Protein AF-0000000080858089 (afdb_homodimer)

Sequence (464 aa):
MSSSDVICEMIHDGHGPRWERGGICVACVVEMMDRSDVSAVRKRAALVAVMRVAAVRELLYCEEERRINFISSLLRTLFNAVDSSLLDQTVQVLLQMTLDVPNQGLLLFILDQIHSRWTDVSGLKASLSSLTFLGKLLDAHPALSQTLTSSRPRVLECVCAALLLSDEEVKAAVCYVLLRIWSSAAAIQMLPDTLRQRMCVLLLHTLSNTHTTALTVNCLGETPCAHHYMGIMSSSDVICEMIHDGHGPRWERGGICVACVVEMMDRSDVSAVRKRAALVAVMRVAAVRELLYCEEERRINFISSLLRTLFNAVDSSLLDQTVQVLLQMTLDVPNQGLLLFILDQIHSRWTDVSGLKASLSSLTFLGKLLDAHPALSQTLTSSRPRVLECVCAALLLSDEEVKAAVCYVLLRIWSSAAAIQMLPDTLRQRMCVLLLHTLSNTHTTALTVNCLGETPCAHHYMGI

Secondary structure (DSSP, 8-state):
--GGGGS-HHHHTT--GGGEETTEEHHHHHHHHH-TTS-HHHHHHHHHHHHH-HHHHHHHHHSHHHHHHHHHHHHHHHHH---HHHHHHHHHHHHHHHHHS--HHHHHHHHHHHHHHHH-TTS-SS-HHHHHHHHHHHHH-TTHHHHHHHT-HHHHHHHHHGGGSS-HHHHHHHHHHHHHHHT-HHHHHHS-HHHHHHHHHHHHHHHHHHHHHHHHHHH--S----------/--GGGSS-HHHHTT--GGGEETTEEHHHHHHHHH-TTS-HHHHHHHHHHHHH-HHHHHHHHHSHHHHHHHHHHHHHHHHH---HHHHHHHHHHHHHHHHHS--HHHHHHHHHHHHHHHH-TTS-SS-HHHHHHHHHHHHH-TTHHHHHHHT-HHHHHHHHHGGGSS-HHHHHHHHHHHHHHHT-HHHHHHS-HHHHHHHHHHHHHHHHHHHHHHHHHHH--S----------

Structure (mmCIF, N/CA/C/O backbone):
data_AF-0000000080858089-model_v1
#
loop_
_entity.id
_entity.type
_entity.pdbx_description
1 polymer 'Uncharacterized protein'
#
loop_
_atom_site.group_PDB
_atom_site.id
_atom_site.type_symbol
_atom_site.label_atom_id
_atom_site.label_alt_id
_atom_site.label_comp_id
_atom_site.label_asym_id
_atom_site.label_entity_id
_atom_site.label_seq_id
_atom_site.pdbx_PDB_ins_code
_atom_site.Cartn_x
_atom_site.Cartn_y
_atom_site.Cartn_z
_atom_site.occupancy
_atom_site.B_iso_or_equiv
_atom_site.auth_seq_id
_atom_site.auth_comp_id
_atom_site.auth_asym_id
_atom_site.auth_atom_id
_atom_site.pdbx_PDB_model_num
ATOM 1 N N . MET A 1 1 ? -7.316 -30.516 -37.375 1 35.47 1 MET A N 1
ATOM 2 C CA . MET A 1 1 ? -5.969 -31.047 -37.188 1 35.47 1 MET A CA 1
ATOM 3 C C . MET A 1 1 ? -6 -32.375 -36.438 1 35.47 1 MET A C 1
ATOM 5 O O . MET A 1 1 ? -6.562 -32.469 -35.344 1 35.47 1 MET A O 1
ATOM 9 N N . SER A 1 2 ? -5.816 -33.406 -37.125 1 40.38 2 SER A N 1
ATOM 10 C CA . SER A 1 2 ? -6 -34.75 -36.562 1 40.38 2 SER A CA 1
ATOM 11 C C . SER A 1 2 ? -5.176 -34.938 -35.281 1 40.38 2 SER A C 1
ATOM 13 O O . SER A 1 2 ? -4.133 -34.312 -35.125 1 40.38 2 SER A O 1
ATOM 15 N N . SER A 1 3 ? -5.809 -35.469 -34.281 1 47.28 3 SER A N 1
ATOM 16 C CA . SER A 1 3 ? -5.191 -35.875 -33 1 47.28 3 SER A CA 1
ATOM 17 C C . SER A 1 3 ? -3.773 -36.406 -33.219 1 47.28 3 SER A C 1
ATOM 19 O O . SER A 1 3 ? -2.939 -36.344 -32.312 1 47.28 3 SER A O 1
ATOM 21 N N . SER A 1 4 ? -3.58 -37.031 -34.344 1 47.91 4 SER A N 1
ATOM 22 C CA . SER A 1 4 ? -2.318 -37.656 -34.75 1 47.91 4 SER A CA 1
ATOM 23 C C . SER A 1 4 ? -1.247 -36.594 -35.031 1 47.91 4 SER A C 1
ATOM 25 O O . SER A 1 4 ? -0.054 -36.906 -35.031 1 47.91 4 SER A O 1
ATOM 27 N N . ASP A 1 5 ? -1.683 -35.531 -35.188 1 55.41 5 ASP A N 1
ATOM 28 C CA . ASP A 1 5 ? -0.745 -34.5 -35.594 1 55.41 5 ASP A CA 1
ATOM 29 C C . ASP A 1 5 ? 0.072 -34 -34.406 1 55.41 5 ASP A C 1
ATOM 31 O O . ASP A 1 5 ? 1.022 -33.219 -34.594 1 55.41 5 ASP A O 1
ATOM 35 N N . VAL A 1 6 ? -0.308 -34.375 -33.281 1 58 6 VAL A N 1
ATOM 36 C CA . VAL A 1 6 ? 0.319 -33.781 -32.094 1 58 6 VAL A CA 1
ATOM 37 C C . VAL A 1 6 ? 1.631 -34.5 -31.797 1 58 6 VAL A C 1
ATOM 39 O O . VAL A 1 6 ? 2.59 -33.906 -31.312 1 58 6 VAL A O 1
ATOM 42 N N . ILE A 1 7 ? 1.66 -35.938 -32.188 1 61.94 7 ILE A N 1
ATOM 43 C CA . ILE A 1 7 ? 2.775 -36.75 -31.734 1 61.94 7 ILE A CA 1
ATOM 44 C C . ILE A 1 7 ? 3.938 -36.625 -32.719 1 61.94 7 ILE A C 1
ATOM 46 O O . ILE A 1 7 ? 3.754 -36.781 -33.938 1 61.94 7 ILE A O 1
ATOM 50 N N . CYS A 1 8 ? 4.918 -36.094 -32.219 1 61.38 8 CYS A N 1
ATOM 51 C CA . CYS A 1 8 ? 6.148 -36.031 -33 1 61.38 8 CYS A CA 1
ATOM 52 C C . CYS A 1 8 ? 6.691 -37.438 -33.281 1 61.38 8 CYS A C 1
ATOM 5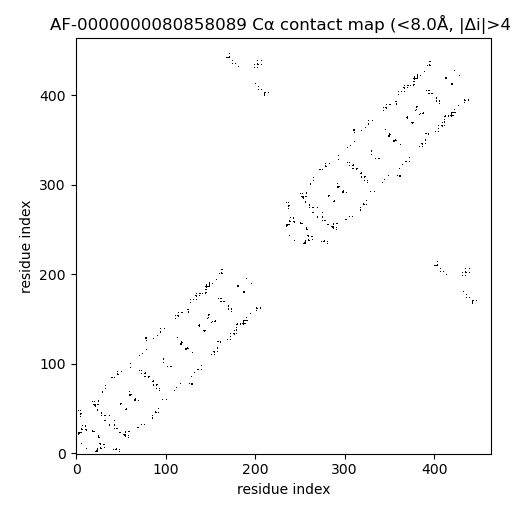4 O O . CYS A 1 8 ? 6.984 -38.188 -32.344 1 61.38 8 CYS A O 1
ATOM 56 N N . GLU A 1 9 ? 6.625 -37.812 -34.438 1 64.5 9 GLU A N 1
ATOM 57 C CA . GLU A 1 9 ? 7.07 -39.156 -34.875 1 64.5 9 GLU A CA 1
ATOM 58 C C . GLU A 1 9 ? 8.469 -39.438 -34.344 1 64.5 9 GLU A C 1
ATOM 60 O O . GLU A 1 9 ? 8.75 -40.562 -33.938 1 64.5 9 GLU A O 1
ATOM 65 N N . MET A 1 10 ? 9.258 -38.5 -34.25 1 67.06 10 MET A N 1
ATOM 66 C CA . MET A 1 10 ? 10.648 -38.688 -33.875 1 67.06 10 MET A CA 1
ATOM 67 C C . MET A 1 10 ? 10.75 -39.062 -32.406 1 67.06 10 MET A C 1
ATOM 69 O O . MET A 1 10 ? 11.688 -39.75 -31.984 1 67.06 10 MET A O 1
ATOM 73 N N . ILE A 1 11 ? 9.789 -38.844 -31.609 1 74.19 11 ILE A N 1
ATOM 74 C CA . ILE A 1 11 ? 9.844 -39.031 -30.172 1 74.19 11 ILE A CA 1
ATOM 75 C C . ILE A 1 11 ? 9.047 -40.281 -29.797 1 74.19 11 ILE A C 1
ATOM 77 O O . ILE A 1 11 ? 9.453 -41.062 -28.906 1 74.19 11 ILE A O 1
ATOM 81 N N . HIS A 1 12 ? 8.164 -40.719 -30.578 1 81.62 12 HIS A N 1
ATOM 82 C CA . HIS A 1 12 ? 7.156 -41.719 -30.219 1 81.62 12 HIS A CA 1
ATOM 83 C C . HIS A 1 12 ? 7.719 -43.125 -30.328 1 81.62 12 HIS A C 1
ATOM 85 O O . HIS A 1 12 ? 7.297 -44.031 -29.594 1 81.62 12 HIS A O 1
ATOM 91 N N . ASP A 1 13 ? 8.742 -43.375 -31.125 1 77.44 13 ASP A N 1
ATOM 92 C CA . ASP A 1 13 ? 9.242 -44.719 -31.422 1 77.44 13 ASP A CA 1
ATOM 93 C C . ASP A 1 13 ? 9.75 -45.406 -30.156 1 77.44 13 ASP A C 1
ATOM 95 O O . ASP A 1 13 ? 9.695 -46.625 -30.047 1 77.44 13 ASP A O 1
ATOM 99 N N . GLY A 1 14 ? 10 -44.719 -29.234 1 75.88 14 GLY A N 1
ATOM 100 C CA . GLY A 1 14 ? 10.531 -45.312 -28 1 75.88 14 GLY A CA 1
ATOM 101 C C . GLY A 1 14 ? 9.477 -45.531 -26.938 1 75.88 14 GLY A C 1
ATOM 102 O O . GLY A 1 14 ? 9.766 -46.094 -25.891 1 75.88 14 GLY A O 1
ATOM 103 N N . HIS A 1 15 ? 8.156 -45.344 -27.438 1 85.31 15 HIS A N 1
ATOM 104 C CA . HIS A 1 15 ? 7.141 -45.438 -26.391 1 85.31 15 HIS A CA 1
ATOM 105 C C . HIS A 1 15 ? 6.199 -46.625 -26.641 1 85.31 15 HIS A C 1
ATOM 107 O O . HIS A 1 15 ? 6.012 -47.031 -27.797 1 85.31 15 HIS A O 1
ATOM 113 N N . GLY A 1 16 ? 5.809 -47.531 -25.766 1 82.69 16 GLY A N 1
ATOM 114 C CA . GLY A 1 16 ? 4.895 -48.656 -25.859 1 82.69 16 GLY A CA 1
ATOM 115 C C . GLY A 1 16 ? 3.434 -48.25 -25.828 1 82.69 16 GLY A C 1
ATOM 116 O O . GLY A 1 16 ? 3.115 -47.094 -25.547 1 82.69 16 GLY A O 1
ATOM 117 N N . PRO A 1 17 ? 2.562 -49.156 -26.25 1 85.94 17 PRO A N 1
ATOM 118 C CA . PRO A 1 17 ? 1.122 -48.906 -26.312 1 85.94 17 PRO A CA 1
ATOM 119 C C . PRO A 1 17 ? 0.537 -48.469 -24.969 1 85.94 17 PRO A C 1
ATOM 121 O O . PRO A 1 17 ? -0.519 -47.844 -24.906 1 85.94 17 PRO A O 1
ATOM 124 N N . ARG A 1 18 ? 1.2 -48.75 -23.953 1 88.56 18 ARG A N 1
ATOM 125 C CA . ARG A 1 18 ? 0.701 -48.469 -22.609 1 88.56 18 ARG A CA 1
ATOM 126 C C . ARG A 1 18 ? 0.634 -46.938 -22.391 1 88.56 18 ARG A C 1
ATOM 128 O O . ARG A 1 18 ? -0.084 -46.469 -21.5 1 88.56 18 ARG A O 1
ATOM 135 N N . TRP A 1 19 ? 1.297 -46.25 -23.25 1 90.31 19 TRP A N 1
ATOM 136 C CA . TRP A 1 19 ? 1.381 -44.812 -23.078 1 90.31 19 TRP A CA 1
ATOM 137 C C . TRP A 1 19 ? 0.369 -44.094 -23.969 1 90.31 19 TRP A C 1
ATOM 139 O O . TRP A 1 19 ? 0.273 -42.875 -23.938 1 90.31 19 TRP A O 1
ATOM 149 N N . GLU A 1 20 ? -0.33 -44.812 -24.656 1 89.31 20 GLU A N 1
ATOM 150 C CA . GLU A 1 20 ? -1.19 -44.188 -25.656 1 89.31 20 GLU A CA 1
ATOM 151 C C . GLU A 1 20 ? -2.664 -44.344 -25.297 1 89.31 20 GLU A C 1
ATOM 153 O O . GLU A 1 20 ? -3.09 -45.406 -24.844 1 89.31 20 GLU A O 1
ATOM 158 N N . ARG A 1 21 ? -3.387 -43.25 -25.344 1 86.94 21 ARG A N 1
ATOM 159 C CA . ARG A 1 21 ? -4.84 -43.188 -25.25 1 86.94 21 ARG A CA 1
ATOM 160 C C . ARG A 1 21 ? -5.41 -42.156 -26.219 1 86.94 21 ARG A C 1
ATOM 162 O O . ARG A 1 21 ? -4.863 -41.031 -26.359 1 86.94 21 ARG A O 1
ATOM 169 N N . GLY A 1 22 ? -6.453 -42.469 -27 1 84.12 22 GLY A N 1
ATOM 170 C CA . GLY A 1 22 ? -7.102 -41.531 -27.891 1 84.12 22 GLY A CA 1
ATOM 171 C C . GLY A 1 22 ? -6.176 -41 -28.969 1 84.12 22 GLY A C 1
ATOM 172 O O . GLY A 1 22 ? -6.273 -39.812 -29.344 1 84.12 22 GLY A O 1
ATOM 173 N N . GLY A 1 23 ? -5.176 -41.719 -29.266 1 84.38 23 GLY A N 1
ATOM 174 C CA . GLY A 1 23 ? -4.258 -41.312 -30.312 1 84.38 23 GLY A CA 1
ATOM 175 C C . GLY A 1 23 ? -3.148 -40.375 -29.812 1 84.38 23 GLY A C 1
ATOM 176 O O . GLY A 1 23 ? -2.379 -39.844 -30.609 1 84.38 23 GLY A O 1
ATOM 177 N N . ILE A 1 24 ? -3.145 -40.281 -28.5 1 89.5 24 ILE A N 1
ATOM 178 C CA . ILE A 1 24 ? -2.139 -39.375 -27.938 1 89.5 24 ILE A CA 1
ATOM 179 C C . ILE A 1 24 ? -1.217 -40.156 -27.016 1 89.5 24 ILE A C 1
ATOM 181 O O . ILE A 1 24 ? -1.685 -40.906 -26.141 1 89.5 24 ILE A O 1
ATOM 185 N N . CYS A 1 25 ? 0.013 -40.094 -27.25 1 92 25 CYS A N 1
ATOM 186 C CA . CYS A 1 25 ? 1.006 -40.719 -26.391 1 92 25 CYS A CA 1
ATOM 187 C C . CYS A 1 25 ? 1.463 -39.75 -25.297 1 92 25 CYS A C 1
ATOM 189 O O . CYS A 1 25 ? 2.123 -38.75 -25.578 1 92 25 CYS A O 1
ATOM 191 N N . VAL A 1 26 ? 1.271 -40.125 -24.062 1 91.25 26 VAL A N 1
ATOM 192 C CA . VAL A 1 26 ? 1.524 -39.219 -22.969 1 91.25 26 VAL A CA 1
ATOM 193 C C . VAL A 1 26 ? 3.027 -39.094 -22.734 1 91.25 26 VAL A C 1
ATOM 195 O O . VAL A 1 26 ? 3.51 -38.031 -22.297 1 91.25 26 VAL A O 1
ATOM 198 N N . ALA A 1 27 ? 3.771 -40.094 -22.953 1 90.56 27 ALA A N 1
ATOM 199 C CA . ALA A 1 27 ? 5.227 -40.031 -22.828 1 90.56 27 ALA A CA 1
ATOM 200 C C . ALA A 1 27 ? 5.816 -39.031 -23.844 1 90.56 27 ALA A C 1
ATOM 202 O O . ALA A 1 27 ? 6.754 -38.312 -23.531 1 90.56 27 ALA A O 1
ATOM 203 N N . CYS A 1 28 ? 5.246 -39.062 -25.031 1 91.06 28 CYS A N 1
ATOM 204 C CA . CYS A 1 28 ? 5.691 -38.125 -26.062 1 91.06 28 CYS A CA 1
ATOM 205 C C . CYS A 1 28 ? 5.41 -36.688 -25.656 1 91.06 28 CYS A C 1
ATOM 207 O O . CYS A 1 28 ? 6.238 -35.812 -25.891 1 91.06 28 CYS A O 1
ATOM 209 N N . VAL A 1 29 ? 4.246 -36.5 -25.094 1 92.56 29 VAL A N 1
ATOM 210 C CA . VAL A 1 29 ? 3.861 -35.156 -24.688 1 92.56 29 VAL A CA 1
ATOM 211 C C . VAL A 1 29 ? 4.891 -34.594 -23.703 1 92.56 29 VAL A C 1
ATOM 213 O O . VAL A 1 29 ? 5.422 -33.5 -23.891 1 92.56 29 VAL A O 1
ATOM 216 N N . VAL A 1 30 ? 5.266 -35.344 -22.719 1 92.31 30 VAL A N 1
ATOM 217 C CA . VAL A 1 30 ? 6.188 -34.938 -21.672 1 92.31 30 VAL A CA 1
ATOM 218 C C . VAL A 1 30 ? 7.574 -34.688 -22.266 1 92.31 30 VAL A C 1
ATOM 220 O O . VAL A 1 30 ? 8.211 -33.656 -21.984 1 92.31 30 VAL A O 1
ATOM 223 N N . GLU A 1 31 ? 7.926 -35.594 -23.062 1 91.06 31 GLU A N 1
ATOM 224 C CA . GLU A 1 31 ? 9.242 -35.469 -23.688 1 91.06 31 GLU A CA 1
ATOM 225 C C . GLU A 1 31 ? 9.312 -34.219 -24.594 1 91.06 31 GLU A C 1
ATOM 227 O O . GLU A 1 31 ? 10.32 -33.531 -24.609 1 91.06 31 GLU A O 1
ATOM 232 N N . MET A 1 32 ? 8.258 -34 -25.344 1 91.94 32 MET A N 1
ATOM 233 C CA . MET A 1 32 ? 8.211 -32.844 -26.25 1 91.94 32 MET A CA 1
ATOM 234 C C . MET A 1 32 ? 8.367 -31.547 -25.469 1 91.94 32 MET A C 1
ATOM 236 O O . MET A 1 32 ? 9.062 -30.641 -25.922 1 91.94 32 MET A O 1
ATOM 240 N N . MET A 1 33 ? 7.781 -31.547 -24.344 1 93.94 33 MET A N 1
ATOM 241 C CA . MET A 1 33 ? 7.812 -30.328 -23.531 1 93.94 33 MET A CA 1
ATOM 242 C C . MET A 1 33 ? 9.234 -30 -23.094 1 93.94 33 MET A C 1
ATOM 244 O O . MET A 1 33 ? 9.594 -28.828 -22.938 1 93.94 33 MET A O 1
ATOM 248 N N . ASP A 1 34 ? 10.047 -30.969 -22.969 1 93.81 34 ASP A N 1
ATOM 249 C CA . ASP A 1 34 ? 11.375 -30.781 -22.391 1 93.81 34 ASP A CA 1
ATOM 250 C C . ASP A 1 34 ? 12.43 -30.594 -23.484 1 93.81 34 ASP A C 1
ATOM 252 O O . ASP A 1 34 ? 13.594 -30.312 -23.188 1 93.81 34 ASP A O 1
ATOM 256 N N . ARG A 1 35 ? 11.961 -30.703 -24.609 1 91.56 35 ARG A N 1
ATOM 257 C CA . ARG A 1 35 ? 12.93 -30.594 -25.703 1 91.56 35 ARG A CA 1
ATOM 258 C C . ARG A 1 35 ? 13 -29.172 -26.234 1 91.56 35 ARG A C 1
ATOM 260 O O . ARG A 1 35 ? 11.961 -28.531 -26.438 1 91.56 35 ARG A O 1
ATOM 267 N N . SER A 1 36 ? 14.164 -28.781 -26.562 1 90.94 36 SER A N 1
ATOM 268 C CA . SER A 1 36 ? 14.359 -27.406 -27.016 1 90.94 36 SER A CA 1
ATOM 269 C C . SER A 1 36 ? 14.156 -27.297 -28.531 1 90.94 36 SER A C 1
ATOM 271 O O . SER A 1 36 ? 13.953 -26.203 -29.062 1 90.94 36 SER A O 1
ATOM 273 N N . ASP A 1 37 ? 14.234 -28.406 -29.203 1 89.88 37 ASP A N 1
ATOM 274 C CA . ASP A 1 37 ? 14.133 -28.375 -30.656 1 89.88 37 ASP A CA 1
ATOM 275 C C . ASP A 1 37 ? 12.672 -28.469 -31.109 1 89.88 37 ASP A C 1
ATOM 277 O O . ASP A 1 37 ? 12.391 -28.484 -32.312 1 89.88 37 ASP A O 1
ATOM 281 N N . VAL A 1 38 ? 11.773 -28.594 -30.203 1 92.38 38 VAL A N 1
ATOM 282 C CA . VAL A 1 38 ? 10.352 -28.625 -30.516 1 92.38 38 VAL A CA 1
ATOM 283 C C . VAL A 1 38 ? 9.781 -27.203 -30.422 1 92.38 38 VAL A C 1
ATOM 285 O O . VAL A 1 38 ? 10.055 -26.484 -29.453 1 92.38 38 VAL A O 1
ATOM 288 N N . SER A 1 39 ? 9 -26.828 -31.391 1 93 39 SER A N 1
ATOM 289 C CA . SER A 1 39 ? 8.469 -25.469 -31.453 1 93 39 SER A CA 1
ATOM 290 C C . SER A 1 39 ? 7.402 -25.234 -30.375 1 93 39 SER A C 1
ATOM 292 O O . SER A 1 39 ? 6.762 -26.188 -29.922 1 93 39 SER A O 1
ATOM 294 N N . ALA A 1 40 ? 7.203 -24 -30.062 1 95.62 40 ALA A N 1
ATOM 295 C CA . ALA A 1 40 ? 6.172 -23.609 -29.094 1 95.62 40 ALA A CA 1
ATOM 296 C C . ALA A 1 40 ? 4.785 -23.984 -29.609 1 95.62 40 ALA A C 1
ATOM 298 O O . ALA A 1 40 ? 3.918 -24.391 -28.828 1 95.62 40 ALA A O 1
ATOM 299 N N . VAL A 1 41 ? 4.566 -23.812 -30.906 1 94.31 41 VAL A N 1
ATOM 300 C CA . VAL A 1 41 ? 3.275 -24.109 -31.516 1 94.31 41 VAL A CA 1
ATOM 301 C C . VAL A 1 41 ? 2.93 -25.578 -31.312 1 94.31 41 VAL A C 1
ATOM 303 O O . VAL A 1 41 ? 1.797 -25.922 -30.953 1 94.31 41 VAL A O 1
ATOM 306 N N . ARG A 1 42 ? 3.924 -26.438 -31.484 1 92.94 42 ARG A N 1
ATOM 307 C CA . ARG A 1 42 ? 3.711 -27.875 -31.328 1 92.94 42 ARG A CA 1
ATOM 308 C C . ARG A 1 42 ? 3.477 -28.25 -29.875 1 92.94 42 ARG A C 1
ATOM 310 O O . ARG A 1 42 ? 2.605 -29.062 -29.562 1 92.94 42 ARG A O 1
ATOM 317 N N . LYS A 1 43 ? 4.238 -27.688 -29 1 94.81 43 LYS A N 1
ATOM 318 C CA . LYS A 1 43 ? 4.043 -27.906 -27.578 1 94.81 43 LYS A CA 1
ATOM 319 C C . LYS A 1 43 ? 2.637 -27.5 -27.141 1 94.81 43 LYS A C 1
ATOM 321 O O . LYS A 1 43 ? 1.963 -28.25 -26.438 1 94.81 43 LYS A O 1
ATOM 326 N N . ARG A 1 44 ? 2.234 -26.328 -27.625 1 96 44 ARG A N 1
ATOM 327 C CA . ARG A 1 44 ? 0.9 -25.844 -27.281 1 96 44 ARG A CA 1
ATOM 328 C C . ARG A 1 44 ? -0.175 -26.797 -27.797 1 96 44 ARG A C 1
ATOM 330 O O . ARG A 1 44 ? -1.132 -27.109 -27.078 1 96 44 ARG A O 1
ATOM 337 N N . ALA A 1 45 ? -0.009 -27.203 -28.984 1 94.31 45 ALA A N 1
ATOM 338 C CA . ALA A 1 45 ? -0.976 -28.125 -29.578 1 94.31 45 ALA A CA 1
ATOM 339 C C . ALA A 1 45 ? -1.092 -29.406 -28.75 1 94.31 45 ALA A C 1
ATOM 341 O O . ALA A 1 45 ? -2.189 -29.938 -28.562 1 94.31 45 ALA A O 1
ATOM 342 N N . ALA A 1 46 ? 0.017 -29.938 -28.328 1 93.25 46 ALA A N 1
ATOM 343 C CA . ALA A 1 46 ? 0.022 -31.125 -27.484 1 93.25 46 ALA A CA 1
ATOM 344 C C . ALA A 1 46 ? -0.761 -30.891 -26.203 1 93.25 46 ALA A C 1
ATOM 346 O O . ALA A 1 46 ? -1.562 -31.734 -25.797 1 93.25 46 ALA A O 1
ATOM 347 N N . LEU A 1 47 ? -0.567 -29.766 -25.594 1 96.12 47 LEU A N 1
ATOM 348 C CA . LEU A 1 47 ? -1.243 -29.438 -24.344 1 96.12 47 LEU A CA 1
ATOM 349 C C . LEU A 1 47 ? -2.74 -29.266 -24.562 1 96.12 47 LEU A C 1
ATOM 351 O O . LEU A 1 47 ? -3.551 -29.672 -23.734 1 96.12 47 LEU A O 1
ATOM 355 N N . VAL A 1 48 ? -3.092 -28.641 -25.656 1 95.5 48 VAL A N 1
ATOM 356 C CA . VAL A 1 48 ? -4.5 -28.5 -26 1 95.5 48 VAL A CA 1
ATOM 357 C C . VAL A 1 48 ? -5.148 -29.875 -26.125 1 95.5 48 VAL A C 1
ATOM 359 O O . VAL A 1 48 ? -6.266 -30.094 -25.656 1 95.5 48 VAL A O 1
ATOM 362 N N . ALA A 1 49 ? -4.449 -30.75 -26.75 1 92.25 49 ALA A N 1
ATOM 363 C CA . ALA A 1 49 ? -4.957 -32.125 -26.922 1 92.25 49 ALA A CA 1
ATOM 364 C C . ALA A 1 49 ? -5.156 -32.812 -25.562 1 92.25 49 ALA A C 1
ATOM 366 O O . ALA A 1 49 ? -6.156 -33.5 -25.359 1 92.25 49 ALA A O 1
ATOM 367 N N . VAL A 1 50 ? -4.211 -32.688 -24.688 1 93.62 50 VAL A N 1
ATOM 368 C CA . VAL A 1 50 ? -4.309 -33.281 -23.344 1 93.62 50 VAL A CA 1
ATOM 369 C C . VAL A 1 50 ? -5.566 -32.75 -22.656 1 93.62 50 VAL A C 1
ATOM 371 O O . VAL A 1 50 ? -6.289 -33.531 -22.016 1 93.62 50 VAL A O 1
ATOM 374 N N . MET A 1 51 ? -5.871 -31.469 -22.797 1 94.44 51 MET A N 1
ATOM 375 C CA . MET A 1 51 ? -7.012 -30.828 -22.156 1 94.44 51 MET A CA 1
ATOM 376 C C . MET A 1 51 ? -8.328 -31.328 -22.75 1 94.44 51 MET A C 1
ATOM 378 O O . MET A 1 51 ? -9.344 -31.406 -22.062 1 94.44 51 MET A O 1
ATOM 382 N N . ARG A 1 52 ? -8.273 -31.688 -23.953 1 92.06 52 ARG A N 1
ATOM 383 C CA . ARG A 1 52 ? -9.492 -32.031 -24.672 1 92.06 52 ARG A CA 1
ATOM 384 C C . ARG A 1 52 ? -9.898 -33.469 -24.406 1 92.06 52 ARG A C 1
ATOM 386 O O . ARG A 1 52 ? -11.094 -33.781 -24.391 1 92.06 52 ARG A O 1
ATOM 393 N N . VAL A 1 53 ? -8.945 -34.375 -24.172 1 91.44 53 VAL A N 1
ATOM 394 C CA . VAL A 1 53 ? -9.234 -35.781 -24.062 1 91.44 53 VAL A CA 1
ATOM 395 C C . VAL A 1 53 ? -9.086 -36.219 -22.609 1 91.44 53 VAL A C 1
ATOM 397 O O . VAL A 1 53 ? -7.965 -36.375 -22.109 1 91.44 53 VAL A O 1
ATOM 400 N N . ALA A 1 54 ? -10.094 -36.625 -21.984 1 92.38 54 ALA A N 1
ATOM 401 C CA . ALA A 1 54 ? -10.117 -36.969 -20.578 1 92.38 54 ALA A CA 1
ATOM 402 C C . ALA A 1 54 ? -9.289 -38.219 -20.312 1 92.38 54 ALA A C 1
ATOM 404 O O . ALA A 1 54 ? -8.586 -38.312 -19.297 1 92.38 54 ALA A O 1
ATOM 405 N N . ALA A 1 55 ? -9.422 -39.094 -21.188 1 92.12 55 ALA A N 1
ATOM 406 C CA . ALA A 1 55 ? -8.719 -40.375 -21.016 1 92.12 55 ALA A CA 1
ATOM 407 C C . ALA A 1 55 ? -7.207 -40.156 -20.984 1 92.12 55 ALA A C 1
ATOM 409 O O . ALA A 1 55 ? -6.484 -40.875 -20.297 1 92.12 55 ALA A O 1
ATOM 410 N N . VAL A 1 56 ? -6.742 -39.25 -21.703 1 91.94 56 VAL A N 1
ATOM 411 C CA . VAL A 1 56 ? -5.32 -38.906 -21.734 1 91.94 56 VAL A CA 1
ATOM 412 C C . VAL A 1 56 ? -4.895 -38.344 -20.391 1 91.94 56 VAL A C 1
ATOM 414 O O . VAL A 1 56 ? -3.855 -38.719 -19.844 1 91.94 56 VAL A O 1
ATOM 417 N N . ARG A 1 57 ? -5.672 -37.5 -19.812 1 94 57 ARG A N 1
ATOM 418 C CA . ARG A 1 57 ? -5.379 -36.906 -18.516 1 94 57 ARG A CA 1
ATOM 419 C C . ARG A 1 57 ? -5.332 -38 -17.438 1 94 57 ARG A C 1
ATOM 421 O O . ARG A 1 57 ? -4.43 -38 -16.594 1 94 57 ARG A O 1
ATOM 428 N N . GLU A 1 58 ? -6.293 -38.875 -17.562 1 93.06 58 GLU A N 1
ATOM 429 C CA . GLU A 1 58 ? -6.336 -40 -16.609 1 93.06 58 GLU A CA 1
ATOM 430 C C . GLU A 1 58 ? -5.051 -40.812 -16.656 1 93.06 58 GLU A C 1
ATOM 432 O O . GLU A 1 58 ? -4.52 -41.188 -15.617 1 93.06 58 GLU A O 1
ATOM 437 N N . LEU A 1 59 ? -4.648 -41 -17.859 1 93.31 59 LEU A N 1
ATOM 438 C CA . LEU A 1 59 ? -3.424 -41.781 -18.031 1 93.31 59 LEU A CA 1
ATOM 439 C C . LEU A 1 59 ? -2.219 -41.031 -17.484 1 93.31 59 LEU A C 1
ATOM 441 O O . LEU A 1 59 ? -1.343 -41.594 -16.859 1 93.31 59 LEU A O 1
ATOM 445 N N . LEU A 1 60 ? -2.195 -39.781 -17.688 1 92 60 LEU A N 1
ATOM 446 C CA . LEU A 1 60 ? -1.088 -38.938 -17.266 1 92 60 LEU A CA 1
ATOM 447 C C . LEU A 1 60 ? -1.052 -38.781 -15.75 1 92 60 LEU A C 1
ATOM 449 O O . LEU A 1 60 ? 0.025 -38.719 -15.148 1 92 60 LEU A O 1
ATOM 453 N N . TYR A 1 61 ? -2.229 -38.812 -15.172 1 91.62 61 TYR A N 1
ATOM 454 C CA . TYR A 1 61 ? -2.336 -38.438 -13.766 1 91.62 61 TYR A CA 1
ATOM 455 C C . TYR A 1 61 ? -2.291 -39.688 -12.875 1 91.62 61 TYR A C 1
ATOM 457 O O . TYR A 1 61 ? -2.041 -39.562 -11.672 1 91.62 61 TYR A O 1
ATOM 465 N N . CYS A 1 62 ? -2.559 -40.844 -13.336 1 89.38 62 CYS A N 1
ATOM 466 C CA . CYS A 1 62 ? -2.824 -42.031 -12.547 1 89.38 62 CYS A CA 1
ATOM 467 C C . CYS A 1 62 ? -1.592 -42.438 -11.742 1 89.38 62 CYS A C 1
ATOM 469 O O . CYS A 1 62 ? -1.703 -42.844 -10.586 1 89.38 62 CYS A O 1
ATOM 471 N N . GLU A 1 63 ? -0.475 -42.375 -12.258 1 90.06 63 GLU A N 1
ATOM 472 C CA . GLU A 1 63 ? 0.759 -42.719 -11.555 1 90.06 63 GLU A CA 1
ATOM 473 C C . GLU A 1 63 ? 1.438 -41.469 -10.992 1 90.06 63 GLU A C 1
ATOM 475 O O . GLU A 1 63 ? 1.612 -40.469 -11.703 1 90.06 63 GLU A O 1
ATOM 480 N N . GLU A 1 64 ? 1.897 -41.531 -9.844 1 91.06 64 GLU A N 1
ATOM 481 C CA . GLU A 1 64 ? 2.469 -40.375 -9.156 1 91.06 64 GLU A CA 1
ATOM 482 C C . GLU A 1 64 ? 3.715 -39.875 -9.875 1 91.06 64 GLU A C 1
ATOM 484 O O . GLU A 1 64 ? 3.889 -38.656 -10.055 1 91.06 64 GLU A O 1
ATOM 489 N N . GLU A 1 65 ? 4.578 -40.812 -10.227 1 90.5 65 GLU A N 1
ATOM 490 C CA . GLU A 1 65 ? 5.816 -40.438 -10.891 1 90.5 65 GLU A CA 1
ATOM 491 C C . GLU A 1 65 ? 5.531 -39.688 -12.195 1 90.5 65 GLU A C 1
ATOM 493 O O . GLU A 1 65 ? 6.184 -38.688 -12.492 1 90.5 65 GLU A O 1
ATOM 498 N N . ARG A 1 66 ? 4.582 -40.188 -12.914 1 89.44 66 ARG A N 1
ATOM 499 C CA . ARG A 1 66 ? 4.199 -39.531 -14.164 1 89.44 66 ARG A CA 1
ATOM 500 C C . ARG A 1 66 ? 3.611 -38.156 -13.914 1 89.44 66 ARG A C 1
ATOM 502 O O . ARG A 1 66 ? 3.945 -37.188 -14.609 1 89.44 66 ARG A O 1
ATOM 509 N N . ARG A 1 67 ? 2.801 -38.094 -12.906 1 93.31 67 ARG A N 1
ATOM 510 C CA . ARG A 1 67 ? 2.158 -36.812 -12.547 1 93.31 67 ARG A CA 1
ATOM 511 C C . ARG A 1 67 ? 3.193 -35.781 -12.172 1 93.31 67 ARG A C 1
ATOM 513 O O . ARG A 1 67 ? 3.162 -34.656 -12.68 1 93.31 67 ARG A O 1
ATOM 520 N N . ILE A 1 68 ? 4.125 -36.125 -11.383 1 94.38 68 ILE A N 1
ATOM 521 C CA . ILE A 1 68 ? 5.148 -35.219 -10.875 1 94.38 68 ILE A CA 1
ATOM 522 C C . ILE A 1 68 ? 6.062 -34.781 -12.016 1 94.38 68 ILE A C 1
ATOM 524 O O . ILE A 1 68 ? 6.422 -33.594 -12.117 1 94.38 68 ILE A O 1
ATOM 528 N N . ASN A 1 69 ? 6.383 -35.719 -12.82 1 94.5 69 ASN A N 1
ATOM 529 C CA . ASN A 1 69 ? 7.234 -35.406 -13.969 1 94.5 69 ASN A CA 1
ATOM 530 C C . ASN A 1 69 ? 6.551 -34.438 -14.914 1 94.5 69 ASN A C 1
ATOM 532 O O . ASN A 1 69 ? 7.195 -33.5 -15.438 1 94.5 69 ASN A O 1
ATOM 536 N N . PHE A 1 70 ? 5.371 -34.719 -15.141 1 95.94 70 PHE A N 1
ATOM 537 C CA . PHE A 1 70 ? 4.633 -33.844 -16.047 1 95.94 70 PHE A CA 1
ATOM 538 C C . PHE A 1 70 ? 4.516 -32.438 -15.469 1 95.94 70 PHE A C 1
ATOM 540 O O . PHE A 1 70 ? 4.754 -31.453 -16.156 1 95.94 70 PHE A O 1
ATOM 547 N N . ILE A 1 71 ? 4.234 -32.281 -14.195 1 96.69 71 ILE A N 1
ATOM 548 C CA . ILE A 1 71 ? 4.145 -31 -13.523 1 96.69 71 ILE A CA 1
ATOM 549 C C . ILE A 1 71 ? 5.488 -30.281 -13.609 1 96.69 71 ILE A C 1
ATOM 551 O O . ILE A 1 71 ? 5.539 -29.094 -13.906 1 96.69 71 ILE A O 1
ATOM 555 N N . SER A 1 72 ? 6.496 -31.016 -13.383 1 96.44 72 SER A N 1
ATOM 556 C CA . SER A 1 72 ? 7.832 -30.422 -13.438 1 96.44 72 SER A CA 1
ATOM 557 C C . SER A 1 72 ? 8.133 -29.859 -14.82 1 96.44 72 SER A C 1
ATOM 559 O O . SER A 1 72 ? 8.703 -28.781 -14.945 1 96.44 72 SER A O 1
ATOM 561 N N . SER A 1 73 ? 7.742 -30.625 -15.758 1 96.25 73 SER A N 1
ATOM 562 C CA . SER A 1 73 ? 7.949 -30.188 -17.125 1 96.25 73 SER A CA 1
ATOM 563 C C . SER A 1 73 ? 7.152 -28.906 -17.422 1 96.25 73 SER A C 1
ATOM 565 O O . SER A 1 73 ? 7.66 -27.984 -18.062 1 96.25 73 SER A O 1
ATOM 567 N N . LEU A 1 74 ? 5.938 -28.891 -16.984 1 97.38 74 LEU A N 1
ATOM 568 C CA . LEU A 1 74 ? 5.086 -27.719 -17.188 1 97.38 74 LEU A CA 1
ATOM 569 C C . LEU A 1 74 ? 5.656 -26.5 -16.453 1 97.38 74 LEU A C 1
ATOM 571 O O . LEU A 1 74 ? 5.668 -25.406 -17.016 1 97.38 74 LEU A O 1
ATOM 575 N N . LEU A 1 75 ? 6.16 -26.688 -15.273 1 96.94 75 LEU A N 1
ATOM 576 C CA . LEU A 1 75 ? 6.746 -25.594 -14.516 1 96.94 75 LEU A CA 1
ATOM 577 C C . LEU A 1 75 ? 8.016 -25.078 -15.18 1 96.94 75 LEU A C 1
ATOM 579 O O . LEU A 1 75 ? 8.273 -23.875 -15.203 1 96.94 75 LEU A O 1
ATOM 583 N N . ARG A 1 76 ? 8.766 -25.984 -15.719 1 95.06 76 ARG A N 1
ATOM 584 C CA . ARG A 1 76 ? 9.938 -25.547 -16.484 1 95.06 76 ARG A CA 1
ATOM 585 C C . ARG A 1 76 ? 9.531 -24.656 -17.641 1 95.06 76 ARG A C 1
ATOM 587 O O . ARG A 1 76 ? 10.195 -23.656 -17.922 1 95.06 76 ARG A O 1
ATOM 594 N N . THR A 1 77 ? 8.523 -25.062 -18.312 1 95.25 77 THR A N 1
ATOM 595 C CA . THR A 1 77 ? 8.008 -24.25 -19.406 1 95.25 77 THR A CA 1
ATOM 596 C C . THR A 1 77 ? 7.512 -22.906 -18.891 1 95.25 77 THR A C 1
ATOM 598 O O . THR A 1 77 ? 7.793 -21.859 -19.484 1 95.25 77 THR A O 1
ATOM 601 N N . LEU A 1 78 ? 6.84 -22.891 -17.828 1 95.44 78 LEU A N 1
ATOM 602 C CA . LEU A 1 78 ? 6.32 -21.672 -17.219 1 95.44 78 LEU A CA 1
ATOM 603 C C . LEU A 1 78 ? 7.453 -20.688 -16.922 1 95.44 78 LEU A C 1
ATOM 605 O O . LEU A 1 78 ? 7.312 -19.484 -17.141 1 95.44 78 LEU A O 1
ATOM 609 N N . PHE A 1 79 ? 8.539 -21.203 -16.5 1 93.19 79 PHE A N 1
ATOM 610 C CA . PHE A 1 79 ? 9.641 -20.375 -16.031 1 93.19 79 PHE A CA 1
ATOM 611 C C . PHE A 1 79 ? 10.5 -19.906 -17.203 1 93.19 79 PHE A C 1
ATOM 613 O O . PHE A 1 79 ? 11.156 -18.859 -17.109 1 93.19 79 PHE A O 1
ATOM 620 N N . ASN A 1 80 ? 10.414 -20.594 -18.312 1 91.06 80 ASN A N 1
ATOM 621 C CA . ASN A 1 80 ? 11.445 -20.328 -19.312 1 91.06 80 ASN A CA 1
ATOM 622 C C . ASN A 1 80 ? 10.836 -19.906 -20.656 1 91.06 80 ASN A C 1
ATOM 624 O O . ASN A 1 80 ? 11.523 -19.344 -21.5 1 91.06 80 ASN A O 1
ATOM 628 N N . ALA A 1 81 ? 9.641 -20.234 -20.875 1 90.19 81 ALA A N 1
ATOM 629 C CA . ALA A 1 81 ? 9.055 -19.969 -22.188 1 90.19 81 ALA A CA 1
ATOM 630 C C . ALA A 1 81 ? 8.906 -18.469 -22.422 1 90.19 81 ALA A C 1
ATOM 632 O O . ALA A 1 81 ? 8.641 -17.703 -21.5 1 90.19 81 ALA A O 1
ATOM 633 N N . VAL A 1 82 ? 8.992 -18.078 -23.641 1 90.19 82 VAL A N 1
ATOM 634 C CA . VAL A 1 82 ? 8.844 -16.688 -24.047 1 90.19 82 VAL A CA 1
ATOM 635 C C . VAL A 1 82 ? 7.523 -16.5 -24.781 1 90.19 82 VAL A C 1
ATOM 637 O O . VAL A 1 82 ? 6.887 -15.453 -24.688 1 90.19 82 VAL A O 1
ATOM 640 N N . ASP A 1 83 ? 7.094 -17.609 -25.438 1 93.81 83 ASP A N 1
ATOM 641 C CA . ASP A 1 83 ? 5.855 -17.562 -26.203 1 93.81 83 ASP A CA 1
ATOM 642 C C . ASP A 1 83 ? 4.641 -17.438 -25.281 1 93.81 83 ASP A C 1
ATOM 644 O O . ASP A 1 83 ? 4.367 -18.328 -24.484 1 93.81 83 ASP A O 1
ATOM 648 N N . SER A 1 84 ? 3.854 -16.406 -25.469 1 93.38 84 SER A N 1
ATOM 649 C CA . SER A 1 84 ? 2.756 -16.094 -24.562 1 93.38 84 SER A CA 1
ATOM 650 C C . SER A 1 84 ? 1.618 -17.094 -24.703 1 93.38 84 SER A C 1
ATOM 652 O O . SER A 1 84 ? 0.963 -17.438 -23.719 1 93.38 84 SER A O 1
ATOM 654 N N . SER A 1 85 ? 1.409 -17.531 -25.922 1 94.69 85 SER A N 1
ATOM 655 C CA . SER A 1 85 ? 0.334 -18.5 -26.109 1 94.69 85 SER A CA 1
ATOM 656 C C . SER A 1 85 ? 0.647 -19.828 -25.422 1 94.69 85 SER A C 1
ATOM 658 O O . SER A 1 85 ? -0.231 -20.422 -24.797 1 94.69 85 SER A O 1
ATOM 660 N N . LEU A 1 86 ? 1.858 -20.25 -25.562 1 96.62 86 LEU A N 1
ATOM 661 C CA . LEU A 1 86 ? 2.273 -21.469 -24.875 1 96.62 86 LEU A CA 1
ATOM 662 C C . LEU A 1 86 ? 2.188 -21.297 -23.359 1 96.62 86 LEU A C 1
ATOM 664 O O . LEU A 1 86 ? 1.729 -22.203 -22.656 1 96.62 86 LEU A O 1
ATOM 668 N N . LEU A 1 87 ? 2.594 -20.156 -22.922 1 95.75 87 LEU A N 1
ATOM 669 C CA . LEU A 1 87 ? 2.543 -19.859 -21.484 1 95.75 87 LEU A CA 1
ATOM 670 C C . LEU A 1 87 ? 1.112 -19.953 -20.969 1 95.75 87 LEU A C 1
ATOM 672 O O . LEU A 1 87 ? 0.854 -20.594 -19.953 1 95.75 87 LEU A O 1
ATOM 676 N N . ASP A 1 88 ? 0.215 -19.391 -21.703 1 94.81 88 ASP A N 1
ATOM 677 C CA . ASP A 1 88 ? -1.191 -19.391 -21.312 1 94.81 88 ASP A CA 1
ATOM 678 C C . ASP A 1 88 ? -1.727 -20.828 -21.219 1 94.81 88 ASP A C 1
ATOM 680 O O . ASP A 1 88 ? -2.424 -21.172 -20.266 1 94.81 88 ASP A O 1
ATOM 684 N N . GLN A 1 89 ? -1.392 -21.5 -22.188 1 96.31 89 GLN A N 1
ATOM 685 C CA . GLN A 1 89 ? -1.865 -22.891 -22.219 1 96.31 89 GLN A CA 1
ATOM 686 C C . GLN A 1 89 ? -1.252 -23.703 -21.078 1 96.31 89 GLN A C 1
ATOM 688 O O . GLN A 1 89 ? -1.921 -24.547 -20.484 1 96.31 89 GLN A O 1
ATOM 693 N N . THR A 1 90 ? -0.002 -23.516 -20.859 1 97.31 90 THR A N 1
ATOM 694 C CA . THR A 1 90 ? 0.699 -24.203 -19.781 1 97.31 90 THR A CA 1
ATOM 695 C C . THR A 1 90 ? 0.029 -23.922 -18.438 1 97.31 90 THR A C 1
ATOM 697 O O . THR A 1 90 ? -0.21 -24.844 -17.656 1 97.31 90 THR A O 1
ATOM 700 N N . VAL A 1 91 ? -0.316 -22.703 -18.203 1 96.94 91 VAL A N 1
ATOM 701 C CA . VAL A 1 91 ? -0.981 -22.297 -16.969 1 96.94 91 VAL A CA 1
ATOM 702 C C . VAL A 1 91 ? -2.326 -23.016 -16.844 1 96.94 91 VAL A C 1
ATOM 704 O O . VAL A 1 91 ? -2.67 -23.531 -15.781 1 96.94 91 VAL A O 1
ATOM 707 N N . GLN A 1 92 ? -3.027 -23.078 -17.891 1 95.94 92 GLN A N 1
ATOM 708 C CA . GLN A 1 92 ? -4.336 -23.719 -17.891 1 95.94 92 GLN A CA 1
ATOM 709 C C . GLN A 1 92 ? -4.227 -25.203 -17.531 1 95.94 92 GLN A C 1
ATOM 711 O O . GLN A 1 92 ? -5.02 -25.719 -16.75 1 95.94 92 GLN A O 1
ATOM 716 N N . VAL A 1 93 ? -3.301 -25.844 -18.109 1 96.56 93 VAL A N 1
ATOM 717 C CA . VAL A 1 93 ? -3.141 -27.281 -17.875 1 96.56 93 VAL A CA 1
ATOM 718 C C . VAL A 1 93 ? -2.717 -27.516 -16.422 1 96.56 93 VAL A C 1
ATOM 720 O O . VAL A 1 93 ? -3.234 -28.422 -15.758 1 96.56 93 VAL A O 1
ATOM 723 N N . LEU A 1 94 ? -1.783 -26.703 -15.953 1 96.94 94 LEU A N 1
ATOM 724 C CA . LEU A 1 94 ? -1.339 -26.812 -14.57 1 96.94 94 LEU A CA 1
ATOM 725 C C . LEU A 1 94 ? -2.512 -26.656 -13.609 1 96.94 94 LEU A C 1
ATOM 727 O O . LEU A 1 94 ? -2.68 -27.469 -12.688 1 96.94 94 LEU A O 1
ATOM 731 N N . LEU A 1 95 ? -3.271 -25.688 -13.852 1 96.38 95 LEU A N 1
ATOM 732 C CA . LEU A 1 95 ? -4.426 -25.422 -12.992 1 96.38 95 LEU A CA 1
ATOM 733 C C . LEU A 1 95 ? -5.406 -26.594 -13.039 1 96.38 95 LEU A C 1
ATOM 735 O O . LEU A 1 95 ? -5.863 -27.062 -12 1 96.38 95 LEU A O 1
ATOM 739 N N . GLN A 1 96 ? -5.664 -27.062 -14.227 1 95.19 96 GLN A N 1
ATOM 740 C CA . GLN A 1 96 ? -6.621 -28.156 -14.383 1 95.19 96 GLN A CA 1
ATOM 741 C C . GLN A 1 96 ? -6.137 -29.422 -13.672 1 95.19 96 GLN A C 1
ATOM 743 O O . GLN A 1 96 ? -6.938 -30.156 -13.102 1 95.19 96 GLN A O 1
ATOM 748 N N . MET A 1 97 ? -4.883 -29.656 -13.766 1 94.56 97 MET A N 1
ATOM 749 C CA . MET A 1 97 ? -4.316 -30.828 -13.102 1 94.56 97 MET A CA 1
ATOM 750 C C . MET A 1 97 ? -4.586 -30.781 -11.602 1 94.56 97 MET A C 1
ATOM 752 O O . MET A 1 97 ? -4.918 -31.797 -10.992 1 94.56 97 MET A O 1
ATOM 756 N N . THR A 1 98 ? -4.457 -29.578 -10.953 1 95.44 98 THR A N 1
ATOM 757 C CA . THR A 1 98 ? -4.676 -29.453 -9.516 1 95.44 98 THR A CA 1
ATOM 758 C C . THR A 1 98 ? -6.148 -29.656 -9.172 1 95.44 98 THR A C 1
ATOM 760 O O . THR A 1 98 ? -6.477 -30.062 -8.062 1 95.44 98 THR A O 1
ATOM 763 N N . LEU A 1 99 ? -7.016 -29.359 -10.078 1 94.44 99 LEU A N 1
ATOM 764 C CA . LEU A 1 99 ? -8.445 -29.547 -9.867 1 94.44 99 LEU A CA 1
ATOM 765 C C . LEU A 1 99 ? -8.836 -31 -10.07 1 94.44 99 LEU A C 1
ATOM 767 O O . LEU A 1 99 ? -9.68 -31.531 -9.344 1 94.44 99 LEU A O 1
ATOM 771 N N . ASP A 1 100 ? -8.164 -31.594 -11.086 1 93.94 100 ASP A N 1
ATOM 772 C CA . ASP A 1 100 ? -8.445 -33 -11.398 1 93.94 100 ASP A CA 1
ATOM 773 C C . ASP A 1 100 ? -7.98 -33.906 -10.273 1 93.94 100 ASP A C 1
ATOM 775 O O . ASP A 1 100 ? -8.586 -34.969 -10.031 1 93.94 100 ASP A O 1
ATOM 779 N N . VAL A 1 101 ? -6.848 -33.594 -9.68 1 92.69 101 VAL A N 1
ATOM 780 C CA . VAL A 1 101 ? -6.25 -34.406 -8.625 1 92.69 101 VAL A CA 1
ATOM 781 C C . VAL A 1 101 ? -6.121 -33.594 -7.352 1 92.69 101 VAL A C 1
ATOM 783 O O . VAL A 1 101 ? -5.043 -33.062 -7.039 1 92.69 101 VAL A O 1
ATOM 786 N N . PRO A 1 102 ? -7.277 -33.531 -6.617 1 87.5 102 PRO A N 1
ATOM 787 C CA . PRO A 1 102 ? -7.191 -32.75 -5.379 1 87.5 102 PRO A CA 1
ATOM 788 C C . PRO A 1 102 ? -6.273 -33.375 -4.34 1 87.5 102 PRO A C 1
ATOM 790 O O . PRO A 1 102 ? -6.613 -34.406 -3.764 1 87.5 102 PRO A O 1
ATOM 793 N N . ASN A 1 103 ? -5.137 -32.906 -4.285 1 90.06 103 ASN A N 1
ATOM 794 C CA . ASN A 1 103 ? -4.051 -33.406 -3.445 1 90.06 103 ASN A CA 1
ATOM 795 C C . ASN A 1 103 ? -3.207 -32.281 -2.887 1 90.06 103 ASN A C 1
ATOM 797 O O . ASN A 1 103 ? -2.535 -31.562 -3.639 1 90.06 103 ASN A O 1
ATOM 801 N N . GLN A 1 104 ? -3.217 -32.125 -1.585 1 90.19 104 GLN A N 1
ATOM 802 C CA . GLN A 1 104 ? -2.484 -31.047 -0.942 1 90.19 104 GLN A CA 1
ATOM 803 C C . GLN A 1 104 ? -0.986 -31.172 -1.201 1 90.19 104 GLN A C 1
ATOM 805 O O . GLN A 1 104 ? -0.295 -30.156 -1.357 1 90.19 104 GLN A O 1
ATOM 810 N N . GLY A 1 105 ? -0.589 -32.406 -1.192 1 93.12 105 GLY A N 1
ATOM 811 C CA . GLY A 1 105 ? 0.821 -32.625 -1.463 1 93.12 105 GLY A CA 1
ATOM 812 C C . GLY A 1 105 ? 1.263 -32.125 -2.816 1 93.12 105 GLY A C 1
ATOM 813 O O . GLY A 1 105 ? 2.377 -31.609 -2.955 1 93.12 105 GLY A O 1
ATOM 814 N N . LEU A 1 106 ? 0.44 -32.25 -3.76 1 94.19 106 LEU A N 1
ATOM 815 C CA . LEU A 1 106 ? 0.737 -31.75 -5.102 1 94.19 106 LEU A CA 1
ATOM 816 C C . LEU A 1 106 ? 0.878 -30.234 -5.102 1 94.19 106 LEU A C 1
ATOM 818 O O . LEU A 1 106 ? 1.801 -29.688 -5.719 1 94.19 106 LEU A O 1
ATOM 822 N N . LEU A 1 107 ? -0.013 -29.547 -4.398 1 96 107 LEU A N 1
ATOM 823 C CA . LEU A 1 107 ? 0.031 -28.094 -4.309 1 96 107 LEU A CA 1
ATOM 824 C C . LEU A 1 107 ? 1.308 -27.625 -3.613 1 96 107 LEU A C 1
ATOM 826 O O . LEU A 1 107 ? 1.953 -26.688 -4.062 1 96 107 LEU A O 1
ATOM 830 N N . LEU A 1 108 ? 1.654 -28.328 -2.592 1 96.44 108 LEU A N 1
ATOM 831 C CA . LEU A 1 108 ? 2.877 -28 -1.872 1 96.44 108 LEU A CA 1
ATOM 832 C C . LEU A 1 108 ? 4.102 -28.188 -2.762 1 96.44 108 LEU A C 1
ATOM 834 O O . LEU A 1 108 ? 5.031 -27.375 -2.729 1 96.44 108 LEU A O 1
ATOM 838 N N . PHE A 1 109 ? 4.062 -29.297 -3.469 1 96.25 109 PHE A N 1
ATOM 839 C CA . PHE A 1 109 ? 5.16 -29.547 -4.398 1 96.25 109 PHE A CA 1
ATOM 840 C C . PHE A 1 109 ? 5.305 -28.391 -5.387 1 96.25 109 PHE A C 1
ATOM 842 O O . PHE A 1 109 ? 6.414 -27.922 -5.641 1 96.25 109 PHE A O 1
ATOM 849 N N . ILE A 1 110 ? 4.238 -27.922 -5.938 1 96.88 110 ILE A N 1
ATOM 850 C CA . ILE A 1 110 ? 4.23 -26.812 -6.898 1 96.88 110 ILE A CA 1
ATOM 851 C C . ILE A 1 110 ? 4.805 -25.562 -6.25 1 96.88 110 ILE A C 1
ATOM 853 O O . ILE A 1 110 ? 5.672 -24.891 -6.824 1 96.88 110 ILE A O 1
ATOM 857 N N . LEU A 1 111 ? 4.332 -25.203 -5.051 1 96.62 111 LEU A N 1
ATOM 858 C CA . LEU A 1 111 ? 4.801 -24.016 -4.336 1 96.62 111 LEU A CA 1
ATOM 859 C C . LEU A 1 111 ? 6.297 -24.109 -4.062 1 96.62 111 LEU A C 1
ATOM 861 O O . LEU A 1 111 ? 7.016 -23.109 -4.184 1 96.62 111 LEU A O 1
ATOM 865 N N . ASP A 1 112 ? 6.723 -25.312 -3.74 1 95.88 112 ASP A N 1
ATOM 866 C CA . ASP A 1 112 ? 8.148 -25.5 -3.486 1 95.88 112 ASP A CA 1
ATOM 867 C C . ASP A 1 112 ? 8.969 -25.266 -4.75 1 95.88 112 ASP A C 1
ATOM 869 O O . ASP A 1 112 ? 10.055 -24.688 -4.691 1 95.88 112 ASP A O 1
ATOM 873 N N . GLN A 1 113 ? 8.477 -25.719 -5.855 1 94.06 113 GLN A N 1
ATOM 874 C CA . GLN A 1 113 ? 9.156 -25.5 -7.125 1 94.06 113 GLN A CA 1
ATOM 875 C C . GLN A 1 113 ? 9.203 -24.016 -7.48 1 94.06 113 GLN A C 1
ATOM 877 O O . GLN A 1 113 ? 10.234 -23.516 -7.945 1 94.06 113 GLN A O 1
ATOM 882 N N . ILE A 1 114 ? 8.141 -23.312 -7.223 1 94.12 114 ILE A N 1
ATOM 883 C CA . ILE A 1 114 ? 8.078 -21.891 -7.48 1 94.12 114 ILE A CA 1
ATOM 884 C C . ILE A 1 114 ? 9.094 -21.156 -6.602 1 94.12 114 ILE A C 1
ATOM 886 O O . ILE A 1 114 ? 9.859 -20.312 -7.086 1 94.12 114 ILE A O 1
ATOM 890 N N . HIS A 1 115 ? 9.086 -21.5 -5.367 1 93.94 115 HIS A N 1
ATOM 891 C CA . HIS A 1 115 ? 10.016 -20.875 -4.426 1 93.94 115 HIS A CA 1
ATOM 892 C C . HIS A 1 115 ? 11.461 -21.109 -4.844 1 93.94 115 HIS A C 1
ATOM 894 O O . HIS A 1 115 ? 12.273 -20.188 -4.816 1 93.94 115 HIS A O 1
ATOM 900 N N . SER A 1 116 ? 11.719 -22.344 -5.164 1 92.56 116 SER A N 1
ATOM 901 C CA . SER A 1 116 ? 13.07 -22.672 -5.586 1 92.56 116 SER A CA 1
ATOM 902 C C . SER A 1 116 ? 13.508 -21.828 -6.777 1 92.56 116 SER A C 1
ATOM 904 O O . SER A 1 116 ? 14.633 -21.328 -6.812 1 92.56 116 SER A O 1
ATOM 906 N N . ARG A 1 117 ? 12.656 -21.625 -7.699 1 90.5 117 ARG A N 1
ATOM 907 C CA . ARG A 1 117 ? 12.969 -20.844 -8.883 1 90.5 117 ARG A CA 1
ATOM 908 C C . ARG A 1 117 ? 13.172 -19.375 -8.523 1 90.5 117 ARG A C 1
ATOM 910 O O . ARG A 1 117 ? 14.086 -18.719 -9.031 1 90.5 117 ARG A O 1
ATOM 917 N N . TRP A 1 118 ? 12.383 -18.828 -7.676 1 90.88 118 TRP A N 1
ATOM 918 C CA . TRP A 1 118 ? 12.398 -17.406 -7.332 1 90.88 118 TRP A CA 1
ATOM 919 C C . TRP A 1 118 ? 13.633 -17.062 -6.504 1 90.88 118 TRP A C 1
ATOM 921 O O . TRP A 1 118 ? 14.047 -15.898 -6.465 1 90.88 118 TRP A O 1
ATOM 931 N N . THR A 1 119 ? 14.133 -17.906 -5.824 1 88.5 119 THR A N 1
ATOM 932 C CA . THR A 1 119 ? 15.266 -17.641 -4.945 1 88.5 119 THR A CA 1
ATOM 933 C C . THR A 1 119 ? 16.578 -18 -5.633 1 88.5 119 THR A C 1
ATOM 935 O O . THR A 1 119 ? 17.656 -17.766 -5.082 1 88.5 119 THR A O 1
ATOM 938 N N . ASP A 1 120 ? 16.438 -18.656 -6.711 1 80.06 120 ASP A N 1
ATOM 939 C CA . ASP A 1 120 ? 17.641 -19 -7.465 1 80.06 120 ASP A CA 1
ATOM 940 C C . ASP A 1 120 ? 18.328 -17.75 -8 1 80.06 120 ASP A C 1
ATOM 942 O O . ASP A 1 120 ? 17.672 -16.859 -8.547 1 80.06 120 ASP A O 1
ATOM 946 N N . VAL A 1 121 ? 19.609 -17.516 -7.625 1 63.62 121 VAL A N 1
ATOM 947 C CA . VAL A 1 121 ? 20.5 -16.391 -7.898 1 63.62 121 VAL A CA 1
ATOM 948 C C . VAL A 1 121 ? 20.484 -16.078 -9.391 1 63.62 121 VAL A C 1
ATOM 950 O O . VAL A 1 121 ? 20.469 -14.906 -9.781 1 63.62 121 VAL A O 1
ATOM 953 N N . SER A 1 122 ? 20.75 -17.109 -10.164 1 56.47 122 SER A N 1
ATOM 954 C CA . SER A 1 122 ? 20.797 -16.906 -11.609 1 56.47 122 SER A CA 1
ATOM 955 C C . SER A 1 122 ? 19.406 -16.625 -12.18 1 56.47 122 SER A C 1
ATOM 957 O O . SER A 1 122 ? 19.266 -16.281 -13.352 1 56.47 122 SER A O 1
ATOM 959 N N . GLY A 1 123 ? 18.406 -16.891 -11.469 1 53.62 123 GLY A N 1
ATOM 960 C CA . GLY A 1 123 ? 17.031 -16.906 -11.906 1 53.62 123 GLY A CA 1
ATOM 961 C C . GLY A 1 123 ? 16.328 -15.57 -11.766 1 53.62 123 GLY A C 1
ATOM 962 O O . GLY A 1 123 ? 16.844 -14.664 -11.109 1 53.62 123 GLY A O 1
ATOM 963 N N . LEU A 1 124 ? 15.484 -15.531 -12.766 1 55.84 124 LEU A N 1
ATOM 964 C CA . LEU A 1 124 ? 14.609 -14.359 -12.805 1 55.84 124 LEU A CA 1
ATOM 965 C C . LEU A 1 124 ? 13.742 -14.281 -11.562 1 55.84 124 LEU A C 1
ATOM 967 O O . LEU A 1 124 ? 13.234 -15.305 -11.086 1 55.84 124 LEU A O 1
ATOM 971 N N . LYS A 1 125 ? 13.789 -13.312 -10.719 1 65.62 125 LYS A N 1
ATOM 972 C CA . LYS A 1 125 ? 12.852 -12.867 -9.695 1 65.62 125 LYS A CA 1
ATOM 973 C C . LYS A 1 125 ? 11.422 -13.234 -10.062 1 65.62 125 LYS A C 1
ATOM 975 O O . LYS A 1 125 ? 11.172 -13.781 -11.141 1 65.62 125 LYS A O 1
ATOM 980 N N . ALA A 1 126 ? 10.492 -13.203 -9.305 1 69.62 126 ALA A N 1
ATOM 981 C CA . ALA A 1 126 ? 9.07 -13.391 -9.555 1 69.62 126 ALA A CA 1
ATOM 982 C C . ALA A 1 126 ? 8.656 -12.766 -10.883 1 69.62 126 ALA A C 1
ATOM 984 O O . ALA A 1 126 ? 8.742 -11.547 -11.055 1 69.62 126 ALA A O 1
ATOM 985 N N . SER A 1 127 ? 8.57 -13.734 -11.945 1 83.81 127 SER A N 1
ATOM 986 C CA . SER A 1 127 ? 8.133 -13.258 -13.25 1 83.81 127 SER A CA 1
ATOM 987 C C . SER A 1 127 ? 6.625 -13.031 -13.273 1 83.81 127 SER A C 1
ATOM 989 O O . SER A 1 127 ? 5.898 -13.547 -12.422 1 83.81 127 SER A O 1
ATOM 991 N N . LEU A 1 128 ? 6.254 -12.266 -14.219 1 90.31 128 LEU A N 1
ATOM 992 C CA . LEU A 1 128 ? 4.828 -11.984 -14.359 1 90.31 128 LEU A CA 1
ATOM 993 C C . LEU A 1 128 ? 4.035 -13.281 -14.531 1 90.31 128 LEU A C 1
ATOM 995 O O . LEU A 1 128 ? 3 -13.461 -13.883 1 90.31 128 LEU A O 1
ATOM 999 N N . SER A 1 129 ? 4.559 -14.203 -15.375 1 91.31 129 SER A N 1
ATOM 1000 C CA . SER A 1 129 ? 3.838 -15.438 -15.672 1 91.31 129 SER A CA 1
ATOM 1001 C C . SER A 1 129 ? 3.688 -16.297 -14.422 1 91.31 129 SER A C 1
ATOM 1003 O O . SER A 1 129 ? 2.615 -16.844 -14.164 1 91.31 129 SER A O 1
ATOM 1005 N N . SER A 1 130 ? 4.707 -16.422 -13.641 1 93.31 130 SER A N 1
ATOM 1006 C CA . SER A 1 130 ? 4.645 -17.25 -12.453 1 93.31 130 SER A CA 1
ATOM 1007 C C . SER A 1 130 ? 3.764 -16.625 -11.375 1 93.31 130 SER A C 1
ATOM 1009 O O . SER A 1 130 ? 3.053 -17.328 -10.656 1 93.31 130 SER A O 1
ATOM 1011 N N . LEU A 1 131 ? 3.773 -15.297 -11.234 1 95 131 LEU A N 1
ATOM 1012 C CA . LEU A 1 131 ? 2.904 -14.602 -10.289 1 95 131 LEU A CA 1
ATOM 1013 C C . LEU A 1 131 ? 1.44 -14.742 -10.695 1 95 131 LEU A C 1
ATOM 1015 O O . LEU A 1 131 ? 0.574 -14.961 -9.852 1 95 131 LEU A O 1
ATOM 1019 N N . THR A 1 132 ? 1.23 -14.617 -11.961 1 93.94 132 THR A N 1
ATOM 1020 C CA . THR A 1 132 ? -0.121 -14.781 -12.484 1 93.94 132 THR A CA 1
ATOM 1021 C C . THR A 1 132 ? -0.633 -16.188 -12.219 1 93.94 132 THR A C 1
ATOM 1023 O O . THR A 1 132 ? -1.782 -16.375 -11.812 1 93.94 132 THR A O 1
ATOM 1026 N N . PHE A 1 133 ? 0.219 -17.094 -12.477 1 96.88 133 PHE A N 1
ATOM 1027 C CA . PHE A 1 133 ? -0.144 -18.484 -12.195 1 96.88 133 PHE A CA 1
ATOM 1028 C C . PHE A 1 133 ? -0.497 -18.656 -10.719 1 96.88 133 PHE A C 1
ATOM 1030 O O . PHE A 1 133 ? -1.515 -19.266 -10.391 1 96.88 133 PHE A O 1
ATOM 1037 N N . LEU A 1 134 ? 0.308 -18.125 -9.781 1 96.94 134 LEU A N 1
ATOM 1038 C CA . LEU A 1 134 ? 0.042 -18.219 -8.344 1 96.94 134 LEU A CA 1
ATOM 1039 C C . LEU A 1 134 ? -1.303 -17.578 -8 1 96.94 134 LEU A C 1
ATOM 1041 O O . LEU A 1 134 ? -2.068 -18.141 -7.207 1 96.94 134 LEU A O 1
ATOM 1045 N N . GLY A 1 135 ? -1.583 -16.469 -8.586 1 96.62 135 GLY A N 1
ATOM 1046 C CA . GLY A 1 135 ? -2.875 -15.836 -8.383 1 96.62 135 GLY A CA 1
ATOM 1047 C C . GLY A 1 135 ? -4.043 -16.719 -8.797 1 96.62 135 GLY A C 1
ATOM 1048 O O . GLY A 1 135 ? -5.016 -16.844 -8.047 1 96.62 135 GLY A O 1
ATOM 1049 N N . LYS A 1 136 ? -3.926 -17.266 -9.938 1 95.5 136 LYS A N 1
ATOM 1050 C CA . LYS A 1 136 ? -4.984 -18.141 -10.43 1 95.5 136 LYS A CA 1
ATOM 1051 C C . LYS A 1 136 ? -5.125 -19.391 -9.555 1 95.5 136 LYS A C 1
ATOM 1053 O O . LYS A 1 136 ? -6.23 -19.906 -9.375 1 95.5 136 LYS A O 1
ATOM 1058 N N . LEU A 1 137 ? -4 -19.875 -9.117 1 96.88 137 LEU A N 1
ATOM 1059 C CA . LEU A 1 137 ?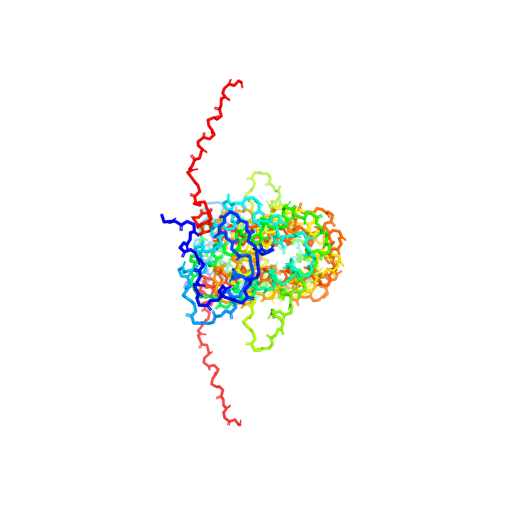 -4.027 -21.016 -8.211 1 96.88 137 LEU A CA 1
ATOM 1060 C C . LEU A 1 137 ? -4.809 -20.672 -6.941 1 96.88 137 LEU A C 1
ATOM 1062 O O . LEU A 1 137 ? -5.609 -21.484 -6.469 1 96.88 137 LEU A O 1
ATOM 1066 N N . LEU A 1 138 ? -4.625 -19.5 -6.434 1 96.75 138 LEU A N 1
ATOM 1067 C CA . LEU A 1 138 ? -5.336 -19.047 -5.242 1 96.75 138 LEU A CA 1
ATOM 1068 C C . LEU A 1 138 ? -6.832 -18.906 -5.516 1 96.75 138 LEU A C 1
ATOM 1070 O O . LEU A 1 138 ? -7.652 -19.188 -4.641 1 96.75 138 LEU A O 1
ATOM 1074 N N . ASP A 1 139 ? -7.164 -18.5 -6.672 1 95.56 139 ASP A N 1
ATOM 1075 C CA . ASP A 1 139 ? -8.57 -18.422 -7.047 1 95.56 139 ASP A CA 1
ATOM 1076 C C . ASP A 1 139 ? -9.219 -19.812 -7.051 1 95.56 139 ASP A C 1
ATOM 1078 O O . ASP A 1 139 ? -10.344 -19.984 -6.578 1 95.56 139 ASP A O 1
ATOM 1082 N N . ALA A 1 140 ? -8.477 -20.688 -7.645 1 95.38 140 ALA A N 1
ATOM 1083 C CA . ALA A 1 140 ? -9 -22.047 -7.785 1 95.38 140 ALA A CA 1
ATOM 1084 C C . ALA A 1 140 ? -9.008 -22.766 -6.445 1 95.38 140 ALA A C 1
ATOM 1086 O O . ALA A 1 140 ? -9.852 -23.641 -6.211 1 95.38 140 ALA A O 1
ATOM 1087 N N . HIS A 1 141 ? -8.094 -22.453 -5.586 1 96.56 141 HIS A N 1
ATOM 1088 C CA . HIS A 1 141 ? -7.941 -23.094 -4.285 1 96.56 141 HIS A CA 1
ATOM 1089 C C . HIS A 1 141 ? -7.84 -22.062 -3.17 1 96.56 141 HIS A C 1
ATOM 1091 O O . HIS A 1 141 ? -6.758 -21.828 -2.627 1 96.56 141 HIS A O 1
ATOM 1097 N N . PRO A 1 142 ? -8.93 -21.562 -2.637 1 94.19 142 PRO A N 1
ATOM 1098 C CA . PRO A 1 142 ? -8.898 -20.469 -1.651 1 94.19 142 PRO A CA 1
ATOM 1099 C C . PRO A 1 142 ? -8.203 -20.875 -0.354 1 94.19 142 PRO A C 1
ATOM 1101 O O . PRO A 1 142 ? -7.605 -20.031 0.32 1 94.19 142 PRO A O 1
ATOM 1104 N N . ALA A 1 143 ? -8.227 -22.141 -0.099 1 95.19 143 ALA A N 1
ATOM 1105 C CA . ALA A 1 143 ? -7.582 -22.625 1.117 1 95.19 143 ALA A CA 1
ATOM 1106 C C . ALA A 1 143 ? -6.066 -22.484 1.032 1 95.19 143 ALA A C 1
ATOM 1108 O O . ALA A 1 143 ? -5.367 -22.578 2.045 1 95.19 143 ALA A O 1
ATOM 1109 N N . LEU A 1 144 ? -5.539 -22.266 -0.128 1 96.69 144 LEU A N 1
ATOM 1110 C CA . LEU A 1 144 ? -4.102 -22.141 -0.355 1 96.69 144 LEU A CA 1
ATOM 1111 C C . LEU A 1 144 ? -3.562 -20.875 0.315 1 96.69 144 LEU A C 1
ATOM 1113 O O . LEU A 1 144 ? -2.375 -20.797 0.641 1 96.69 144 LEU A O 1
ATOM 1117 N N . SER A 1 145 ? -4.418 -19.859 0.511 1 97 145 SER A N 1
ATOM 1118 C CA . SER A 1 145 ? -3.994 -18.656 1.204 1 97 145 SER A CA 1
ATOM 1119 C C . SER A 1 145 ? -3.451 -18.969 2.594 1 97 145 SER A C 1
ATOM 1121 O O . SER A 1 145 ? -2.389 -18.484 2.979 1 97 145 SER A O 1
ATOM 1123 N N . GLN A 1 146 ? -4.184 -19.812 3.246 1 95.81 146 GLN A N 1
ATOM 1124 C CA . GLN A 1 146 ? -3.746 -20.203 4.582 1 95.81 146 GLN A CA 1
ATOM 1125 C C . GLN A 1 146 ? -2.455 -21.016 4.52 1 95.81 146 GLN A C 1
ATOM 1127 O O . GLN A 1 146 ? -1.569 -20.859 5.359 1 95.81 146 GLN A O 1
ATOM 1132 N N . THR A 1 147 ? -2.357 -21.859 3.551 1 95.81 147 THR A N 1
ATOM 1133 C CA . THR A 1 147 ? -1.157 -22.656 3.365 1 95.81 147 THR A CA 1
ATOM 1134 C C . THR A 1 147 ? 0.062 -21.766 3.133 1 95.81 147 THR A C 1
ATOM 1136 O O . THR A 1 147 ? 1.127 -22.016 3.709 1 95.81 147 THR A O 1
ATOM 1139 N N . LEU A 1 148 ? -0.071 -20.719 2.363 1 97.06 148 LEU A N 1
ATOM 1140 C CA . LEU A 1 148 ? 1.025 -19.812 2.045 1 97.06 148 LEU A CA 1
ATOM 1141 C C . LEU A 1 148 ? 1.498 -19.078 3.291 1 97.06 148 LEU A C 1
ATOM 1143 O O . LEU A 1 148 ? 2.697 -18.859 3.471 1 97.06 148 LEU A O 1
ATOM 1147 N N . THR A 1 149 ? 0.569 -18.703 4.176 1 96.88 149 THR A N 1
ATOM 1148 C CA . THR A 1 149 ? 0.928 -17.891 5.344 1 96.88 149 THR A CA 1
ATOM 1149 C C . THR A 1 149 ? 1.456 -18.781 6.465 1 96.88 149 THR A C 1
ATOM 1151 O O . THR A 1 149 ? 2.322 -18.359 7.238 1 96.88 149 THR A O 1
ATOM 1154 N N . SER A 1 150 ? 1.038 -20.047 6.57 1 94.94 150 SER A N 1
ATOM 1155 C CA . SER A 1 150 ? 1.406 -20.922 7.684 1 94.94 150 SER A CA 1
ATOM 1156 C C . SER A 1 150 ? 2.578 -21.812 7.32 1 94.94 150 SER A C 1
ATOM 1158 O O . SER A 1 150 ? 3.537 -21.938 8.086 1 94.94 150 SER A O 1
ATOM 1160 N N . SER A 1 151 ? 2.535 -22.422 6.156 1 93.88 151 SER A N 1
ATOM 1161 C CA . SER A 1 151 ? 3.479 -23.5 5.848 1 93.88 151 SER A CA 1
ATOM 1162 C C . SER A 1 151 ? 4.539 -23.031 4.855 1 93.88 151 SER A C 1
ATOM 1164 O O . SER A 1 151 ? 5.66 -23.547 4.852 1 93.88 151 SER A O 1
ATOM 1166 N N . ARG A 1 152 ? 4.199 -22.078 4.047 1 94.56 152 ARG A N 1
ATOM 1167 C CA . ARG A 1 152 ? 5.145 -21.656 3.021 1 94.56 152 ARG A CA 1
ATOM 1168 C C . ARG A 1 152 ? 5.25 -20.141 2.973 1 94.56 152 ARG A C 1
ATOM 1170 O O . ARG A 1 152 ? 5.152 -19.531 1.901 1 94.56 152 ARG A O 1
ATOM 1177 N N . PRO A 1 153 ? 5.562 -19.5 4.117 1 94.94 153 PRO A N 1
ATOM 1178 C CA . PRO A 1 153 ? 5.602 -18.031 4.133 1 94.94 153 PRO A CA 1
ATOM 1179 C C . PRO A 1 153 ? 6.719 -17.453 3.262 1 94.94 153 PRO A C 1
ATOM 1181 O O . PRO A 1 153 ? 6.664 -16.297 2.867 1 94.94 153 PRO A O 1
ATOM 1184 N N . ARG A 1 154 ? 7.738 -18.297 2.955 1 93.69 154 ARG A N 1
ATOM 1185 C CA . ARG A 1 154 ? 8.867 -17.828 2.156 1 93.69 154 ARG A CA 1
ATOM 1186 C C . ARG A 1 154 ? 8.438 -17.516 0.73 1 93.69 154 ARG A C 1
ATOM 1188 O O . ARG A 1 154 ? 9.016 -16.641 0.079 1 93.69 154 ARG A O 1
ATOM 1195 N N . VAL A 1 155 ? 7.445 -18.234 0.194 1 95.75 155 VAL A N 1
ATOM 1196 C CA . VAL A 1 155 ? 6.895 -17.906 -1.119 1 95.75 155 VAL A CA 1
ATOM 1197 C C . VAL A 1 155 ? 6.316 -16.5 -1.107 1 95.75 155 VAL A C 1
ATOM 1199 O O . VAL A 1 155 ? 6.574 -15.703 -2.016 1 95.75 155 VAL A O 1
ATOM 1202 N N . LEU A 1 156 ? 5.582 -16.188 -0.006 1 94.94 156 LEU A N 1
ATOM 1203 C CA . LEU A 1 156 ? 4.965 -14.883 0.124 1 94.94 156 LEU A CA 1
ATOM 1204 C C . LEU A 1 156 ? 6.027 -13.789 0.269 1 94.94 156 LEU A C 1
ATOM 1206 O O . LEU A 1 156 ? 5.855 -12.68 -0.233 1 94.94 156 LEU A O 1
ATOM 1210 N N . GLU A 1 157 ? 7.066 -14.125 0.965 1 94.31 157 GLU A N 1
ATOM 1211 C CA . GLU A 1 157 ? 8.172 -13.18 1.068 1 94.31 157 GLU A CA 1
ATOM 1212 C C . GLU A 1 157 ? 8.703 -12.797 -0.311 1 94.31 157 GLU A C 1
ATOM 1214 O O . GLU A 1 157 ? 8.969 -11.625 -0.572 1 94.31 157 GLU A O 1
ATOM 1219 N N . CYS A 1 158 ? 8.844 -13.789 -1.163 1 93.88 158 CYS A N 1
ATOM 1220 C CA . CYS A 1 158 ? 9.297 -13.531 -2.525 1 93.88 158 CYS A CA 1
ATOM 1221 C C . CYS A 1 158 ? 8.289 -12.695 -3.293 1 93.88 158 CYS A C 1
ATOM 1223 O O . CYS A 1 158 ? 8.664 -11.805 -4.055 1 93.88 158 CYS A O 1
ATOM 1225 N N . VAL A 1 159 ? 7.027 -13.008 -3.098 1 95.5 159 VAL A N 1
ATOM 1226 C CA . VAL A 1 159 ? 5.973 -12.234 -3.754 1 95.5 159 VAL A CA 1
ATOM 1227 C C . VAL A 1 159 ? 6.098 -10.758 -3.373 1 95.5 159 VAL A C 1
ATOM 1229 O O . VAL A 1 159 ? 6.109 -9.891 -4.246 1 95.5 159 VAL A O 1
ATOM 1232 N N . CYS A 1 160 ? 6.223 -10.461 -2.08 1 93.94 160 CYS A N 1
ATOM 1233 C CA . CYS A 1 160 ? 6.328 -9.094 -1.59 1 93.94 160 CYS A CA 1
ATOM 1234 C C . CYS A 1 160 ? 7.57 -8.406 -2.154 1 93.94 160 CYS A C 1
ATOM 1236 O O . CYS A 1 160 ? 7.523 -7.23 -2.51 1 93.94 160 CYS A O 1
ATOM 1238 N N . ALA A 1 161 ? 8.656 -9.141 -2.223 1 92.69 161 ALA A N 1
ATOM 1239 C CA . ALA A 1 161 ? 9.914 -8.578 -2.715 1 92.69 161 ALA A CA 1
ATOM 1240 C C . ALA A 1 161 ? 9.781 -8.125 -4.168 1 92.69 161 ALA A C 1
ATOM 1242 O O . ALA A 1 161 ? 10.492 -7.227 -4.613 1 92.69 161 ALA A O 1
ATOM 1243 N N . ALA A 1 162 ? 8.891 -8.703 -4.887 1 93.12 162 ALA A N 1
ATOM 1244 C CA . ALA A 1 162 ? 8.688 -8.367 -6.293 1 93.12 162 ALA A CA 1
ATOM 1245 C C . ALA A 1 162 ? 8.117 -6.957 -6.438 1 93.12 162 ALA A C 1
ATOM 1247 O O . ALA A 1 162 ? 8.133 -6.383 -7.531 1 93.12 162 ALA A O 1
ATOM 1248 N N . LEU A 1 163 ? 7.586 -6.359 -5.352 1 92.5 163 LEU A N 1
ATOM 1249 C CA . LEU A 1 163 ? 7.117 -4.977 -5.367 1 92.5 163 LEU A CA 1
ATOM 1250 C C . LEU A 1 163 ? 8.281 -4.016 -5.605 1 92.5 163 LEU A C 1
ATOM 1252 O O . LEU A 1 163 ? 8.062 -2.861 -5.988 1 92.5 163 LEU A O 1
ATOM 1256 N N . LEU A 1 164 ? 9.438 -4.453 -5.363 1 91.12 164 LEU A N 1
ATOM 1257 C CA . LEU A 1 164 ? 10.609 -3.6 -5.52 1 91.12 164 LEU A CA 1
ATOM 1258 C C . LEU A 1 164 ? 10.992 -3.469 -6.988 1 91.12 164 LEU A C 1
ATOM 1260 O O . LEU A 1 164 ? 11.781 -2.594 -7.352 1 91.12 164 LEU A O 1
ATOM 1264 N N . LEU A 1 165 ? 10.469 -4.328 -7.754 1 86.94 165 LEU A N 1
ATOM 1265 C CA . LEU A 1 165 ? 10.742 -4.25 -9.18 1 86.94 165 LEU A CA 1
ATOM 1266 C C . LEU A 1 165 ? 10.016 -3.064 -9.812 1 86.94 165 LEU A C 1
ATOM 1268 O O . LEU A 1 165 ? 9.031 -2.574 -9.258 1 86.94 165 LEU A O 1
ATOM 1272 N N . SER A 1 166 ? 10.43 -2.557 -10.961 1 86.06 166 SER A N 1
ATOM 1273 C CA . SER A 1 166 ? 9.867 -1.356 -11.57 1 86.06 166 SER A CA 1
ATOM 1274 C C . SER A 1 166 ? 8.75 -1.705 -12.539 1 86.06 166 SER A C 1
ATOM 1276 O O . SER A 1 166 ? 8.031 -0.82 -13.016 1 86.06 166 SER A O 1
ATOM 1278 N N . ASP A 1 167 ? 8.578 -2.93 -12.852 1 88.38 167 ASP A N 1
ATOM 1279 C CA . ASP A 1 167 ? 7.578 -3.377 -13.812 1 88.38 167 ASP A CA 1
ATOM 1280 C C . ASP A 1 167 ? 6.168 -3.264 -13.234 1 88.38 167 ASP A C 1
ATOM 1282 O O . ASP A 1 167 ? 5.828 -3.967 -12.281 1 88.38 167 ASP A O 1
ATOM 1286 N N . GLU A 1 168 ? 5.297 -2.467 -13.75 1 87.81 168 GLU A N 1
ATOM 1287 C CA . GLU A 1 168 ? 3.961 -2.184 -13.227 1 87.81 168 GLU A CA 1
ATOM 1288 C C . GLU A 1 168 ? 3.057 -3.408 -13.336 1 87.81 168 GLU A C 1
ATOM 1290 O O . GLU A 1 168 ? 2.18 -3.613 -12.492 1 87.81 168 GLU A O 1
ATOM 1295 N N . GLU A 1 169 ? 3.281 -4.176 -14.422 1 88.56 169 GLU A N 1
ATOM 1296 C CA . GLU A 1 169 ? 2.473 -5.383 -14.57 1 88.56 169 GLU A CA 1
ATOM 1297 C C . GLU A 1 169 ? 2.783 -6.395 -13.477 1 88.56 169 GLU A C 1
ATOM 1299 O O . GLU A 1 169 ? 1.887 -7.086 -12.984 1 88.56 169 GLU A O 1
ATOM 1304 N N . VAL A 1 170 ? 4.035 -6.418 -13.133 1 90.94 170 VAL A N 1
ATOM 1305 C CA . VAL A 1 170 ? 4.457 -7.305 -12.055 1 90.94 170 VAL A CA 1
ATOM 1306 C C . VAL A 1 170 ? 3.842 -6.84 -10.734 1 90.94 170 VAL A C 1
ATOM 1308 O O . VAL A 1 170 ? 3.314 -7.652 -9.969 1 90.94 170 VAL A O 1
ATOM 1311 N N . LYS A 1 171 ? 3.826 -5.559 -10.469 1 91.38 171 LYS A N 1
ATOM 1312 C CA . LYS A 1 171 ? 3.242 -5.012 -9.242 1 91.38 171 LYS A CA 1
ATOM 1313 C C . LYS A 1 171 ? 1.747 -5.312 -9.172 1 91.38 171 LYS A C 1
ATOM 1315 O O . LYS A 1 171 ? 1.229 -5.645 -8.102 1 91.38 171 LYS A O 1
ATOM 1320 N N . ALA A 1 172 ? 1.119 -5.227 -10.297 1 92.44 172 ALA A N 1
ATOM 1321 C CA . ALA A 1 172 ? -0.305 -5.547 -10.352 1 92.44 172 ALA A CA 1
ATOM 1322 C C . ALA A 1 172 ? -0.551 -7.012 -9.992 1 92.44 172 ALA A C 1
ATOM 1324 O O . ALA A 1 172 ? -1.481 -7.324 -9.242 1 92.44 172 ALA A O 1
ATOM 1325 N N . ALA A 1 173 ? 0.271 -7.867 -10.555 1 93.56 173 ALA A N 1
ATOM 1326 C CA . ALA A 1 173 ? 0.14 -9.289 -10.266 1 93.56 173 ALA A CA 1
ATOM 1327 C C . ALA A 1 173 ? 0.396 -9.578 -8.789 1 93.56 173 ALA A C 1
ATOM 1329 O O . ALA A 1 173 ? -0.293 -10.406 -8.18 1 93.56 173 ALA A O 1
ATOM 1330 N N . VAL A 1 174 ? 1.357 -8.883 -8.195 1 94.88 174 VAL A N 1
ATOM 1331 C CA . VAL A 1 174 ? 1.648 -9.016 -6.773 1 94.88 174 VAL A CA 1
ATOM 1332 C C . VAL A 1 174 ? 0.429 -8.609 -5.953 1 94.88 174 VAL A C 1
ATOM 1334 O O . VAL A 1 174 ? 0.017 -9.32 -5.035 1 94.88 174 VAL A O 1
ATOM 1337 N N . CYS A 1 175 ? -0.121 -7.48 -6.305 1 93.38 175 CYS A N 1
ATOM 1338 C CA . CYS A 1 175 ? -1.294 -6.992 -5.586 1 93.38 175 CYS A CA 1
ATOM 1339 C C . CYS A 1 175 ? -2.445 -7.984 -5.684 1 93.38 175 CYS A C 1
ATOM 1341 O O . CYS A 1 175 ? -3.17 -8.203 -4.711 1 93.38 175 CYS A O 1
ATOM 1343 N N . TYR A 1 176 ? -2.582 -8.602 -6.832 1 93.75 176 TYR A N 1
ATOM 1344 C CA . TYR A 1 176 ? -3.627 -9.602 -7.027 1 93.75 176 TYR A CA 1
ATOM 1345 C C . TYR A 1 176 ? -3.467 -10.758 -6.051 1 93.75 176 TYR A C 1
ATOM 1347 O O . TYR A 1 176 ? -4.434 -11.164 -5.402 1 93.75 176 TYR A O 1
ATOM 1355 N N . VAL A 1 177 ? -2.273 -11.203 -5.938 1 96.25 177 VAL A N 1
ATOM 1356 C CA . VAL A 1 177 ? -1.972 -12.305 -5.035 1 96.25 177 VAL A CA 1
ATOM 1357 C C . VAL A 1 177 ? -2.207 -11.867 -3.59 1 96.25 177 VAL A C 1
ATOM 1359 O O . VAL A 1 177 ? -2.895 -12.562 -2.832 1 96.25 177 VAL A O 1
ATOM 1362 N N . LEU A 1 178 ? -1.687 -10.703 -3.234 1 96.25 178 LEU A N 1
ATOM 1363 C CA . LEU A 1 178 ? -1.767 -10.234 -1.856 1 96.25 178 LEU A CA 1
ATOM 1364 C C . LEU A 1 178 ? -3.213 -9.969 -1.456 1 96.25 178 LEU A C 1
ATOM 1366 O O . LEU A 1 178 ? -3.594 -10.18 -0.303 1 96.25 178 LEU A O 1
ATOM 1370 N N . LEU A 1 179 ? -4.012 -9.562 -2.389 1 94.12 179 LEU A N 1
ATOM 1371 C CA . LEU A 1 179 ? -5.422 -9.312 -2.1 1 94.12 179 LEU A CA 1
ATOM 1372 C C . LEU A 1 179 ? -6.129 -10.609 -1.716 1 94.12 179 LEU A C 1
ATOM 1374 O O . LEU A 1 179 ? -7 -10.609 -0.843 1 94.12 179 LEU A O 1
ATOM 1378 N N . ARG A 1 180 ? -5.773 -11.672 -2.365 1 94.62 180 ARG A N 1
ATOM 1379 C CA . ARG A 1 180 ? -6.371 -12.961 -2.029 1 94.62 180 ARG A CA 1
ATOM 1380 C C . ARG A 1 180 ? -5.957 -13.406 -0.633 1 94.62 180 ARG A C 1
ATOM 1382 O O . ARG A 1 180 ? -6.766 -13.953 0.116 1 94.62 180 ARG A O 1
ATOM 1389 N N . ILE A 1 181 ? -4.711 -13.156 -0.292 1 95.88 181 ILE A N 1
ATOM 1390 C CA . ILE A 1 181 ? -4.223 -13.508 1.039 1 95.88 181 ILE A CA 1
ATOM 1391 C C . ILE A 1 181 ? -4.977 -12.695 2.09 1 95.88 181 ILE A C 1
ATOM 1393 O O . ILE A 1 181 ? -5.457 -13.242 3.082 1 95.88 181 ILE A O 1
ATOM 1397 N N . TRP A 1 182 ? -5.121 -11.414 1.82 1 92.44 182 TRP A N 1
ATOM 1398 C CA . TRP A 1 182 ? -5.703 -10.492 2.791 1 92.44 182 TRP A CA 1
ATOM 1399 C C . TRP A 1 182 ? -7.211 -10.688 2.891 1 92.44 182 TRP A C 1
ATOM 1401 O O . TRP A 1 182 ? -7.844 -10.211 3.836 1 92.44 182 TRP A O 1
ATOM 1411 N N . SER A 1 183 ? -7.777 -11.328 1.914 1 91.12 183 SER A N 1
ATOM 1412 C CA . SER A 1 183 ? -9.211 -11.578 1.925 1 91.12 183 SER A CA 1
ATOM 1413 C C . SER A 1 183 ? -9.562 -12.781 2.797 1 91.12 183 SER A C 1
ATOM 1415 O O . SER A 1 183 ? -10.727 -13.023 3.104 1 91.12 183 SER A O 1
ATOM 1417 N N . SER A 1 184 ? -8.602 -13.531 3.172 1 93.44 184 SER A N 1
ATOM 1418 C CA . SER A 1 184 ? -8.781 -14.703 4.023 1 93.44 184 SER A CA 1
ATOM 1419 C C . SER A 1 184 ? -8.438 -14.383 5.477 1 93.44 184 SER A C 1
ATOM 1421 O O . SER A 1 184 ? -7.266 -14.25 5.832 1 93.44 184 SER A O 1
ATOM 1423 N N . ALA A 1 185 ? -9.477 -14.336 6.34 1 90.69 185 ALA A N 1
ATOM 1424 C CA . ALA A 1 185 ? -9.266 -14.039 7.754 1 90.69 185 ALA A CA 1
ATOM 1425 C C . ALA A 1 185 ? -8.336 -15.062 8.391 1 90.69 185 ALA A C 1
ATOM 1427 O O . ALA A 1 185 ? -7.453 -14.711 9.18 1 90.69 185 ALA A O 1
ATOM 1428 N N . ALA A 1 186 ? -8.547 -16.328 7.984 1 94.38 186 ALA A N 1
ATOM 1429 C CA . ALA A 1 186 ? -7.719 -17.391 8.516 1 94.38 186 ALA A CA 1
ATOM 1430 C C . ALA A 1 186 ? -6.262 -17.219 8.094 1 94.38 186 ALA A C 1
ATOM 1432 O O . ALA A 1 186 ? -5.348 -17.453 8.891 1 94.38 186 ALA A O 1
ATOM 1433 N N . ALA A 1 187 ? -6.047 -16.828 6.875 1 95.44 187 ALA A N 1
ATOM 1434 C CA . ALA A 1 187 ? -4.684 -16.625 6.387 1 95.44 187 ALA A CA 1
ATOM 1435 C C . ALA A 1 187 ? -3.994 -15.492 7.137 1 95.44 187 ALA A C 1
ATOM 1437 O O . ALA A 1 187 ? -2.83 -15.609 7.523 1 95.44 187 ALA A O 1
ATOM 1438 N N . ILE A 1 188 ? -4.711 -14.398 7.379 1 92 188 ILE A N 1
ATOM 1439 C CA . ILE A 1 188 ? -4.16 -13.227 8.047 1 92 188 ILE A CA 1
ATOM 1440 C C . ILE A 1 188 ? -3.764 -13.586 9.477 1 92 188 ILE A C 1
ATOM 1442 O O . ILE A 1 188 ? -2.738 -13.117 9.977 1 92 188 ILE A O 1
ATOM 1446 N N . GLN A 1 189 ? -4.574 -14.328 10.133 1 91.69 189 GLN A N 1
ATOM 1447 C CA . GLN A 1 189 ? -4.312 -14.727 11.508 1 91.69 189 GLN A CA 1
ATOM 1448 C C . GLN A 1 189 ? -3.014 -15.516 11.625 1 91.69 189 GLN A C 1
ATOM 1450 O O . GLN A 1 189 ? -2.338 -15.469 12.656 1 91.69 189 GLN A O 1
ATOM 1455 N N . MET A 1 190 ? -2.637 -16.219 10.523 1 94.31 190 MET A N 1
ATOM 1456 C CA . MET A 1 190 ? -1.456 -17.078 10.562 1 94.31 190 MET A CA 1
ATOM 1457 C C . MET A 1 190 ? -0.241 -16.359 9.984 1 94.31 190 MET A C 1
ATOM 1459 O O . MET A 1 190 ? 0.876 -16.875 10.039 1 94.31 190 MET A O 1
ATOM 1463 N N . LEU A 1 191 ? -0.512 -15.227 9.438 1 93.75 191 LEU A N 1
ATOM 1464 C CA . LEU A 1 191 ? 0.563 -14.453 8.828 1 93.75 191 LEU A CA 1
ATOM 1465 C C . LEU A 1 191 ? 1.549 -13.969 9.883 1 93.75 191 LEU A C 1
ATOM 1467 O O . LEU A 1 191 ? 1.168 -13.242 10.812 1 93.75 191 LEU A O 1
ATOM 1471 N N . PRO A 1 192 ? 2.771 -14.367 9.789 1 93 192 PRO A N 1
ATOM 1472 C CA . PRO A 1 192 ? 3.771 -13.891 10.75 1 93 192 PRO A CA 1
ATOM 1473 C C . PRO A 1 192 ? 3.857 -12.367 10.812 1 93 192 PRO A C 1
ATOM 1475 O O . PRO A 1 192 ? 3.758 -11.703 9.781 1 93 192 PRO A O 1
ATOM 1478 N N . ASP A 1 193 ? 4.129 -11.836 12.008 1 88.81 193 ASP A N 1
ATOM 1479 C CA . ASP A 1 193 ? 4.164 -10.391 12.227 1 88.81 193 ASP A CA 1
ATOM 1480 C C . ASP A 1 193 ? 5.246 -9.734 11.367 1 88.81 193 ASP A C 1
ATOM 1482 O O . ASP A 1 193 ? 5.027 -8.664 10.805 1 88.81 193 ASP A O 1
ATOM 1486 N N . THR A 1 194 ? 6.395 -10.375 11.328 1 90.31 194 THR A N 1
ATOM 1487 C CA . THR A 1 194 ? 7.512 -9.812 10.57 1 90.31 194 THR A CA 1
ATOM 1488 C C . THR A 1 194 ? 7.145 -9.664 9.094 1 90.31 194 THR A C 1
ATOM 1490 O O . THR A 1 194 ? 7.48 -8.656 8.469 1 90.31 194 THR A O 1
ATOM 1493 N N . LEU A 1 195 ? 6.484 -10.656 8.523 1 93.69 195 LEU A N 1
ATOM 1494 C CA . LEU A 1 195 ? 6.09 -10.602 7.121 1 93.69 195 LEU A CA 1
ATOM 1495 C C . LEU A 1 195 ? 5 -9.562 6.902 1 93.69 195 LEU A C 1
ATOM 1497 O O . LEU A 1 195 ? 5.004 -8.852 5.891 1 93.69 195 LEU A O 1
ATOM 1501 N N . ARG A 1 196 ? 4.074 -9.523 7.836 1 90.81 196 ARG A N 1
ATOM 1502 C CA . ARG A 1 196 ? 3.033 -8.508 7.77 1 90.81 196 ARG A CA 1
ATOM 1503 C C . ARG A 1 196 ? 3.637 -7.105 7.723 1 90.81 196 ARG A C 1
ATOM 1505 O O . ARG A 1 196 ? 3.229 -6.277 6.91 1 90.81 196 ARG A O 1
ATOM 1512 N N . GLN A 1 197 ? 4.574 -6.828 8.586 1 89 197 GLN A N 1
ATOM 1513 C CA . GLN A 1 197 ? 5.254 -5.535 8.633 1 89 197 GLN A CA 1
ATOM 1514 C C . GLN A 1 197 ? 5.969 -5.242 7.32 1 89 197 GLN A C 1
ATOM 1516 O O . GLN A 1 197 ? 5.863 -4.137 6.781 1 89 197 GLN A O 1
ATOM 1521 N N . ARG A 1 198 ? 6.664 -6.184 6.871 1 89.69 198 ARG A N 1
ATOM 1522 C CA . ARG A 1 198 ? 7.387 -6.023 5.613 1 89.69 198 ARG A CA 1
ATOM 1523 C C . ARG A 1 198 ? 6.43 -5.727 4.465 1 89.69 198 ARG A C 1
ATOM 1525 O O . ARG A 1 198 ? 6.707 -4.871 3.619 1 89.69 198 ARG A O 1
ATOM 1532 N N . MET A 1 199 ? 5.383 -6.457 4.379 1 93 199 MET A N 1
ATOM 1533 C CA . MET A 1 199 ? 4.367 -6.242 3.352 1 93 199 MET A CA 1
ATOM 1534 C C . MET A 1 199 ? 3.859 -4.805 3.379 1 93 199 MET A C 1
ATOM 153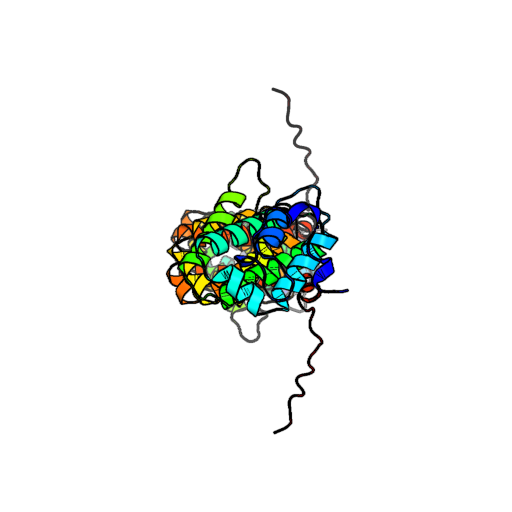6 O O . MET A 1 199 ? 3.779 -4.148 2.338 1 93 199 MET A O 1
ATOM 1540 N N . CYS A 1 200 ? 3.566 -4.289 4.559 1 91.94 200 CYS A N 1
ATOM 1541 C CA . CYS A 1 200 ? 3.039 -2.938 4.715 1 91.94 200 CYS A CA 1
ATOM 1542 C C . CYS A 1 200 ? 4.055 -1.898 4.258 1 91.94 200 CYS A C 1
ATOM 1544 O O . CYS A 1 200 ? 3.713 -0.969 3.525 1 91.94 200 CYS A O 1
ATOM 1546 N N . VAL A 1 201 ? 5.273 -2.066 4.66 1 92.25 201 VAL A N 1
ATOM 1547 C CA . VAL A 1 201 ? 6.348 -1.146 4.305 1 92.25 201 VAL A CA 1
ATOM 1548 C C . VAL A 1 201 ? 6.516 -1.11 2.785 1 92.25 201 VAL A C 1
ATOM 1550 O O . VAL A 1 201 ? 6.59 -0.033 2.189 1 92.25 201 VAL A O 1
ATOM 1553 N N . LEU A 1 202 ? 6.562 -2.24 2.16 1 93 202 LEU A N 1
ATOM 1554 C CA . LEU A 1 202 ? 6.773 -2.32 0.719 1 93 202 LEU A CA 1
ATOM 1555 C C . LEU A 1 202 ? 5.586 -1.728 -0.035 1 93 202 LEU A C 1
ATOM 1557 O O . LEU A 1 202 ? 5.77 -1.035 -1.039 1 93 202 LEU A O 1
ATOM 1561 N N . LEU A 1 203 ? 4.398 -2.029 0.457 1 94.38 203 LEU A N 1
ATOM 1562 C CA . LEU A 1 203 ? 3.211 -1.445 -0.159 1 94.38 203 LEU A CA 1
ATOM 1563 C C . LEU A 1 203 ? 3.242 0.077 -0.066 1 94.38 203 LEU A C 1
ATOM 1565 O O . LEU A 1 203 ? 2.963 0.769 -1.048 1 94.38 203 LEU A O 1
ATOM 1569 N N . LEU A 1 204 ? 3.541 0.571 1.104 1 93.56 204 LEU A N 1
ATOM 1570 C CA . LEU A 1 204 ? 3.6 2.01 1.339 1 93.56 204 LEU A CA 1
ATOM 1571 C C . LEU A 1 204 ? 4.641 2.666 0.438 1 93.56 204 LEU A C 1
ATOM 1573 O O . LEU A 1 204 ? 4.359 3.682 -0.203 1 93.56 204 LEU A O 1
ATOM 1577 N N . HIS A 1 205 ? 5.777 2.09 0.357 1 91.94 205 HIS A N 1
ATOM 1578 C CA . HIS A 1 205 ? 6.832 2.631 -0.493 1 91.94 205 HIS A CA 1
ATOM 1579 C C . HIS A 1 205 ? 6.422 2.604 -1.962 1 91.94 205 HIS A C 1
ATOM 1581 O O . HIS A 1 205 ? 6.676 3.561 -2.697 1 91.94 205 HIS A O 1
ATOM 1587 N N . THR A 1 206 ? 5.938 1.527 -2.367 1 91.38 206 THR A N 1
ATOM 1588 C CA . THR A 1 206 ? 5.508 1.4 -3.754 1 91.38 206 THR A CA 1
ATOM 1589 C C . THR A 1 206 ? 4.453 2.453 -4.09 1 91.38 206 THR A C 1
ATOM 1591 O O . THR A 1 206 ? 4.539 3.113 -5.129 1 91.38 206 THR A O 1
ATOM 1594 N N . LEU A 1 207 ? 3.455 2.602 -3.25 1 91.06 207 LEU A N 1
ATOM 1595 C CA . LEU A 1 207 ? 2.402 3.588 -3.473 1 91.06 207 LEU A CA 1
ATOM 1596 C C . LEU A 1 207 ? 2.973 5 -3.482 1 91.06 207 LEU A C 1
ATOM 1598 O O . LEU A 1 207 ? 2.58 5.828 -4.309 1 91.06 207 LEU A O 1
ATOM 1602 N N . SER A 1 208 ? 3.867 5.293 -2.531 1 89.69 208 SER A N 1
ATOM 1603 C CA . SER A 1 208 ? 4.496 6.605 -2.463 1 89.69 208 SER A CA 1
ATOM 1604 C C . SER A 1 208 ? 5.277 6.91 -3.738 1 89.69 208 SER A C 1
ATOM 1606 O O . SER A 1 208 ? 5.281 8.047 -4.211 1 89.69 208 SER A O 1
ATOM 1608 N N . ASN A 1 209 ? 5.918 5.898 -4.23 1 86 209 ASN A N 1
ATOM 1609 C CA . ASN A 1 209 ? 6.691 6.062 -5.457 1 86 209 ASN A CA 1
ATOM 1610 C C . ASN A 1 209 ? 5.785 6.316 -6.66 1 86 209 ASN A C 1
ATOM 1612 O O . ASN A 1 209 ? 6.176 7.008 -7.605 1 86 209 ASN A O 1
ATOM 1616 N N . THR A 1 210 ? 4.699 5.711 -6.641 1 81.62 210 THR A N 1
ATOM 1617 C CA . THR A 1 210 ? 3.736 5.953 -7.707 1 81.62 210 THR A CA 1
ATOM 1618 C C . THR A 1 210 ? 3.289 7.41 -7.715 1 81.62 210 THR A C 1
ATOM 1620 O O . THR A 1 210 ? 2.963 7.961 -8.773 1 81.62 210 THR A O 1
ATOM 1623 N N . HIS A 1 211 ? 3.24 8.109 -6.461 1 73 211 HIS A N 1
ATOM 1624 C CA . HIS A 1 211 ? 2.734 9.477 -6.328 1 73 211 HIS A CA 1
ATOM 1625 C C . HIS A 1 211 ? 3.875 10.484 -6.344 1 73 211 HIS A C 1
ATOM 1627 O O . HIS A 1 211 ? 3.645 11.688 -6.539 1 73 211 HIS A O 1
ATOM 1633 N N . THR A 1 212 ? 5.066 10.258 -5.711 1 62 212 THR A N 1
ATOM 1634 C CA . THR A 1 212 ? 6.188 11.188 -5.688 1 62 212 THR A CA 1
ATOM 1635 C C . THR A 1 212 ? 6.559 11.625 -7.102 1 62 212 THR A C 1
ATOM 1637 O O . THR A 1 212 ? 7 12.758 -7.316 1 62 212 THR A O 1
ATOM 1640 N N . THR A 1 213 ? 6.559 10.805 -7.977 1 50.41 213 THR A N 1
ATOM 1641 C CA . THR A 1 213 ? 6.816 11.477 -9.242 1 50.41 213 THR A CA 1
ATOM 1642 C C . THR A 1 213 ? 5.957 12.734 -9.375 1 50.41 213 THR A C 1
ATOM 1644 O O . THR A 1 213 ? 6.383 13.727 -9.969 1 50.41 213 THR A O 1
ATOM 1647 N N . ALA A 1 214 ? 4.949 12.75 -8.758 1 44.62 214 ALA A N 1
ATOM 1648 C CA . ALA A 1 214 ? 4.09 13.93 -8.828 1 44.62 214 ALA A CA 1
ATOM 1649 C C . ALA A 1 214 ? 4.445 14.938 -7.734 1 44.62 214 ALA A C 1
ATOM 1651 O O . ALA A 1 214 ? 4.332 16.141 -7.934 1 44.62 214 ALA A O 1
ATOM 1652 N N . LEU A 1 215 ? 4.781 14.594 -6.465 1 41.81 215 LEU A N 1
ATOM 1653 C CA . LEU A 1 215 ? 5.039 15.438 -5.301 1 41.81 215 LEU A CA 1
ATOM 1654 C C . LEU A 1 215 ? 6.383 16.156 -5.43 1 41.81 215 LEU A C 1
ATOM 1656 O O . LEU A 1 215 ? 6.582 17.219 -4.844 1 41.81 215 LEU A O 1
ATOM 1660 N N . THR A 1 216 ? 7.551 15.453 -5.707 1 39.84 216 THR A N 1
ATOM 1661 C CA . THR A 1 216 ? 8.789 16.203 -5.887 1 39.84 216 THR A CA 1
ATOM 1662 C C . THR A 1 216 ? 8.516 17.531 -6.59 1 39.84 216 THR A C 1
ATOM 1664 O O . THR A 1 216 ? 9.227 18.516 -6.375 1 39.84 216 THR A O 1
ATOM 1667 N N . VAL A 1 217 ? 7.648 17.578 -7.379 1 37.91 217 VAL A N 1
ATOM 1668 C CA . VAL A 1 217 ? 7.5 18.844 -8.086 1 37.91 217 VAL A CA 1
ATOM 1669 C C . VAL A 1 217 ? 6.973 19.906 -7.137 1 37.91 217 VAL A C 1
ATOM 1671 O O . VAL A 1 217 ? 7.43 21.062 -7.164 1 37.91 217 VAL A O 1
ATOM 1674 N N . ASN A 1 218 ? 5.957 19.5 -6.473 1 37.81 218 ASN A N 1
ATOM 1675 C CA . ASN A 1 218 ? 5.309 20.625 -5.82 1 37.81 218 ASN A CA 1
ATOM 1676 C C . ASN A 1 218 ? 6.074 21.078 -4.578 1 37.81 218 ASN A C 1
ATOM 1678 O O . ASN A 1 218 ? 6.051 22.25 -4.219 1 37.81 218 ASN A O 1
ATOM 1682 N N . CYS A 1 219 ? 6.609 20.094 -3.781 1 36.75 219 CYS A N 1
ATOM 1683 C CA . CYS A 1 219 ? 7.215 20.609 -2.559 1 36.75 219 CYS A CA 1
ATOM 1684 C C . CYS A 1 219 ? 8.578 21.219 -2.844 1 36.75 219 CYS A C 1
ATOM 1686 O O . CYS A 1 219 ? 9.234 21.75 -1.938 1 36.75 219 CYS A O 1
ATOM 1688 N N . LEU A 1 220 ? 9.5 20.578 -3.844 1 34.81 220 LEU A N 1
ATOM 1689 C CA . LEU A 1 220 ? 10.773 21.266 -4.027 1 34.81 220 LEU A CA 1
ATOM 1690 C C . LEU A 1 220 ? 10.555 22.688 -4.504 1 34.81 220 LEU A C 1
ATOM 1692 O O . LEU A 1 220 ? 10.25 22.922 -5.676 1 34.81 220 LEU A O 1
ATOM 1696 N N . GLY A 1 221 ? 9.898 23.328 -3.967 1 32.16 221 GLY A N 1
ATOM 1697 C CA . GLY A 1 221 ? 10.148 24.734 -4.227 1 32.16 221 GLY A CA 1
ATOM 1698 C C . GLY A 1 221 ? 11.625 25.062 -4.418 1 32.16 221 GLY A C 1
ATOM 1699 O O . GLY A 1 221 ? 11.969 26.156 -4.867 1 32.16 221 GLY A O 1
ATOM 1700 N N . GLU A 1 222 ? 12.688 24.75 -3.389 1 34.03 222 GLU A N 1
ATOM 1701 C CA . GLU A 1 222 ? 14.047 25.188 -3.688 1 34.03 222 GLU A CA 1
ATOM 1702 C C . GLU A 1 222 ? 14.656 24.359 -4.816 1 34.03 222 GLU A C 1
ATOM 1704 O O . GLU A 1 222 ? 14.188 23.25 -5.105 1 34.03 222 GLU A O 1
ATOM 1709 N N . THR A 1 223 ? 15.828 24.953 -5.562 1 29.77 223 THR A N 1
ATOM 1710 C CA . THR A 1 223 ? 16.781 24.625 -6.617 1 29.77 223 THR A CA 1
ATOM 1711 C C . THR A 1 223 ? 17.422 23.25 -6.371 1 29.77 223 THR A C 1
ATOM 1713 O O . THR A 1 223 ? 17.641 22.859 -5.227 1 29.77 223 THR A O 1
ATOM 1716 N N . PRO A 1 224 ? 17.719 22.375 -7.434 1 28.84 224 PRO A N 1
ATOM 1717 C CA . PRO A 1 224 ? 18.516 21.141 -7.539 1 28.84 224 PRO A CA 1
ATOM 1718 C C . PRO A 1 224 ? 19.891 21.266 -6.891 1 28.84 224 PRO A C 1
ATOM 1720 O O . PRO A 1 224 ? 20.719 22.047 -7.348 1 28.84 224 PRO A O 1
ATOM 1723 N N . CYS A 1 225 ? 20.141 21.484 -5.598 1 24.44 225 CYS A N 1
ATOM 1724 C CA . CYS A 1 225 ? 21.562 21.422 -5.277 1 24.44 225 CYS A CA 1
ATOM 1725 C C . CYS A 1 225 ? 22.172 20.094 -5.703 1 24.44 225 CYS A C 1
ATOM 1727 O O . CYS A 1 225 ? 21.719 19.031 -5.258 1 24.44 225 CYS A O 1
ATOM 1729 N N . ALA A 1 226 ? 23.094 20.078 -6.855 1 26.84 226 ALA A N 1
ATOM 1730 C CA . ALA A 1 226 ? 24.031 19.109 -7.445 1 26.84 226 ALA A CA 1
ATOM 1731 C C . ALA A 1 226 ? 25 18.578 -6.402 1 26.84 226 ALA A C 1
ATOM 1733 O O . ALA A 1 226 ? 25.891 19.281 -5.949 1 26.84 226 ALA A O 1
ATOM 1734 N N . HIS A 1 227 ? 24.719 17.781 -5.383 1 21.89 227 HIS A N 1
ATOM 1735 C CA . HIS A 1 227 ? 25.75 17.109 -4.617 1 21.89 227 HIS A CA 1
ATOM 1736 C C . HIS A 1 227 ? 26.719 16.375 -5.531 1 21.89 227 HIS A C 1
ATOM 1738 O O . HIS A 1 227 ? 26.328 15.453 -6.242 1 21.89 227 HIS A O 1
ATOM 1744 N N . HIS A 1 228 ? 27.75 17.109 -6.066 1 20.7 228 HIS A N 1
ATOM 1745 C CA . HIS A 1 228 ? 29.031 16.656 -6.57 1 20.7 228 HIS A CA 1
ATOM 1746 C C . HIS A 1 228 ? 29.703 15.711 -5.578 1 20.7 228 HIS A C 1
ATOM 1748 O O . HIS A 1 228 ? 29.969 16.094 -4.434 1 20.7 228 HIS A O 1
ATOM 1754 N N . TYR A 1 229 ? 29.453 14.391 -5.582 1 19.48 229 TYR A N 1
ATOM 1755 C CA . TYR A 1 229 ? 30.312 13.32 -5.098 1 19.48 229 TYR A CA 1
ATOM 1756 C C . TYR A 1 229 ? 31.766 13.578 -5.477 1 19.48 229 TYR A C 1
ATOM 1758 O O . TYR A 1 229 ? 32.094 13.656 -6.66 1 19.48 229 TYR A O 1
ATOM 1766 N N . MET A 1 230 ? 32.5 14.375 -4.711 1 20.11 230 MET A N 1
ATOM 1767 C CA . MET A 1 230 ? 33.969 14.422 -4.695 1 20.11 230 MET A CA 1
ATOM 1768 C C . MET A 1 230 ? 34.562 13.031 -4.48 1 20.11 230 MET A C 1
ATOM 1770 O O . MET A 1 230 ? 33.938 12.188 -3.812 1 20.11 230 MET A O 1
ATOM 1774 N N . GLY A 1 231 ? 35.5 12.516 -5.426 1 20.58 231 GLY A N 1
ATOM 1775 C CA . GLY A 1 231 ? 36.656 11.648 -5.527 1 20.58 231 GLY A CA 1
ATOM 1776 C C . GLY A 1 231 ? 37.594 11.742 -4.328 1 20.58 231 GLY A C 1
ATOM 1777 O O . GLY A 1 231 ? 38.656 11.141 -4.316 1 20.58 231 GLY A O 1
ATOM 1778 N N . ILE A 1 232 ? 37.219 11.742 -3.006 1 19.84 232 ILE A N 1
ATOM 1779 C CA . ILE A 1 232 ? 38.344 11.125 -2.328 1 19.84 232 ILE A CA 1
ATOM 1780 C C . ILE A 1 232 ? 38.25 9.609 -2.416 1 19.84 232 ILE A C 1
ATOM 1782 O O . ILE A 1 232 ? 37.156 9.047 -2.377 1 19.84 232 ILE A O 1
ATOM 1786 N N . MET B 1 1 ? 6.055 48.281 1.377 1 35.12 1 MET B N 1
ATOM 1787 C CA . MET B 1 1 ? 4.734 48.375 1.994 1 35.12 1 MET B CA 1
ATOM 1788 C C . MET B 1 1 ? 4.848 48.562 3.502 1 35.12 1 MET B C 1
ATOM 1790 O O . MET B 1 1 ? 5.504 47.75 4.184 1 35.12 1 MET B O 1
ATOM 1794 N N . SER B 1 2 ? 4.609 49.688 3.957 1 39.56 2 SER B N 1
ATOM 1795 C CA . SER B 1 2 ? 4.852 50.031 5.352 1 39.56 2 SER B CA 1
ATOM 1796 C C . SER B 1 2 ? 4.145 49.094 6.301 1 39.56 2 SER B C 1
ATOM 1798 O O . SER B 1 2 ? 3.117 48.5 5.953 1 39.56 2 SER B O 1
ATOM 1800 N N . SER B 1 3 ? 4.875 48.594 7.281 1 46.56 3 SER B N 1
ATOM 1801 C CA . SER B 1 3 ? 4.371 47.812 8.391 1 46.56 3 SER B CA 1
ATOM 1802 C C . SER B 1 3 ? 2.949 48.219 8.766 1 46.56 3 SER B C 1
ATOM 1804 O O . SER B 1 3 ? 2.189 47.406 9.312 1 46.56 3 SER B O 1
ATOM 1806 N N . SER B 1 4 ? 2.676 49.5 8.633 1 47.16 4 SER B N 1
ATOM 1807 C CA . SER B 1 4 ? 1.395 50.094 8.977 1 47.16 4 SER B CA 1
ATOM 1808 C C . SER B 1 4 ? 0.291 49.625 8.031 1 47.16 4 SER B C 1
ATOM 1810 O O . SER B 1 4 ? -0.895 49.781 8.336 1 47.16 4 SER B O 1
ATOM 1812 N N . ASP B 1 5 ? 0.713 49.125 7.059 1 54.84 5 ASP B N 1
ATOM 1813 C CA . ASP B 1 5 ? -0.271 48.781 6.039 1 54.84 5 ASP B CA 1
ATOM 1814 C C . ASP B 1 5 ? -0.991 47.5 6.395 1 54.84 5 ASP B C 1
ATOM 1816 O O . ASP B 1 5 ? -1.965 47.125 5.742 1 54.84 5 ASP B O 1
ATOM 1820 N N . VAL B 1 6 ? -0.497 46.812 7.336 1 57.34 6 VAL B N 1
ATOM 1821 C CA . VAL B 1 6 ? -1.033 45.5 7.598 1 57.34 6 VAL B CA 1
ATOM 1822 C C . VAL B 1 6 ? -2.299 45.594 8.445 1 57.34 6 VAL B C 1
ATOM 1824 O O . VAL B 1 6 ? -3.234 44.812 8.281 1 57.34 6 VAL B O 1
ATOM 1827 N N . ILE B 1 7 ? -2.312 46.75 9.367 1 62.09 7 ILE B N 1
ATOM 1828 C CA . ILE B 1 7 ? -3.361 46.812 10.383 1 62.09 7 ILE B CA 1
ATOM 1829 C C . ILE B 1 7 ? -4.594 47.5 9.812 1 62.09 7 ILE B C 1
ATOM 1831 O O . ILE B 1 7 ? -4.484 48.594 9.234 1 62.09 7 ILE B O 1
ATOM 1835 N N . CYS B 1 8 ? -5.555 46.781 9.742 1 60.97 8 CYS B N 1
ATOM 1836 C CA . CYS B 1 8 ? -6.836 47.344 9.32 1 60.97 8 CYS B CA 1
ATOM 1837 C C . CYS B 1 8 ? -7.328 48.375 10.32 1 60.97 8 CYS B C 1
ATOM 1839 O O . CYS B 1 8 ? -7.496 48.062 11.508 1 60.97 8 CYS B O 1
ATOM 1841 N N . GLU B 1 9 ? -7.328 49.531 9.93 1 64.12 9 GLU B N 1
ATOM 1842 C CA . GLU B 1 9 ? -7.754 50.656 10.758 1 64.12 9 GLU B CA 1
ATOM 1843 C C . GLU B 1 9 ? -9.102 50.375 11.422 1 64.12 9 GLU B C 1
ATOM 1845 O O . GLU B 1 9 ? -9.305 50.719 12.594 1 64.12 9 GLU B O 1
ATOM 1850 N N . MET B 1 10 ? -9.906 49.719 10.766 1 67.12 10 MET B N 1
ATOM 1851 C CA . MET B 1 10 ? -11.258 49.5 11.266 1 67.12 10 MET B CA 1
ATOM 1852 C C . MET B 1 10 ? -11.234 48.531 12.453 1 67.12 10 MET B C 1
ATOM 1854 O O . MET B 1 10 ? -12.102 48.594 13.328 1 67.12 10 MET B O 1
ATOM 1858 N N . ILE B 1 11 ? -10.242 47.781 12.672 1 74 11 ILE B N 1
ATOM 1859 C CA . ILE B 1 11 ? -10.195 46.75 13.711 1 74 11 ILE B CA 1
ATOM 1860 C C . ILE B 1 11 ? -9.328 47.219 14.867 1 74 11 ILE B C 1
ATOM 1862 O O . ILE B 1 11 ? -9.641 46.969 16.031 1 74 11 ILE B O 1
ATOM 1866 N N . HIS B 1 12 ? -8.492 48.156 14.688 1 81.56 12 HIS B N 1
ATOM 1867 C CA . HIS B 1 12 ? -7.43 48.5 15.633 1 81.56 12 HIS B CA 1
ATOM 1868 C C . HIS B 1 12 ? -7.945 49.406 16.734 1 81.56 12 HIS B C 1
ATOM 1870 O O . HIS B 1 12 ? -7.438 49.375 17.859 1 81.56 12 HIS B O 1
ATOM 1876 N N . ASP B 1 13 ? -9 50.156 16.531 1 77.56 13 ASP B N 1
ATOM 1877 C CA . ASP B 1 13 ? -9.477 51.156 17.453 1 77.56 13 ASP B CA 1
ATOM 1878 C C . ASP B 1 13 ? -9.867 50.531 18.797 1 77.56 13 ASP B C 1
ATOM 1880 O O . ASP B 1 13 ? -9.773 51.188 19.844 1 77.56 13 ASP B O 1
ATOM 1884 N N . GLY B 1 14 ? -10.07 49.375 18.812 1 76.12 14 GLY B N 1
ATOM 1885 C CA . GLY B 1 14 ? -10.492 48.719 20.047 1 76.12 14 GLY B CA 1
ATOM 1886 C C . GLY B 1 14 ? -9.352 48.062 20.781 1 76.12 14 GLY B C 1
ATOM 1887 O O . GLY B 1 14 ? -9.547 47.531 21.891 1 76.12 14 GLY B O 1
ATOM 1888 N N . HIS B 1 15 ? -8.078 48.406 20.266 1 85.5 15 HIS B N 1
ATOM 1889 C CA . HIS B 1 15 ? -6.984 47.656 20.891 1 85.5 15 HIS B CA 1
ATOM 1890 C C . HIS B 1 15 ? -6.02 48.594 21.609 1 85.5 15 HIS B C 1
ATOM 1892 O O . HIS B 1 15 ? -5.887 49.781 21.219 1 85.5 15 HIS B O 1
ATOM 1898 N N . GLY B 1 16 ? -5.543 48.469 22.844 1 82.81 16 GLY B N 1
ATOM 1899 C CA . GLY B 1 16 ? -4.602 49.25 23.609 1 82.81 16 GLY B CA 1
ATOM 1900 C C . GLY B 1 16 ? -3.158 49.031 23.203 1 82.81 16 GLY B C 1
ATOM 1901 O O . GLY B 1 16 ? -2.861 48.125 22.422 1 82.81 16 GLY B O 1
ATOM 1902 N N . PRO B 1 17 ? -2.293 49.938 23.594 1 86.06 17 PRO B N 1
ATOM 1903 C CA . PRO B 1 17 ? -0.871 49.875 23.25 1 86.06 17 PRO B CA 1
ATOM 1904 C C . PRO B 1 17 ? -0.203 48.594 23.688 1 86.06 17 PRO B C 1
ATOM 1906 O O . PRO B 1 17 ? 0.831 48.188 23.141 1 86.06 17 PRO B O 1
ATOM 1909 N N . ARG B 1 18 ? -0.773 47.906 24.562 1 88.75 18 ARG B N 1
ATOM 1910 C CA . ARG B 1 18 ? -0.19 46.688 25.078 1 88.75 18 ARG B CA 1
ATOM 1911 C C . ARG B 1 18 ? -0.161 45.594 24.016 1 88.75 18 ARG B C 1
ATOM 1913 O O . ARG B 1 18 ? 0.601 44.625 24.109 1 88.75 18 ARG B O 1
ATOM 1920 N N . TRP B 1 19 ? -0.914 45.844 22.984 1 90.31 19 TRP B N 1
ATOM 1921 C CA . TRP B 1 19 ? -1.034 44.844 21.953 1 90.31 19 TRP B CA 1
ATOM 1922 C C . TRP B 1 19 ? -0.116 45.156 20.766 1 90.31 19 TRP B C 1
ATOM 1924 O O . TRP B 1 19 ? -0.064 44.406 19.797 1 90.31 19 TRP B O 1
ATOM 1934 N N . GLU B 1 20 ? 0.554 46.188 20.891 1 89.31 20 GLU B N 1
ATOM 1935 C CA . GLU B 1 20 ? 1.315 46.625 19.734 1 89.31 20 GLU B CA 1
ATOM 1936 C C . GLU B 1 20 ? 2.816 46.469 19.969 1 89.31 20 GLU B C 1
ATOM 1938 O O . GLU B 1 20 ? 3.314 46.781 21.047 1 89.31 20 GLU B O 1
ATOM 1943 N N . ARG B 1 21 ? 3.484 45.906 19 1 86.81 21 ARG B N 1
ATOM 1944 C CA . ARG B 1 21 ? 4.938 45.812 18.906 1 86.81 21 ARG B CA 1
ATOM 1945 C C . ARG B 1 21 ? 5.398 46 17.469 1 86.81 21 ARG B C 1
ATOM 1947 O O . ARG B 1 21 ? 4.801 45.438 16.547 1 86.81 21 ARG B O 1
ATOM 1954 N N . GLY B 1 22 ? 6.398 46.875 17.172 1 83.88 22 GLY B N 1
ATOM 1955 C CA . GLY B 1 22 ? 6.945 47.031 15.844 1 83.88 22 GLY B CA 1
ATOM 1956 C C . GLY B 1 22 ? 5.926 47.531 14.836 1 83.88 22 GLY B C 1
ATOM 1957 O O . GLY B 1 22 ? 5.961 47.156 13.664 1 83.88 22 GLY B O 1
ATOM 1958 N N . GLY B 1 23 ? 4.926 48.156 15.305 1 84.25 23 GLY B N 1
ATOM 1959 C CA . GLY B 1 23 ? 3.918 48.719 14.422 1 84.25 23 GLY B CA 1
ATOM 1960 C C . GLY B 1 23 ? 2.818 47.75 14.062 1 84.25 23 GLY B C 1
ATOM 1961 O O . GLY B 1 23 ? 1.98 48.031 13.203 1 84.25 23 GLY B O 1
ATOM 1962 N N . ILE B 1 24 ? 2.908 46.625 14.75 1 89.5 24 ILE B N 1
ATOM 1963 C CA . ILE B 1 24 ? 1.917 45.594 14.461 1 89.5 24 ILE B CA 1
ATOM 1964 C C . ILE B 1 24 ? 1.095 45.312 15.711 1 89.5 24 ILE B C 1
ATOM 1966 O O . ILE B 1 24 ? 1.65 45.062 16.781 1 89.5 24 ILE B O 1
ATOM 1970 N N . CYS B 1 25 ? -0.149 45.406 15.594 1 91.88 25 CYS B N 1
ATOM 1971 C CA . CYS B 1 25 ? -1.052 45.062 16.688 1 91.88 25 CYS B CA 1
ATOM 1972 C C . CYS B 1 25 ? -1.463 43.594 16.594 1 91.88 25 CYS B C 1
ATOM 1974 O O . CYS B 1 25 ? -2.172 43.188 15.672 1 91.88 25 CYS B O 1
ATOM 1976 N N . VAL B 1 26 ? -1.173 42.812 17.609 1 91.12 26 VAL B N 1
ATOM 1977 C CA . VAL B 1 26 ? -1.382 41.375 17.562 1 91.12 26 VAL B CA 1
ATOM 1978 C C . VAL B 1 26 ? -2.869 41.062 17.703 1 91.12 26 VAL B C 1
ATOM 1980 O O . VAL B 1 26 ? -3.355 40.062 17.156 1 91.12 26 VAL B O 1
ATOM 1983 N N . ALA B 1 27 ? -3.582 41.812 18.422 1 90.56 27 ALA B N 1
ATOM 1984 C CA . ALA B 1 27 ? -5.023 41.625 18.531 1 90.56 27 ALA B CA 1
ATOM 1985 C C . ALA B 1 27 ? -5.719 41.844 17.203 1 90.56 27 ALA B C 1
ATOM 1987 O O . ALA B 1 27 ? -6.664 41.125 16.859 1 90.56 27 ALA B O 1
ATOM 1988 N N . CYS B 1 28 ? -5.25 42.812 16.469 1 91.06 28 CYS B N 1
ATOM 1989 C CA . CYS B 1 28 ? -5.801 43.062 15.141 1 91.06 28 CYS B CA 1
ATOM 1990 C C . CYS B 1 28 ? -5.543 41.875 14.211 1 91.06 28 CYS B C 1
ATOM 1992 O O . CYS B 1 28 ? -6.414 41.5 13.43 1 91.06 28 CYS B O 1
ATOM 1994 N N . VAL B 1 29 ? -4.348 41.375 14.297 1 92.5 29 VAL B N 1
ATOM 1995 C CA . VAL B 1 29 ? -3.984 40.219 13.445 1 92.5 29 VAL B CA 1
ATOM 1996 C C . VAL B 1 29 ? -4.961 39.094 13.672 1 92.5 29 VAL B C 1
ATOM 1998 O O . VAL B 1 29 ? -5.551 38.562 12.719 1 92.5 29 VAL B O 1
ATOM 2001 N N . VAL B 1 30 ? -5.234 38.719 14.891 1 92.25 30 VAL B N 1
ATOM 2002 C CA . VAL B 1 30 ? -6.094 37.594 15.242 1 92.25 30 VAL B CA 1
ATOM 2003 C C . VAL B 1 30 ? -7.523 37.875 14.797 1 92.25 30 VAL B C 1
ATOM 2005 O O . VAL B 1 30 ? -8.18 37.031 14.211 1 92.25 30 VAL B O 1
ATOM 2008 N N . GLU B 1 31 ? -7.887 39.062 15.055 1 90.88 31 GLU B N 1
ATOM 2009 C CA . GLU B 1 31 ? -9.25 39.438 14.68 1 90.88 31 GLU B CA 1
ATOM 2010 C C . GLU B 1 31 ? -9.422 39.406 13.164 1 90.88 31 GLU B C 1
ATOM 2012 O O . GLU B 1 31 ? -10.461 38.969 12.664 1 90.88 31 GLU B O 1
ATOM 2017 N N . MET B 1 32 ? -8.445 39.906 12.453 1 91.88 32 MET B N 1
ATOM 2018 C CA . MET B 1 32 ? -8.508 39.938 10.992 1 91.88 32 MET B CA 1
ATOM 2019 C C . MET B 1 32 ? -8.648 38.531 10.43 1 91.88 32 MET B C 1
ATOM 2021 O O . MET B 1 32 ? -9.406 38.312 9.484 1 91.88 32 MET B O 1
ATOM 2025 N N . MET B 1 33 ? -7.977 37.656 11.055 1 93.88 33 MET B N 1
ATOM 2026 C CA . MET B 1 33 ? -7.992 36.281 10.57 1 93.88 33 MET B CA 1
ATOM 2027 C C . MET B 1 33 ? -9.391 35.688 10.68 1 93.88 33 MET B C 1
ATOM 2029 O O . MET B 1 33 ? -9.773 34.844 9.867 1 93.88 33 MET B O 1
ATOM 2033 N N . ASP B 1 34 ? -10.156 36.125 11.586 1 93.75 34 ASP B N 1
ATOM 2034 C CA . ASP B 1 34 ? -11.445 35.5 11.883 1 93.75 34 ASP B CA 1
ATOM 2035 C C . ASP B 1 34 ? -12.586 36.219 11.164 1 93.75 34 ASP B C 1
ATOM 2037 O O . ASP B 1 34 ? -13.727 35.781 11.203 1 93.75 34 ASP B O 1
ATOM 2041 N N . ARG B 1 35 ? -12.195 37.219 10.531 1 91.44 35 ARG B N 1
ATOM 2042 C CA . ARG B 1 35 ? -13.25 37.969 9.875 1 91.44 35 ARG B CA 1
ATOM 2043 C C . ARG B 1 35 ? -13.406 37.531 8.422 1 91.44 35 ARG B C 1
ATOM 2045 O O . ARG B 1 35 ? -12.422 37.375 7.707 1 91.44 35 ARG B O 1
ATOM 2052 N N . SER B 1 36 ? -14.609 37.531 7.992 1 90.81 36 SER B N 1
ATOM 2053 C CA . SER B 1 36 ? -14.898 37.094 6.637 1 90.81 36 SER B CA 1
ATOM 2054 C C . SER B 1 36 ? -14.805 38.219 5.633 1 90.81 36 SER B C 1
ATOM 2056 O O . SER B 1 36 ? -14.688 38 4.43 1 90.81 36 SER B O 1
ATOM 2058 N N . ASP B 1 37 ? -14.898 39.406 6.113 1 89.75 37 ASP B N 1
ATOM 2059 C CA . ASP B 1 37 ? -14.898 40.562 5.223 1 89.75 37 ASP B CA 1
ATOM 2060 C C . ASP B 1 37 ? -13.477 41.031 4.926 1 89.75 37 ASP B C 1
ATOM 2062 O O . ASP B 1 37 ? -13.273 42.031 4.203 1 89.75 37 ASP B O 1
ATOM 2066 N N . VAL B 1 38 ? -12.516 40.406 5.512 1 92.31 38 VAL B N 1
ATOM 2067 C CA . VAL B 1 38 ? -11.117 40.75 5.242 1 92.31 38 VAL B CA 1
ATOM 2068 C C . VAL B 1 38 ? -10.586 39.844 4.125 1 92.31 38 VAL B C 1
ATOM 2070 O O . VAL B 1 38 ? -10.828 38.625 4.133 1 92.31 38 VAL B O 1
ATOM 2073 N N . SER B 1 39 ? -9.906 40.406 3.18 1 92.88 39 SER B N 1
ATOM 2074 C CA . SER B 1 39 ? -9.43 39.656 2.02 1 92.88 39 SER B CA 1
ATOM 2075 C C . SER B 1 39 ? -8.297 38.719 2.398 1 92.88 39 SER B C 1
ATOM 2077 O O . SER B 1 39 ? -7.594 38.938 3.385 1 92.88 39 SER B O 1
ATOM 2079 N N . ALA B 1 40 ? -8.109 37.719 1.565 1 95.56 40 ALA B N 1
ATOM 2080 C CA . ALA B 1 40 ? -7.023 36.75 1.761 1 95.56 40 ALA B CA 1
ATOM 2081 C C . ALA B 1 40 ? -5.66 37.438 1.659 1 95.56 40 ALA B C 1
ATOM 2083 O O . ALA B 1 40 ? -4.727 37.094 2.379 1 95.56 40 ALA B O 1
ATOM 2084 N N . VAL B 1 41 ? -5.555 38.375 0.735 1 94.19 41 VAL B N 1
ATOM 2085 C CA . VAL B 1 41 ? -4.301 39.094 0.511 1 94.19 41 VAL B CA 1
ATOM 2086 C C . VAL B 1 41 ? -3.885 39.844 1.785 1 94.19 41 VAL B C 1
ATOM 2088 O O . VAL B 1 41 ? -2.717 39.781 2.176 1 94.19 41 VAL B O 1
ATOM 2091 N N . ARG B 1 42 ? -4.855 40.438 2.434 1 92.88 42 ARG B N 1
ATOM 2092 C CA . ARG B 1 42 ? -4.578 41.188 3.656 1 92.88 42 ARG B CA 1
ATOM 2093 C C . ARG B 1 42 ? -4.223 40.25 4.805 1 92.88 42 ARG B C 1
ATOM 2095 O O . ARG B 1 42 ? -3.305 40.531 5.578 1 92.88 42 ARG B O 1
ATOM 2102 N N . LYS B 1 43 ? -4.938 39.188 4.938 1 94.81 43 LYS B N 1
ATOM 2103 C CA . LYS B 1 43 ? -4.625 38.188 5.953 1 94.81 43 LYS B CA 1
ATOM 2104 C C . LYS B 1 43 ? -3.207 37.656 5.785 1 94.81 43 LYS B C 1
ATOM 2106 O O . LYS B 1 43 ? -2.455 37.562 6.754 1 94.81 43 LYS B O 1
ATOM 2111 N N . ARG B 1 44 ? -2.883 37.344 4.543 1 95.94 44 ARG B N 1
ATOM 2112 C CA . ARG B 1 44 ? -1.545 36.844 4.258 1 95.94 44 ARG B CA 1
ATOM 2113 C C . ARG B 1 44 ? -0.478 37.875 4.633 1 95.94 44 ARG B C 1
ATOM 2115 O O . ARG B 1 44 ? 0.538 37.531 5.238 1 95.94 44 ARG B O 1
ATOM 2122 N N . ALA B 1 45 ? -0.718 39.062 4.254 1 94.25 45 ALA B N 1
ATOM 2123 C CA . ALA B 1 45 ? 0.235 40.125 4.566 1 94.25 45 ALA B CA 1
ATOM 2124 C C . ALA B 1 45 ? 0.458 40.219 6.074 1 94.25 45 ALA B C 1
ATOM 2126 O O . ALA B 1 45 ? 1.582 40.438 6.527 1 94.25 45 ALA B O 1
ATOM 2127 N N . ALA B 1 46 ? -0.599 40.156 6.816 1 93.19 46 ALA B N 1
ATOM 2128 C CA . ALA B 1 46 ? -0.498 40.188 8.273 1 93.19 46 ALA B CA 1
ATOM 2129 C C . ALA B 1 46 ? 0.367 39.062 8.797 1 93.19 46 ALA B C 1
ATOM 2131 O O . ALA B 1 46 ? 1.227 39.281 9.656 1 93.19 46 ALA B O 1
ATOM 2132 N N . LEU B 1 47 ? 0.183 37.906 8.273 1 96.06 47 LEU B N 1
ATOM 2133 C CA . LEU B 1 47 ? 0.937 36.719 8.711 1 96.06 47 LEU B CA 1
ATOM 2134 C C . LEU B 1 47 ? 2.406 36.844 8.328 1 96.06 47 LEU B C 1
ATOM 2136 O O . LEU B 1 47 ? 3.289 36.469 9.086 1 96.06 47 LEU B O 1
ATOM 2140 N N . VAL B 1 48 ? 2.654 37.375 7.168 1 95.38 48 VAL B N 1
ATOM 2141 C CA . VAL B 1 48 ? 4.031 37.625 6.746 1 95.38 48 VAL B CA 1
ATOM 2142 C C . VAL B 1 48 ? 4.715 38.562 7.719 1 95.38 48 VAL B C 1
ATOM 2144 O O . VAL B 1 48 ? 5.871 38.375 8.094 1 95.38 48 VAL B O 1
ATOM 2147 N N . ALA B 1 49 ? 4 39.562 8.109 1 92.19 49 ALA B N 1
ATOM 2148 C CA . ALA B 1 49 ? 4.543 40.531 9.055 1 92.19 49 ALA B CA 1
ATOM 2149 C C . ALA B 1 49 ? 4.863 39.875 10.398 1 92.19 49 ALA B C 1
ATOM 2151 O O . ALA B 1 49 ? 5.895 40.156 11.008 1 92.19 49 ALA B O 1
ATOM 2152 N N . VAL B 1 50 ? 3.979 39.062 10.898 1 93.62 50 VAL B N 1
ATOM 2153 C CA . VAL B 1 50 ? 4.195 38.344 12.141 1 93.62 50 VAL B CA 1
ATOM 2154 C C . VAL B 1 50 ? 5.484 37.531 12.055 1 93.62 50 VAL B C 1
ATOM 2156 O O . VAL B 1 50 ? 6.277 37.5 12.992 1 93.62 50 VAL B O 1
ATOM 2159 N N . MET B 1 51 ? 5.727 36.875 10.914 1 94.44 51 MET B N 1
ATOM 2160 C CA . MET B 1 51 ? 6.891 36.031 10.719 1 94.44 51 MET B CA 1
ATOM 2161 C C . MET B 1 51 ? 8.172 36.844 10.656 1 94.44 51 MET B C 1
ATOM 2163 O O . MET B 1 51 ? 9.234 36.375 11.062 1 94.44 51 MET B O 1
ATOM 2167 N N . ARG B 1 52 ? 8.055 38.031 10.234 1 92 52 ARG B N 1
ATOM 2168 C CA . ARG B 1 52 ? 9.227 38.844 9.992 1 92 52 ARG B CA 1
ATOM 2169 C C . ARG B 1 52 ? 9.703 39.5 11.281 1 92 52 ARG B C 1
ATOM 2171 O O . ARG B 1 52 ? 10.906 39.75 11.461 1 92 52 ARG B O 1
ATOM 2178 N N . VAL B 1 53 ? 8.805 39.812 12.203 1 91.5 53 VAL B N 1
ATOM 2179 C CA . VAL B 1 53 ? 9.148 40.594 13.391 1 91.5 53 VAL B CA 1
ATOM 2180 C C . VAL B 1 53 ? 9.125 39.688 14.625 1 91.5 53 VAL B C 1
ATOM 2182 O O . VAL B 1 53 ? 8.047 39.344 15.125 1 91.5 53 VAL B O 1
ATOM 2185 N N . ALA B 1 54 ? 10.188 39.469 15.227 1 92.38 54 ALA B N 1
ATOM 2186 C CA . ALA B 1 54 ? 10.328 38.531 16.344 1 92.38 54 ALA B CA 1
ATOM 2187 C C . ALA B 1 54 ? 9.562 39.062 17.562 1 92.38 54 ALA B C 1
ATOM 2189 O O . ALA B 1 54 ? 8.945 38.281 18.297 1 92.38 54 ALA B O 1
ATOM 2190 N N . ALA B 1 55 ? 9.664 40.281 17.734 1 92.19 55 ALA B N 1
ATOM 2191 C CA . ALA B 1 55 ? 9.016 40.875 18.906 1 92.19 55 ALA B CA 1
ATOM 2192 C C . ALA B 1 55 ? 7.508 40.688 18.859 1 92.19 55 ALA B C 1
ATOM 2194 O O . ALA B 1 55 ? 6.863 40.531 19.906 1 92.19 55 ALA B O 1
ATOM 2195 N N . VAL B 1 56 ? 6.961 40.688 17.734 1 91.94 56 VAL B N 1
ATOM 2196 C CA . VAL B 1 56 ? 5.531 40.469 17.562 1 91.94 56 VAL B CA 1
ATOM 2197 C C . VAL B 1 56 ? 5.184 39.031 17.922 1 91.94 56 VAL B C 1
ATOM 2199 O O . VAL B 1 56 ? 4.195 38.781 18.609 1 91.94 56 VAL B O 1
ATOM 2202 N N . ARG B 1 57 ? 5.969 38.094 17.531 1 94.06 57 ARG B N 1
ATOM 2203 C CA . ARG B 1 57 ? 5.758 36.688 17.859 1 94.06 57 ARG B CA 1
ATOM 2204 C C . ARG B 1 57 ? 5.824 36.469 19.375 1 94.06 57 ARG B C 1
ATOM 2206 O O . ARG B 1 57 ? 4.984 35.781 19.938 1 94.06 57 ARG B O 1
ATOM 2213 N N . GLU B 1 58 ? 6.801 37.156 19.938 1 93.25 58 GLU B N 1
ATOM 2214 C CA . GLU B 1 58 ? 6.953 37.031 21.391 1 93.25 58 GLU B CA 1
ATOM 2215 C C . GLU B 1 58 ? 5.699 37.531 22.109 1 93.25 58 GLU B C 1
ATOM 2217 O O . GLU B 1 58 ? 5.258 36.906 23.078 1 93.25 58 GLU B O 1
ATOM 2222 N N . LEU B 1 59 ? 5.223 38.594 21.578 1 93.38 59 LEU B N 1
ATOM 2223 C CA . LEU B 1 59 ? 4.02 39.156 22.172 1 93.38 59 LEU B CA 1
ATOM 2224 C C . LEU B 1 59 ? 2.828 38.219 21.984 1 93.38 59 LEU B C 1
ATOM 2226 O O . LEU B 1 59 ? 2.018 38.031 22.891 1 93.38 59 LEU B O 1
ATOM 2230 N N . LEU B 1 60 ? 2.744 37.625 20.891 1 92.06 60 LEU B N 1
ATOM 2231 C CA . LEU B 1 60 ? 1.639 36.75 20.531 1 92.06 60 LEU B CA 1
ATOM 2232 C C . LEU B 1 60 ? 1.705 35.438 21.312 1 92.06 60 LEU B C 1
ATOM 2234 O O . LEU B 1 60 ? 0.672 34.906 21.703 1 92.06 60 LEU B O 1
ATOM 2238 N N . TYR B 1 61 ? 2.914 35.031 21.578 1 91.75 61 TYR B N 1
ATOM 2239 C CA . TYR B 1 61 ? 3.109 33.688 22.125 1 91.75 61 TYR B CA 1
ATOM 2240 C C . TYR B 1 61 ? 3.164 33.719 23.641 1 91.75 61 TYR B C 1
ATOM 2242 O O . TYR B 1 61 ? 2.988 32.688 24.297 1 91.75 61 TYR B O 1
ATOM 2250 N N . CYS B 1 62 ? 3.455 34.812 24.297 1 89.44 62 CYS B N 1
ATOM 2251 C CA . CYS B 1 62 ? 3.818 34.906 25.703 1 89.44 62 CYS B CA 1
ATOM 2252 C C . CYS B 1 62 ? 2.66 34.469 26.594 1 89.44 62 CYS B C 1
ATOM 2254 O O . CYS B 1 62 ? 2.863 33.781 27.594 1 89.44 62 CYS B O 1
ATOM 2256 N N . GLU B 1 63 ? 1.506 34.781 26.312 1 90.25 63 GLU B N 1
ATOM 2257 C CA . GLU B 1 63 ? 0.335 34.375 27.078 1 90.25 63 GLU B CA 1
ATOM 2258 C C . GLU B 1 63 ? -0.344 33.156 26.469 1 90.25 63 GLU B C 1
ATOM 2260 O O . GLU B 1 63 ? -0.614 33.125 25.266 1 90.25 63 GLU B O 1
ATOM 2265 N N . GLU B 1 64 ? -0.707 32.25 27.234 1 91 64 GLU B N 1
ATOM 2266 C CA . GLU B 1 64 ? -1.265 31 26.766 1 91 64 GLU B CA 1
ATOM 2267 C C . GLU B 1 64 ? -2.578 31.219 26.016 1 91 64 GLU B C 1
ATOM 2269 O O . GLU B 1 64 ? -2.807 30.625 24.969 1 91 64 GLU B O 1
ATOM 2274 N N . GLU B 1 65 ? -3.43 32.031 26.641 1 90.56 65 GLU B N 1
ATOM 2275 C CA . GLU B 1 65 ? -4.727 32.281 26.031 1 90.56 65 GLU B CA 1
ATOM 2276 C C . GLU B 1 65 ? -4.57 32.875 24.625 1 90.56 65 GLU B C 1
ATOM 2278 O O . GLU B 1 65 ? -5.277 32.5 23.703 1 90.56 65 GLU B O 1
ATOM 2283 N N . ARG B 1 66 ? -3.662 33.812 24.531 1 89.62 66 ARG B N 1
ATOM 2284 C CA . ARG B 1 66 ? -3.395 34.438 23.234 1 89.62 66 ARG B CA 1
ATOM 2285 C C . ARG B 1 66 ? -2.836 33.438 22.234 1 89.62 66 ARG B C 1
ATOM 2287 O O . ARG B 1 66 ? -3.244 33.406 21.078 1 89.62 66 ARG B O 1
ATOM 2294 N N . ARG B 1 67 ? -1.962 32.594 22.734 1 93.38 67 ARG B N 1
ATOM 2295 C CA . ARG B 1 67 ? -1.336 31.594 21.891 1 93.38 67 ARG B CA 1
ATOM 2296 C C . ARG B 1 67 ? -2.373 30.609 21.344 1 93.38 67 ARG B C 1
ATOM 2298 O O . ARG B 1 67 ? -2.414 30.344 20.141 1 93.38 67 ARG B O 1
ATOM 2305 N N . ILE B 1 68 ? -3.227 30.156 22.156 1 94.5 68 ILE B N 1
ATOM 2306 C CA . ILE B 1 68 ? -4.238 29.172 21.812 1 94.5 68 ILE B CA 1
ATOM 2307 C C . ILE B 1 68 ? -5.25 29.781 20.844 1 94.5 68 ILE B C 1
ATOM 2309 O O . ILE B 1 68 ? -5.66 29.141 19.875 1 94.5 68 ILE B O 1
ATOM 2313 N N . ASN B 1 69 ? -5.594 30.984 21.156 1 94.56 69 ASN B N 1
ATOM 2314 C CA . ASN B 1 69 ? -6.535 31.672 20.281 1 94.56 69 ASN B CA 1
ATOM 2315 C C . ASN B 1 69 ? -5.961 31.875 18.875 1 94.56 69 ASN B C 1
ATOM 2317 O O . ASN B 1 69 ? -6.672 31.719 17.875 1 94.56 69 ASN B O 1
ATOM 2321 N N . PHE B 1 70 ? -4.789 32.281 18.891 1 96 70 PHE B N 1
ATOM 2322 C CA . PHE B 1 70 ? -4.148 32.5 17.594 1 96 70 PHE B CA 1
ATOM 2323 C C . PHE B 1 70 ? -4.039 31.203 16.812 1 96 70 PHE B C 1
ATOM 2325 O O . PHE B 1 70 ? -4.359 31.156 15.617 1 96 70 PHE B O 1
ATOM 2332 N N . ILE B 1 71 ? -3.676 30.109 17.422 1 96.69 71 ILE B N 1
ATOM 2333 C CA . ILE B 1 71 ? -3.58 28.812 16.797 1 96.69 71 ILE B CA 1
ATOM 2334 C C . ILE B 1 71 ? -4.953 28.391 16.266 1 96.69 71 ILE B C 1
ATOM 2336 O O . ILE B 1 71 ? -5.07 27.906 15.133 1 96.69 7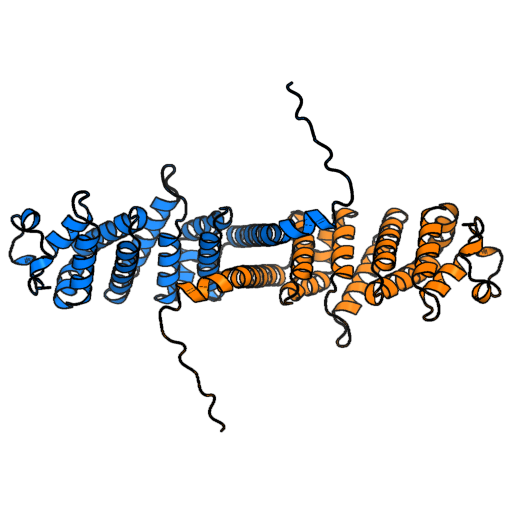1 ILE B O 1
ATOM 2340 N N . SER B 1 72 ? -5.914 28.609 17.062 1 96.44 72 SER B N 1
ATOM 2341 C CA . SER B 1 72 ? -7.27 28.25 16.656 1 96.44 72 SER B CA 1
ATOM 2342 C C . SER B 1 72 ? -7.695 29 15.406 1 96.44 72 SER B C 1
ATOM 2344 O O . SER B 1 72 ? -8.32 28.438 14.508 1 96.44 72 SER B O 1
ATOM 2346 N N . SER B 1 73 ? -7.352 30.219 15.43 1 96.25 73 SER B N 1
ATOM 2347 C CA . SER B 1 73 ? -7.672 31.047 14.266 1 96.25 73 SER B CA 1
ATOM 2348 C C . SER B 1 73 ? -6.945 30.547 13.016 1 96.25 73 SER B C 1
ATOM 2350 O O . SER B 1 73 ? -7.531 30.5 11.938 1 96.25 73 SER B O 1
ATOM 2352 N N . LEU B 1 74 ? -5.703 30.234 13.18 1 97.38 74 LEU B N 1
ATOM 2353 C CA . LEU B 1 74 ? -4.91 29.719 12.062 1 97.38 74 LEU B CA 1
ATOM 2354 C C . LEU B 1 74 ? -5.469 28.391 11.562 1 97.38 74 LEU B C 1
ATOM 2356 O O . LEU B 1 74 ? -5.562 28.172 10.352 1 97.38 74 LEU B O 1
ATOM 2360 N N . LEU B 1 75 ? -5.867 27.547 12.445 1 96.94 75 LEU B N 1
ATOM 2361 C CA . LEU B 1 75 ? -6.434 26.25 12.07 1 96.94 75 LEU B CA 1
ATOM 2362 C C . LEU B 1 75 ? -7.766 26.438 11.352 1 96.94 75 LEU B C 1
ATOM 2364 O O . LEU B 1 75 ? -8.062 25.719 10.391 1 96.94 75 LEU B O 1
ATOM 2368 N N . ARG B 1 76 ? -8.523 27.375 11.805 1 95 76 ARG B N 1
ATOM 2369 C CA . ARG B 1 76 ? -9.758 27.688 11.086 1 95 76 ARG B CA 1
ATOM 2370 C C . ARG B 1 76 ? -9.477 28.094 9.648 1 95 76 ARG B C 1
ATOM 2372 O O . ARG B 1 76 ? -10.195 27.703 8.727 1 95 76 ARG B O 1
ATOM 2379 N N . THR B 1 77 ? -8.508 28.906 9.523 1 95.19 77 THR B N 1
ATOM 2380 C CA . THR B 1 77 ? -8.102 29.328 8.18 1 95.19 77 THR B CA 1
ATOM 2381 C C . THR B 1 77 ? -7.621 28.125 7.375 1 95.19 77 THR B C 1
ATOM 2383 O O . THR B 1 77 ? -7.98 27.969 6.207 1 95.19 77 THR B O 1
ATOM 2386 N N . LEU B 1 78 ? -6.875 27.281 7.934 1 95.38 78 LEU B N 1
ATOM 2387 C CA . LEU B 1 78 ? -6.359 26.078 7.285 1 95.38 78 LEU B CA 1
ATOM 2388 C C . LEU B 1 78 ? -7.5 25.219 6.766 1 95.38 78 LEU B C 1
ATOM 2390 O O . LEU B 1 78 ? -7.422 24.672 5.66 1 95.38 78 LEU B O 1
ATOM 2394 N N . PHE B 1 79 ? -8.523 25.141 7.5 1 93.12 79 PHE B N 1
ATOM 2395 C CA . PHE B 1 79 ? -9.625 24.234 7.191 1 93.12 79 PHE B CA 1
ATOM 2396 C C . PHE B 1 79 ? -10.578 24.859 6.184 1 93.12 79 PHE B C 1
ATOM 2398 O O . PHE B 1 79 ? -11.258 24.141 5.438 1 93.12 79 PHE B O 1
ATOM 2405 N N . ASN B 1 80 ? -10.555 26.156 6.074 1 91 80 ASN B N 1
ATOM 2406 C CA . ASN B 1 80 ? -11.664 26.766 5.336 1 91 80 ASN B CA 1
ATOM 2407 C C . ASN B 1 80 ? -11.164 27.609 4.164 1 91 80 ASN B C 1
ATOM 2409 O O . ASN B 1 80 ? -11.93 27.922 3.25 1 91 80 ASN B O 1
ATOM 2413 N N . ALA B 1 81 ? -9.984 28.031 4.215 1 90.06 81 ALA B N 1
ATOM 2414 C CA . ALA B 1 81 ? -9.5 28.938 3.186 1 90.06 81 ALA B CA 1
ATOM 2415 C C . ALA B 1 81 ? -9.43 28.25 1.828 1 90.06 81 ALA B C 1
ATOM 2417 O O . ALA B 1 81 ? -9.117 27.062 1.747 1 90.06 81 ALA B O 1
ATOM 2418 N N . VAL B 1 82 ? -9.617 28.984 0.794 1 89.94 82 VAL B N 1
ATOM 2419 C CA . VAL B 1 82 ? -9.547 28.484 -0.574 1 89.94 82 VAL B CA 1
ATOM 2420 C C . VAL B 1 82 ? -8.289 29.016 -1.258 1 89.94 82 VAL B C 1
ATOM 2422 O O . VAL B 1 82 ? -7.684 28.328 -2.08 1 89.94 82 VAL B O 1
ATOM 2425 N N . ASP B 1 83 ? -7.883 30.203 -0.798 1 93.75 83 ASP B N 1
ATOM 2426 C CA . ASP B 1 83 ? -6.707 30.844 -1.387 1 93.75 83 ASP B CA 1
ATOM 2427 C C . ASP B 1 83 ? -5.434 30.078 -1.027 1 93.75 83 ASP B C 1
ATOM 2429 O O . ASP B 1 83 ? -5.066 30 0.146 1 93.75 83 ASP B O 1
ATOM 2433 N N . SER B 1 84 ? -4.703 29.625 -2.012 1 93.19 84 SER B N 1
ATOM 2434 C CA . SER B 1 84 ? -3.553 28.75 -1.805 1 93.19 84 SER B CA 1
ATOM 2435 C C . SER B 1 84 ? -2.393 29.5 -1.164 1 93.19 84 SER B C 1
ATOM 2437 O O . SER B 1 84 ? -1.655 28.938 -0.351 1 93.19 84 SER B O 1
ATOM 2439 N N . SER B 1 85 ? -2.258 30.75 -1.558 1 94.56 85 SER B N 1
ATOM 2440 C CA . SER B 1 85 ? -1.164 31.531 -0.979 1 94.56 85 SER B CA 1
ATOM 2441 C C . SER B 1 85 ? -1.376 31.75 0.515 1 94.56 85 SER B C 1
ATOM 2443 O O . SER B 1 85 ? -0.432 31.656 1.303 1 94.56 85 SER B O 1
ATOM 2445 N N . LEU B 1 86 ? -2.58 32.062 0.865 1 96.62 86 LEU B N 1
ATOM 2446 C CA . LEU B 1 86 ? -2.898 32.25 2.279 1 96.62 86 LEU B CA 1
ATOM 2447 C C . LEU B 1 86 ? -2.709 30.922 3.033 1 96.62 86 LEU B C 1
ATOM 2449 O O . LEU B 1 86 ? -2.168 30.906 4.145 1 96.62 86 LEU B O 1
ATOM 2453 N N . LEU B 1 87 ? -3.119 29.875 2.42 1 95.62 87 LEU B N 1
ATOM 2454 C CA . LEU B 1 87 ? -2.975 28.562 3.027 1 95.62 87 LEU B CA 1
ATOM 2455 C C . LEU B 1 87 ? -1.508 28.25 3.303 1 95.62 87 LEU B C 1
ATOM 2457 O O . LEU B 1 87 ? -1.153 27.828 4.41 1 95.62 87 LEU B O 1
ATOM 2461 N N . ASP B 1 88 ? -0.69 28.531 2.352 1 94.62 88 ASP B N 1
ATOM 2462 C CA . ASP B 1 88 ? 0.74 28.266 2.492 1 94.62 88 ASP B CA 1
ATOM 2463 C C . ASP B 1 88 ? 1.332 29.078 3.646 1 94.62 88 ASP B C 1
ATOM 2465 O O . ASP B 1 88 ? 2.109 28.547 4.441 1 94.62 88 ASP B O 1
ATOM 2469 N N . GLN B 1 89 ? 0.956 30.234 3.646 1 96.19 89 GLN B N 1
ATOM 2470 C CA . GLN B 1 89 ? 1.475 31.109 4.699 1 96.19 89 GLN B CA 1
ATOM 2471 C C . GLN B 1 89 ? 0.976 30.656 6.07 1 96.19 89 GLN B C 1
ATOM 2473 O O . GLN B 1 89 ? 1.713 30.734 7.059 1 96.19 89 GLN B O 1
ATOM 2478 N N . THR B 1 90 ? -0.264 30.312 6.137 1 97.31 90 THR B N 1
ATOM 2479 C CA . THR B 1 90 ? -0.859 29.844 7.383 1 97.31 90 THR B CA 1
ATOM 2480 C C . THR B 1 90 ? -0.102 28.625 7.91 1 97.31 90 THR B C 1
ATOM 2482 O O . THR B 1 90 ? 0.225 28.562 9.102 1 97.31 90 THR B O 1
ATOM 2485 N N . VAL B 1 91 ? 0.219 27.719 7.051 1 96.81 91 VAL B N 1
ATOM 2486 C CA . VAL B 1 91 ? 0.959 26.516 7.418 1 96.81 91 VAL B CA 1
ATOM 2487 C C . VAL B 1 91 ? 2.334 26.906 7.961 1 96.81 91 VAL B C 1
ATOM 2489 O O . VAL B 1 91 ? 2.773 26.375 8.984 1 96.81 91 VAL B O 1
ATOM 2492 N N . GLN B 1 92 ? 2.957 27.812 7.336 1 95.81 92 GLN B N 1
ATOM 2493 C CA . GLN B 1 92 ? 4.285 28.234 7.754 1 95.81 92 GLN B CA 1
ATOM 2494 C C . GLN B 1 92 ? 4.254 28.844 9.156 1 95.81 92 GLN B C 1
ATOM 2496 O O . GLN B 1 92 ? 5.121 28.547 9.984 1 95.81 92 GLN B O 1
ATOM 2501 N N . VAL B 1 93 ? 3.316 29.656 9.398 1 96.5 93 VAL B N 1
ATOM 2502 C CA . VAL B 1 93 ? 3.227 30.312 10.695 1 96.5 93 VAL B CA 1
ATOM 2503 C C . VAL B 1 93 ? 2.916 29.297 11.781 1 96.5 93 VAL B C 1
ATOM 2505 O O . VAL B 1 93 ? 3.512 29.312 12.859 1 96.5 93 VAL B O 1
ATOM 2508 N N . LEU B 1 94 ? 1.992 28.391 11.477 1 96.94 94 LEU B N 1
ATOM 2509 C CA . LEU B 1 94 ? 1.652 27.328 12.43 1 96.94 94 LEU B CA 1
ATOM 2510 C C . LEU B 1 94 ? 2.887 26.516 12.789 1 96.94 94 LEU B C 1
ATOM 2512 O O . LEU B 1 94 ? 3.148 26.281 13.969 1 96.94 94 LEU B O 1
ATOM 2516 N N . LEU B 1 95 ? 3.59 26.156 11.805 1 96.38 95 LEU B N 1
ATOM 2517 C CA . LEU B 1 95 ? 4.793 25.359 12.023 1 96.38 95 LEU B CA 1
ATOM 2518 C C . LEU B 1 95 ? 5.809 26.125 12.859 1 96.38 95 LEU B C 1
ATOM 2520 O O . LEU B 1 95 ? 6.359 25.594 13.828 1 96.38 95 LEU B O 1
ATOM 2524 N N . GLN B 1 96 ? 5.996 27.359 12.516 1 95.25 96 GLN B N 1
ATOM 2525 C CA . GLN B 1 96 ? 6.977 28.188 13.219 1 95.25 96 GLN B CA 1
ATOM 2526 C C . GLN B 1 96 ? 6.594 28.344 14.688 1 95.25 96 GLN B C 1
ATOM 2528 O O . GLN B 1 96 ? 7.457 28.359 15.562 1 95.25 96 GLN B O 1
ATOM 2533 N N . MET B 1 97 ? 5.352 28.516 14.914 1 94.62 97 MET B N 1
ATOM 2534 C CA . MET B 1 97 ? 4.875 28.672 16.281 1 94.62 97 MET B CA 1
ATOM 2535 C C . MET B 1 97 ? 5.25 27.453 17.125 1 94.62 97 MET B C 1
ATOM 2537 O O . MET B 1 97 ? 5.656 27.594 18.281 1 94.62 97 MET B O 1
ATOM 2541 N N . THR B 1 98 ? 5.121 26.219 16.562 1 95.5 98 THR B N 1
ATOM 2542 C CA . THR B 1 98 ? 5.434 25 17.297 1 95.5 98 THR B CA 1
ATOM 2543 C C . THR B 1 98 ? 6.934 24.891 17.562 1 95.5 98 THR B C 1
ATOM 2545 O O . THR B 1 98 ? 7.359 24.281 18.531 1 95.5 98 THR B O 1
ATOM 2548 N N . LEU B 1 99 ? 7.719 25.484 16.719 1 94.56 99 LEU B N 1
ATOM 2549 C CA . LEU B 1 99 ? 9.172 25.469 16.891 1 94.56 99 LEU B CA 1
ATOM 2550 C C . LEU B 1 99 ? 9.602 26.531 17.906 1 94.56 99 LEU B C 1
ATOM 2552 O O . LEU B 1 99 ? 10.508 26.281 18.703 1 94.56 99 LEU B O 1
ATOM 2556 N N . ASP B 1 100 ? 8.883 27.656 17.828 1 94.06 100 ASP B N 1
ATOM 2557 C CA . ASP B 1 100 ? 9.195 28.766 18.734 1 94.06 100 ASP B CA 1
ATOM 2558 C C . ASP B 1 100 ? 8.844 28.406 20.172 1 94.06 100 ASP B C 1
ATOM 2560 O O . ASP B 1 100 ? 9.5 28.859 21.109 1 94.06 100 ASP B O 1
ATOM 2564 N N . VAL B 1 101 ? 7.75 27.703 20.375 1 92.75 101 VAL B N 1
ATOM 2565 C CA . VAL B 1 101 ? 7.262 27.328 21.703 1 92.75 101 VAL B CA 1
ATOM 2566 C C . VAL B 1 101 ? 7.195 25.797 21.797 1 92.75 101 VAL B C 1
ATOM 2568 O O . VAL B 1 101 ? 6.121 25.203 21.672 1 92.75 101 VAL B O 1
ATOM 2571 N N . PRO B 1 102 ? 8.383 25.219 22.109 1 87.62 102 PRO B N 1
ATOM 2572 C CA . PRO B 1 102 ? 8.359 23.75 22.234 1 87.62 102 PRO B CA 1
ATOM 2573 C C . PRO B 1 102 ? 7.539 23.281 23.422 1 87.62 102 PRO B C 1
ATOM 2575 O O . PRO B 1 102 ? 7.945 23.469 24.578 1 87.62 102 PRO B O 1
ATOM 2578 N N . ASN B 1 103 ? 6.406 22.891 23.156 1 90.19 103 ASN B N 1
ATOM 2579 C CA . ASN B 1 103 ? 5.402 22.484 24.125 1 90.19 103 ASN B CA 1
ATOM 2580 C C . ASN B 1 103 ? 4.562 21.328 23.609 1 90.19 103 ASN B C 1
ATOM 2582 O O . ASN B 1 103 ? 3.801 21.484 22.656 1 90.19 103 ASN B O 1
ATOM 2586 N N . GLN B 1 104 ? 4.652 20.203 24.281 1 90.44 104 GLN B N 1
ATOM 2587 C CA . GLN B 1 104 ? 3.928 19.016 23.859 1 90.44 104 GLN B CA 1
ATOM 2588 C C . GLN B 1 104 ? 2.42 19.234 23.906 1 90.44 104 GLN B C 1
ATOM 2590 O O . GLN B 1 104 ? 1.685 18.719 23.047 1 90.44 104 GLN B O 1
ATOM 2595 N N . GLY B 1 105 ? 2.07 19.969 24.938 1 93.19 105 GLY B N 1
ATOM 2596 C CA . GLY B 1 105 ? 0.654 20.266 25.047 1 93.19 105 GLY B CA 1
ATOM 2597 C C . GLY B 1 105 ? 0.101 21.016 23.859 1 93.19 105 GLY B C 1
ATOM 2598 O O . GLY B 1 105 ? -1.04 20.797 23.453 1 93.19 105 GLY B O 1
ATOM 2599 N N . LEU B 1 106 ? 0.852 21.875 23.328 1 94.25 106 LEU B N 1
ATOM 2600 C CA . LEU B 1 106 ? 0.443 22.641 22.156 1 94.25 106 LEU B CA 1
ATOM 2601 C C . LEU B 1 106 ? 0.247 21.719 20.953 1 94.25 106 LEU B C 1
ATOM 2603 O O . LEU B 1 106 ? -0.736 21.859 20.219 1 94.25 106 LEU B O 1
ATOM 2607 N N . LEU B 1 107 ? 1.165 20.781 20.766 1 96 107 LEU B N 1
ATOM 2608 C CA . LEU B 1 107 ? 1.075 19.844 19.672 1 96 107 LEU B CA 1
ATOM 2609 C C . LEU B 1 107 ? -0.164 18.969 19.797 1 96 107 LEU B C 1
ATOM 2611 O O . LEU B 1 107 ? -0.873 18.734 18.812 1 96 107 LEU B O 1
ATOM 2615 N N . LEU B 1 108 ? -0.404 18.547 20.984 1 96.5 108 LEU B N 1
ATOM 2616 C CA . LEU B 1 108 ? -1.585 17.719 21.234 1 96.5 108 LEU B CA 1
ATOM 2617 C C . LEU B 1 108 ? -2.861 18.516 20.938 1 96.5 108 LEU B C 1
ATOM 2619 O O . LEU B 1 108 ? -3.814 17.969 20.375 1 96.5 108 LEU B O 1
ATOM 2623 N N . PHE B 1 109 ? -2.83 19.734 21.406 1 96.31 109 PHE B N 1
ATOM 2624 C CA . PHE B 1 109 ? -3.98 20.594 21.125 1 96.31 109 PHE B CA 1
ATOM 2625 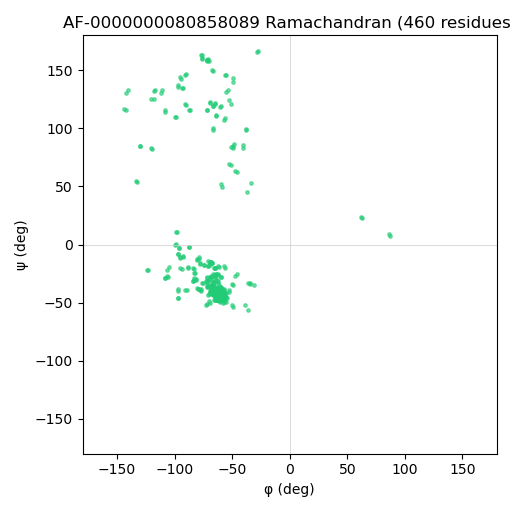C C . PHE B 1 109 ? -4.234 20.688 19.641 1 96.31 109 PHE B C 1
ATOM 2627 O O . PHE B 1 109 ? -5.379 20.578 19.188 1 96.31 109 PHE B O 1
ATOM 2634 N N . ILE B 1 110 ? -3.236 20.875 18.844 1 96.94 110 ILE B N 1
ATOM 2635 C CA . ILE B 1 110 ? -3.338 20.984 17.406 1 96.94 110 ILE B CA 1
ATOM 2636 C C . ILE B 1 110 ? -3.906 19.688 16.828 1 96.94 110 ILE B C 1
ATOM 2638 O O . ILE B 1 110 ? -4.84 19.719 16.016 1 96.94 110 ILE B O 1
ATOM 2642 N N . LEU B 1 111 ? -3.367 18.547 17.219 1 96.62 111 LEU B N 1
ATOM 2643 C CA . LEU B 1 111 ? -3.824 17.25 16.734 1 96.62 111 LEU B CA 1
ATOM 2644 C C . LEU B 1 111 ? -5.293 17.031 17.078 1 96.62 111 LEU B C 1
ATOM 2646 O O . LEU B 1 111 ? -6.055 16.5 16.266 1 96.62 111 LEU B O 1
ATOM 2650 N N . ASP B 1 112 ? -5.645 17.469 18.25 1 95.94 112 ASP B N 1
ATOM 2651 C CA . ASP B 1 112 ? -7.039 17.328 18.656 1 95.94 112 ASP B CA 1
ATOM 2652 C C . ASP B 1 112 ? -7.957 18.172 17.781 1 95.94 112 ASP B C 1
ATOM 2654 O O . ASP B 1 112 ? -9.062 17.734 17.438 1 95.94 112 ASP B O 1
ATOM 2658 N N . GLN B 1 113 ? -7.527 19.344 17.453 1 94.06 113 GLN B N 1
ATOM 2659 C CA . GLN B 1 113 ? -8.312 20.203 16.562 1 94.06 113 GLN B CA 1
ATOM 2660 C C . GLN B 1 113 ? -8.438 19.594 15.172 1 94.06 113 GLN B C 1
ATOM 2662 O O . GLN B 1 113 ? -9.508 19.625 14.57 1 94.06 113 GLN B O 1
ATOM 2667 N N . ILE B 1 114 ? -7.387 19 14.695 1 94.19 114 ILE B N 1
ATOM 2668 C CA . ILE B 1 114 ? -7.395 18.359 13.391 1 94.19 114 ILE B CA 1
ATOM 2669 C C . ILE B 1 114 ? -8.367 17.172 13.406 1 94.19 114 ILE B C 1
ATOM 2671 O O . ILE B 1 114 ? -9.195 17.031 12.5 1 94.19 114 ILE B O 1
ATOM 2675 N N . HIS B 1 115 ? -8.25 16.391 14.414 1 94 115 HIS B N 1
ATOM 2676 C CA . HIS B 1 115 ? -9.125 15.227 14.547 1 94 115 HIS B CA 1
ATOM 2677 C C . HIS B 1 115 ? -10.594 15.648 14.578 1 94 115 HIS B C 1
ATOM 2679 O O . HIS B 1 115 ? -11.43 15.031 13.914 1 94 115 HIS B O 1
ATOM 2685 N N . SER B 1 116 ? -10.828 16.641 15.398 1 92.69 116 SER B N 1
ATOM 2686 C CA . SER B 1 116 ? -12.195 17.125 15.508 1 92.69 116 SER B CA 1
ATOM 2687 C C . SER B 1 116 ? -12.742 17.547 14.148 1 92.69 116 SER B C 1
ATOM 2689 O O . SER B 1 116 ? -13.883 17.234 13.805 1 92.69 116 SER B O 1
ATOM 2691 N N . ARG B 1 117 ? -11.984 18.203 13.391 1 90.62 117 ARG B N 1
ATOM 2692 C CA . ARG B 1 117 ? -12.414 18.672 12.07 1 90.62 117 ARG B CA 1
ATOM 2693 C C . ARG B 1 117 ? -12.641 17.5 11.125 1 90.62 117 ARG B C 1
ATOM 2695 O O . ARG B 1 117 ? -13.609 17.484 10.367 1 90.62 117 ARG B O 1
ATOM 2702 N N . TRP B 1 118 ? -11.812 16.516 11.141 1 90.81 118 TRP B N 1
ATOM 2703 C CA . TRP B 1 118 ? -11.844 15.398 10.203 1 90.81 118 TRP B CA 1
ATOM 2704 C C . TRP B 1 118 ? -13.031 14.484 10.508 1 90.81 118 TRP B C 1
ATOM 2706 O O . TRP B 1 118 ? -13.492 13.75 9.633 1 90.81 118 TRP B O 1
ATOM 2716 N N . THR B 1 119 ? -13.438 14.414 11.625 1 88.62 119 THR B N 1
ATOM 2717 C CA . THR B 1 119 ? -14.508 13.5 12.008 1 88.62 119 THR B CA 1
ATOM 2718 C C . THR B 1 119 ? -15.859 14.219 11.984 1 88.62 119 THR B C 1
ATOM 2720 O O . THR B 1 119 ? -16.891 13.594 12.211 1 88.62 119 THR B O 1
ATOM 2723 N N . ASP B 1 120 ? -15.773 15.477 11.852 1 80.44 120 ASP B N 1
ATOM 2724 C CA . ASP B 1 120 ? -17.016 16.25 11.773 1 80.44 120 ASP B CA 1
ATOM 2725 C C . ASP B 1 120 ? -17.797 15.891 10.508 1 80.44 120 ASP B C 1
ATOM 2727 O O . ASP B 1 120 ? -17.219 15.828 9.414 1 80.44 120 ASP B O 1
ATOM 2731 N N . VAL B 1 121 ? -19.047 15.422 10.656 1 63.94 121 VAL B N 1
ATOM 2732 C CA . VAL B 1 121 ? -19.984 14.938 9.641 1 63.94 121 VAL B CA 1
ATOM 2733 C C . VAL B 1 121 ? -20.078 15.953 8.508 1 63.94 121 VAL B C 1
ATOM 2735 O O . VAL B 1 121 ? -20.156 15.578 7.336 1 63.94 121 VAL B O 1
ATOM 2738 N N . SER B 1 122 ? -20.344 17.203 8.891 1 56.66 122 SER B N 1
ATOM 2739 C CA . SER B 1 122 ? -20.5 18.25 7.891 1 56.66 122 SER B CA 1
ATOM 2740 C C . SER B 1 122 ? -19.156 18.594 7.254 1 56.66 122 SER B C 1
ATOM 2742 O O . SER B 1 122 ? -19.109 19.359 6.285 1 56.66 122 SER B O 1
ATOM 2744 N N . GLY B 1 123 ? -18.094 18.188 7.816 1 53.91 123 GLY B N 1
ATOM 2745 C CA . GLY B 1 123 ? -16.734 18.609 7.488 1 53.91 123 GLY B CA 1
ATOM 2746 C C . GLY B 1 123 ? -16.094 17.719 6.441 1 53.91 123 GLY B C 1
ATOM 2747 O O . GLY B 1 123 ? -16.594 16.641 6.137 1 53.91 123 GLY B O 1
ATOM 2748 N N . LEU B 1 124 ? -15.344 18.516 5.754 1 54.97 124 LEU B N 1
ATOM 2749 C CA . LEU B 1 124 ? -14.539 17.875 4.719 1 54.97 124 LEU B CA 1
ATOM 2750 C C . LEU B 1 124 ? -13.602 16.844 5.32 1 54.97 124 LEU B C 1
ATOM 2752 O O . LEU B 1 124 ? -13.023 17.062 6.391 1 54.97 124 LEU B O 1
ATOM 2756 N N . LYS B 1 125 ? -13.633 15.586 5.027 1 66.44 125 LYS B N 1
ATOM 2757 C CA . LYS B 1 125 ? -12.641 14.523 5.203 1 66.44 125 LYS B CA 1
ATOM 2758 C C . LYS B 1 125 ? -11.219 15.094 5.172 1 66.44 125 LYS B C 1
ATOM 2760 O O . LYS B 1 125 ? -11.031 16.297 4.953 1 66.44 125 LYS B O 1
ATOM 2765 N N . ALA B 1 126 ? -10.242 14.508 5.527 1 69.81 126 ALA B N 1
ATOM 2766 C CA . ALA B 1 126 ? -8.836 14.875 5.434 1 69.81 126 ALA B CA 1
ATOM 2767 C C . ALA B 1 126 ? -8.539 15.578 4.109 1 69.81 126 ALA B C 1
ATOM 2769 O O . ALA B 1 126 ? -8.672 14.984 3.041 1 69.81 126 ALA B O 1
ATOM 2770 N N . SER B 1 127 ? -8.5 17.016 4.254 1 84 127 SER B N 1
ATOM 2771 C CA . SER B 1 127 ? -8.164 17.797 3.062 1 84 127 SER B CA 1
ATOM 2772 C C . SER B 1 127 ? -6.676 17.734 2.76 1 84 127 SER B C 1
ATOM 2774 O O . SER B 1 127 ? -5.871 17.391 3.629 1 84 127 SER B O 1
ATOM 2776 N N . LEU B 1 128 ? -6.406 18.031 1.559 1 90.25 128 LEU B N 1
ATOM 2777 C CA . LEU B 1 128 ? -5.004 18.031 1.146 1 90.25 128 LEU B CA 1
ATOM 2778 C C . LEU B 1 128 ? -4.18 18.969 2.021 1 90.25 128 LEU B C 1
ATOM 2780 O O . LEU B 1 128 ? -3.096 18.609 2.482 1 90.25 128 LEU B O 1
ATOM 2784 N N . SER B 1 129 ? -4.719 20.188 2.289 1 91.12 129 SER B N 1
ATOM 2785 C CA . SER B 1 129 ? -3.977 21.188 3.049 1 91.12 129 SER B CA 1
ATOM 2786 C C . SER B 1 129 ? -3.705 20.719 4.473 1 91.12 129 SER B C 1
ATOM 2788 O O . SER B 1 129 ? -2.598 20.875 4.988 1 91.12 129 SER B O 1
ATOM 2790 N N . SER B 1 130 ? -4.66 20.125 5.102 1 93.25 130 SER B N 1
ATOM 2791 C CA . SER B 1 130 ? -4.48 19.672 6.48 1 93.25 130 SER B CA 1
ATOM 2792 C C . SER B 1 130 ? -3.551 18.469 6.555 1 93.25 130 SER B C 1
ATOM 2794 O O . SER B 1 130 ? -2.766 18.344 7.496 1 93.25 130 SER B O 1
ATOM 2796 N N . LEU B 1 131 ? -3.605 17.562 5.574 1 94.88 131 LEU B N 1
ATOM 2797 C CA . LEU B 1 131 ? -2.695 16.422 5.52 1 94.88 131 LEU B CA 1
ATOM 2798 C C . LEU B 1 131 ? -1.262 16.891 5.285 1 94.88 131 LEU B C 1
ATOM 2800 O O . LEU B 1 131 ? -0.33 16.375 5.906 1 94.88 131 LEU B O 1
ATOM 2804 N N . THR B 1 132 ? -1.142 17.828 4.41 1 93.81 132 THR B N 1
ATOM 2805 C CA . THR B 1 132 ? 0.174 18.391 4.137 1 93.81 132 THR B CA 1
ATOM 2806 C C . THR B 1 132 ? 0.753 19.047 5.391 1 93.81 132 THR B C 1
ATOM 2808 O O . THR B 1 132 ? 1.935 18.875 5.699 1 93.81 132 THR B O 1
ATOM 2811 N N . PHE B 1 133 ? -0.08 19.766 6.023 1 96.81 133 PHE B N 1
ATOM 2812 C CA . PHE B 1 133 ? 0.352 20.375 7.273 1 96.81 133 PHE B CA 1
ATOM 2813 C C . PHE B 1 133 ? 0.816 19.312 8.266 1 96.81 133 PHE B C 1
ATOM 2815 O O . PHE B 1 133 ? 1.873 19.453 8.883 1 96.81 133 PHE B O 1
ATOM 2822 N N . LEU B 1 134 ? 0.066 18.219 8.453 1 96.81 134 LEU B N 1
ATOM 2823 C CA . LEU B 1 134 ? 0.439 17.141 9.367 1 96.81 134 LEU B CA 1
ATOM 2824 C C . LEU B 1 134 ? 1.781 16.531 8.969 1 96.81 134 LEU B C 1
ATOM 2826 O O . LEU B 1 134 ? 2.621 16.266 9.828 1 96.81 134 LEU B O 1
ATOM 2830 N N . GLY B 1 135 ? 1.978 16.344 7.711 1 96.56 135 GLY B N 1
ATOM 2831 C CA . GLY B 1 135 ? 3.258 15.852 7.23 1 96.56 135 GLY B CA 1
ATOM 2832 C C . GLY B 1 135 ? 4.422 16.75 7.605 1 96.56 135 GLY B C 1
ATOM 2833 O O . GLY B 1 135 ? 5.453 16.266 8.086 1 96.56 135 GLY B O 1
ATOM 2834 N N . LYS B 1 136 ? 4.234 18 7.371 1 95.38 136 LYS B N 1
ATOM 2835 C CA . LYS B 1 136 ? 5.285 18.953 7.699 1 95.38 136 LYS B CA 1
ATOM 2836 C C . LYS B 1 136 ? 5.531 19 9.203 1 95.38 136 LYS B C 1
ATOM 2838 O O . LYS B 1 136 ? 6.664 19.203 9.648 1 95.38 136 LYS B O 1
ATOM 2843 N N . LEU B 1 137 ? 4.465 18.906 9.938 1 96.81 137 LEU B N 1
ATOM 2844 C CA . LEU B 1 137 ? 4.598 18.859 11.391 1 96.81 137 LEU B CA 1
ATOM 2845 C C . LEU B 1 137 ? 5.457 17.672 11.82 1 96.81 137 LEU B C 1
ATOM 2847 O O . LEU B 1 137 ? 6.32 17.812 12.688 1 96.81 137 LEU B O 1
ATOM 2851 N N . LEU B 1 138 ? 5.273 16.562 11.188 1 96.69 138 LEU B N 1
ATOM 2852 C CA . LEU B 1 138 ? 6.051 15.359 11.484 1 96.69 138 LEU B CA 1
ATOM 2853 C C . LEU B 1 138 ? 7.516 15.555 11.109 1 96.69 138 LEU B C 1
ATOM 2855 O O . LEU B 1 138 ? 8.406 15.047 11.789 1 96.69 138 LEU B O 1
ATOM 2859 N N . ASP B 1 139 ? 7.746 16.25 10.062 1 95.44 139 ASP B N 1
ATOM 2860 C CA . ASP B 1 139 ? 9.117 16.547 9.68 1 95.44 139 ASP B CA 1
ATOM 2861 C C . ASP B 1 139 ? 9.812 17.406 10.742 1 95.44 139 ASP B C 1
ATOM 2863 O O . ASP B 1 139 ? 10.977 17.172 11.078 1 95.44 139 ASP B O 1
ATOM 2867 N N . ALA B 1 140 ? 9.062 18.375 11.148 1 95.31 140 ALA B N 1
ATOM 2868 C CA . ALA B 1 140 ? 9.625 19.328 12.109 1 95.31 140 ALA B CA 1
ATOM 2869 C C . ALA B 1 140 ? 9.758 18.688 13.484 1 95.31 140 ALA B C 1
ATOM 2871 O O . ALA B 1 140 ? 10.648 19.047 14.258 1 95.31 140 ALA B O 1
ATOM 2872 N N . HIS B 1 141 ? 8.898 17.781 13.82 1 96.5 141 HIS B N 1
ATOM 2873 C CA . HIS B 1 141 ? 8.859 17.109 15.125 1 96.5 141 HIS B CA 1
ATOM 2874 C C . HIS B 1 141 ? 8.797 15.594 14.961 1 96.5 141 HIS B C 1
ATOM 2876 O O . HIS B 1 141 ? 7.75 14.984 15.188 1 96.5 141 HIS B O 1
ATOM 2882 N N . PRO B 1 142 ? 9.906 14.906 14.797 1 94.19 142 PRO B N 1
ATOM 2883 C CA . PRO B 1 142 ? 9.898 13.469 14.516 1 94.19 142 PRO B CA 1
ATOM 2884 C C . PRO B 1 142 ? 9.312 12.648 15.664 1 94.19 142 PRO B C 1
ATOM 2886 O O . PRO B 1 142 ? 8.734 11.586 15.438 1 94.19 142 PRO B O 1
ATOM 2889 N N . ALA B 1 143 ? 9.406 13.211 16.828 1 95.19 143 ALA B N 1
ATOM 2890 C CA . ALA B 1 143 ? 8.875 12.508 17.984 1 95.19 143 ALA B CA 1
ATOM 2891 C C . ALA B 1 143 ? 7.352 12.438 17.938 1 95.19 143 ALA B C 1
ATOM 2893 O O . ALA B 1 143 ? 6.734 11.648 18.656 1 95.19 143 ALA B O 1
ATOM 2894 N N . LEU B 1 144 ? 6.727 13.219 17.109 1 96.69 144 LEU B N 1
ATOM 2895 C CA . LEU B 1 144 ? 5.273 13.266 16.969 1 96.69 144 LEU B CA 1
ATOM 2896 C C . LEU B 1 144 ? 4.738 11.953 16.406 1 96.69 144 LEU B C 1
ATOM 2898 O O . LEU B 1 144 ? 3.574 11.609 16.625 1 96.69 144 LEU B O 1
ATOM 2902 N N . SER B 1 145 ? 5.574 11.211 15.648 1 96.94 145 SER B N 1
ATOM 2903 C CA . SER B 1 145 ? 5.156 9.914 15.125 1 96.94 145 SER B CA 1
ATOM 2904 C C . SER B 1 145 ? 4.727 8.977 16.25 1 96.94 145 SER B C 1
ATOM 2906 O O . SER B 1 145 ? 3.68 8.336 16.156 1 96.94 145 SER B O 1
ATOM 2908 N N . GLN B 1 146 ? 5.527 8.992 17.266 1 95.88 146 GLN B N 1
ATOM 2909 C CA . GLN B 1 146 ? 5.199 8.148 18.406 1 95.88 146 GLN B CA 1
ATOM 2910 C C . GLN B 1 146 ? 3.934 8.633 19.109 1 95.88 146 GLN B C 1
ATOM 2912 O O . GLN B 1 146 ? 3.105 7.828 19.531 1 95.88 146 GLN B O 1
ATOM 2917 N N . THR B 1 147 ? 3.797 9.898 19.188 1 95.88 147 THR B N 1
ATOM 2918 C CA . THR B 1 147 ? 2.613 10.492 19.812 1 95.88 147 THR B CA 1
ATOM 2919 C C . THR B 1 147 ? 1.354 10.094 19.047 1 95.88 147 THR B C 1
ATOM 2921 O O . THR B 1 147 ? 0.34 9.742 19.656 1 95.88 147 THR B O 1
ATOM 2924 N N . LEU B 1 148 ? 1.401 10.094 17.75 1 97.06 148 LEU B N 1
ATOM 2925 C CA . LEU B 1 148 ? 0.256 9.758 16.906 1 97.06 148 LEU B CA 1
ATOM 2926 C C . LEU B 1 148 ? -0.152 8.305 17.094 1 97.06 148 LEU B C 1
ATOM 2928 O O . LEU B 1 148 ? -1.343 7.984 17.109 1 97.06 148 LEU B O 1
ATOM 2932 N N . THR B 1 149 ? 0.823 7.402 17.234 1 96.88 149 THR B N 1
ATOM 2933 C CA . THR B 1 149 ? 0.521 5.98 17.328 1 96.88 149 THR B CA 1
ATOM 2934 C C . THR B 1 149 ? 0.1 5.594 18.734 1 96.88 149 THR B C 1
ATOM 2936 O O . THR B 1 149 ? -0.727 4.699 18.922 1 96.88 149 THR B O 1
ATOM 2939 N N . SER B 1 150 ? 0.574 6.277 19.781 1 94.94 150 SER B N 1
ATOM 2940 C CA . SER B 1 150 ? 0.315 5.891 21.156 1 94.94 150 SER B CA 1
ATOM 2941 C C . SER B 1 150 ? -0.847 6.684 21.75 1 94.94 150 SER B C 1
ATOM 2943 O O . SER B 1 150 ? -1.742 6.113 22.375 1 94.94 150 SER B O 1
ATOM 2945 N N . SER B 1 151 ? -0.865 7.984 21.547 1 93.88 151 SER B N 1
ATOM 2946 C CA . SER B 1 151 ? -1.79 8.836 22.281 1 93.88 151 SER B CA 1
ATOM 2947 C C . SER B 1 151 ? -2.936 9.312 21.391 1 93.88 151 SER B C 1
ATOM 2949 O O . SER B 1 151 ? -4.035 9.586 21.875 1 93.88 151 SER B O 1
ATOM 2951 N N . ARG B 1 152 ? -2.688 9.406 20.141 1 94.69 152 ARG B N 1
ATOM 2952 C CA . ARG B 1 152 ? -3.719 9.938 19.25 1 94.69 152 ARG B CA 1
ATOM 2953 C C . ARG B 1 152 ? -3.883 9.055 18.016 1 94.69 152 ARG B C 1
ATOM 2955 O O . ARG B 1 152 ? -3.885 9.562 16.891 1 94.69 152 ARG B O 1
ATOM 2962 N N . PRO B 1 153 ? -4.121 7.746 18.203 1 94.94 153 PRO B N 1
ATOM 2963 C CA . PRO B 1 153 ? -4.215 6.852 17.031 1 94.94 153 PRO B CA 1
ATOM 2964 C C . PRO B 1 153 ? -5.41 7.168 16.141 1 94.94 153 PRO B C 1
ATOM 2966 O O . PRO B 1 153 ? -5.43 6.785 14.969 1 94.94 153 PRO B O 1
ATOM 2969 N N . ARG B 1 154 ? -6.43 7.871 16.703 1 93.62 154 ARG B N 1
ATOM 2970 C CA . ARG B 1 154 ? -7.629 8.188 15.938 1 93.62 154 ARG B CA 1
ATOM 2971 C C . ARG B 1 154 ? -7.312 9.156 14.797 1 93.62 154 ARG B C 1
ATOM 2973 O O . ARG B 1 154 ? -7.977 9.141 13.758 1 93.62 154 ARG B O 1
ATOM 2980 N N . VAL B 1 155 ? -6.336 10.055 14.984 1 95.81 155 VAL B N 1
ATOM 2981 C CA . VAL B 1 155 ? -5.895 10.93 13.906 1 95.81 155 VAL B CA 1
ATOM 2982 C C . VAL B 1 155 ? -5.367 10.094 12.742 1 95.81 155 VAL B C 1
ATOM 2984 O O . VAL B 1 155 ? -5.719 10.336 11.586 1 95.81 155 VAL B O 1
ATOM 2987 N N . LEU B 1 156 ? -4.562 9.055 13.109 1 94.94 156 LEU B N 1
ATOM 2988 C CA . LEU B 1 156 ? -3.988 8.18 12.086 1 94.94 156 LEU B CA 1
ATOM 2989 C C . LEU B 1 156 ? -5.074 7.379 11.383 1 94.94 156 LEU B C 1
ATOM 2991 O O . LEU B 1 156 ? -4.98 7.121 10.18 1 94.94 156 LEU B O 1
ATOM 2995 N N . GLU B 1 157 ? -6.051 6.992 12.141 1 94.25 157 GLU B N 1
ATOM 2996 C CA . GLU B 1 157 ? -7.18 6.305 11.523 1 94.25 157 GLU B CA 1
ATOM 2997 C C . GLU B 1 157 ? -7.816 7.156 10.43 1 94.25 157 GLU B C 1
ATOM 2999 O O . GLU B 1 157 ? -8.148 6.652 9.359 1 94.25 157 GLU B O 1
ATOM 3004 N N . CYS B 1 158 ? -7.98 8.422 10.727 1 93.88 158 CYS B N 1
ATOM 3005 C CA . CYS B 1 158 ? -8.547 9.344 9.742 1 93.88 158 CYS B CA 1
ATOM 3006 C C . CYS B 1 158 ? -7.617 9.492 8.539 1 93.88 158 CYS B C 1
ATOM 3008 O O . CYS B 1 158 ? -8.078 9.555 7.402 1 93.88 158 CYS B O 1
ATOM 3010 N N . VAL B 1 159 ? -6.348 9.562 8.82 1 95.44 159 VAL B N 1
ATOM 3011 C CA . VAL B 1 159 ? -5.371 9.664 7.738 1 95.44 159 VAL B CA 1
ATOM 3012 C C . VAL B 1 159 ? -5.52 8.469 6.797 1 95.44 159 VAL B C 1
ATOM 3014 O O . VAL B 1 159 ? -5.621 8.648 5.578 1 95.44 159 VAL B O 1
ATOM 3017 N N . CYS B 1 160 ? -5.551 7.258 7.332 1 93.94 160 CYS B N 1
ATOM 3018 C CA . CYS B 1 160 ? -5.672 6.043 6.535 1 93.94 160 CYS B CA 1
ATOM 3019 C C . CYS B 1 160 ? -6.973 6.035 5.738 1 93.94 160 CYS B C 1
ATOM 3021 O O . CYS B 1 160 ? -6.992 5.613 4.582 1 93.94 160 CYS B O 1
ATOM 3023 N N . ALA B 1 161 ? -8.039 6.488 6.363 1 92.69 161 ALA B N 1
ATOM 3024 C CA . ALA B 1 161 ? -9.344 6.504 5.707 1 92.69 161 ALA B CA 1
ATOM 3025 C C . ALA B 1 161 ? -9.328 7.398 4.473 1 92.69 161 ALA B C 1
ATOM 3027 O O . ALA B 1 161 ? -10.102 7.188 3.535 1 92.69 161 ALA B O 1
ATOM 3028 N N . ALA B 1 162 ? -8.477 8.352 4.449 1 93.06 162 ALA B N 1
ATOM 3029 C CA . ALA B 1 162 ? -8.383 9.281 3.322 1 93.06 162 ALA B CA 1
ATOM 3030 C C . ALA B 1 162 ? -7.875 8.57 2.07 1 93.06 162 ALA B C 1
ATOM 3032 O O . ALA B 1 162 ? -7.992 9.094 0.961 1 93.06 162 ALA B O 1
ATOM 3033 N N . LEU B 1 163 ? -7.289 7.359 2.203 1 92.5 163 LEU B N 1
ATOM 3034 C CA . LEU B 1 163 ? -6.875 6.559 1.058 1 92.5 163 LEU B CA 1
ATOM 3035 C C . LEU B 1 163 ? -8.086 6.125 0.231 1 92.5 163 LEU B C 1
ATOM 3037 O O . LEU B 1 163 ? -7.938 5.742 -0.932 1 92.5 163 LEU B O 1
ATOM 3041 N N . LEU B 1 164 ? -9.203 6.156 0.807 1 91.12 164 LEU B N 1
ATOM 3042 C CA . LEU B 1 164 ? -10.414 5.727 0.117 1 91.12 164 LEU B CA 1
ATOM 3043 C C . LEU B 1 164 ? -10.906 6.809 -0.839 1 91.12 164 LEU B C 1
ATOM 3045 O O . LEU B 1 164 ? -11.75 6.547 -1.699 1 91.12 164 LEU B O 1
ATOM 3049 N N . LEU B 1 165 ? -10.414 7.965 -0.64 1 87 165 LEU B N 1
ATOM 3050 C CA . LEU B 1 165 ? -10.797 9.047 -1.537 1 87 165 LEU B CA 1
ATOM 3051 C C . LEU B 1 165 ? -10.156 8.867 -2.91 1 87 165 LEU B C 1
ATOM 3053 O O . LEU B 1 165 ? -9.148 8.172 -3.045 1 87 165 LEU B O 1
ATOM 3057 N N . SER B 1 166 ? -10.672 9.469 -3.977 1 86.06 166 SER B N 1
ATOM 3058 C CA . SER B 1 166 ? -10.195 9.258 -5.34 1 86.06 166 SER B CA 1
ATOM 3059 C C . SER B 1 166 ? -9.133 10.289 -5.719 1 86.06 166 SER B C 1
ATOM 3061 O O . SER B 1 166 ? -8.477 10.156 -6.754 1 86.06 166 SER B O 1
ATOM 3063 N N . ASP B 1 167 ? -8.953 11.281 -4.934 1 88.31 167 ASP B N 1
ATOM 3064 C CA . ASP B 1 167 ? -8.008 12.359 -5.219 1 88.31 167 ASP B CA 1
ATOM 3065 C C . ASP B 1 167 ? -6.566 11.875 -5.062 1 88.31 167 ASP B C 1
ATOM 3067 O O . ASP B 1 167 ? -6.133 11.547 -3.957 1 88.31 167 ASP B O 1
ATOM 3071 N N . GLU B 1 168 ? -5.762 11.828 -6.066 1 87.75 168 GLU B N 1
ATOM 3072 C CA . GLU B 1 168 ? -4.406 11.281 -6.078 1 87.75 168 GLU B CA 1
ATOM 3073 C C . GLU B 1 168 ? -3.467 12.133 -5.227 1 87.75 168 GLU B C 1
ATOM 3075 O O . GLU B 1 168 ? -2.525 11.617 -4.621 1 87.75 168 GLU B O 1
ATOM 3080 N N . GLU B 1 169 ? -3.738 13.461 -5.25 1 88.38 169 GLU B N 1
ATOM 3081 C CA . GLU B 1 169 ? -2.9 14.328 -4.43 1 88.38 169 GLU B CA 1
ATOM 3082 C C . GLU B 1 169 ? -3.096 14.047 -2.945 1 88.38 169 GLU B C 1
ATOM 3084 O O . GLU B 1 169 ? -2.143 14.102 -2.166 1 88.38 169 GLU B O 1
ATOM 3089 N N . VAL B 1 170 ? -4.32 13.742 -2.639 1 90.94 170 VAL B N 1
ATOM 3090 C CA . VAL B 1 170 ? -4.633 13.398 -1.256 1 90.94 170 VAL B CA 1
ATOM 3091 C C . VAL B 1 170 ? -3.941 12.086 -0.884 1 90.94 170 VAL B C 1
ATOM 3093 O O . VAL B 1 170 ? -3.332 11.977 0.182 1 90.94 170 VAL B O 1
ATOM 3096 N N . LYS B 1 171 ? -3.953 11.102 -1.748 1 91.38 171 LYS B N 1
ATOM 3097 C CA . LYS B 1 171 ? -3.305 9.82 -1.499 1 91.38 171 LYS B CA 1
ATOM 3098 C C . LYS B 1 171 ? -1.798 9.992 -1.321 1 91.38 171 LYS B C 1
ATOM 3100 O O . LYS B 1 171 ? -1.194 9.359 -0.455 1 91.38 171 LYS B O 1
ATOM 3105 N N . ALA B 1 172 ? -1.253 10.867 -2.111 1 92.44 172 ALA B N 1
ATOM 3106 C CA . ALA B 1 172 ? 0.175 11.148 -1.99 1 92.44 172 ALA B CA 1
ATOM 3107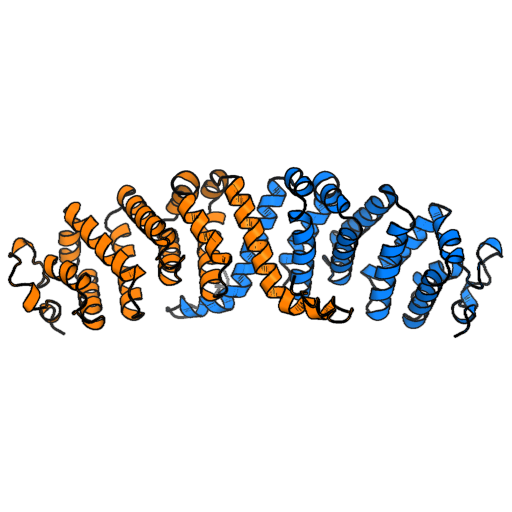 C C . ALA B 1 172 ? 0.5 11.75 -0.625 1 92.44 172 ALA B C 1
ATOM 3109 O O . ALA B 1 172 ? 1.491 11.375 0.005 1 92.44 172 ALA B O 1
ATOM 3110 N N . ALA B 1 173 ? -0.328 12.688 -0.215 1 93.38 173 ALA B N 1
ATOM 3111 C CA . ALA B 1 173 ? -0.124 13.32 1.086 1 93.38 173 ALA B CA 1
ATOM 3112 C C . ALA B 1 173 ? -0.263 12.305 2.217 1 93.38 173 ALA B C 1
ATOM 3114 O O . ALA B 1 173 ? 0.498 12.336 3.188 1 93.38 173 ALA B O 1
ATOM 3115 N N . VAL B 1 174 ? -1.203 11.367 2.078 1 94.81 174 VAL B N 1
ATOM 3116 C CA . VAL B 1 174 ? -1.386 10.305 3.059 1 94.81 174 VAL B CA 1
ATOM 3117 C C . VAL B 1 174 ? -0.125 9.445 3.129 1 94.81 174 VAL B C 1
ATOM 3119 O O . VAL B 1 174 ? 0.376 9.156 4.219 1 94.81 174 VAL B O 1
ATOM 3122 N N . CYS B 1 175 ? 0.364 9.07 1.987 1 93.38 175 CYS B N 1
ATOM 3123 C CA . CYS B 1 175 ? 1.565 8.242 1.94 1 93.38 175 CYS B CA 1
ATOM 3124 C C . CYS B 1 175 ? 2.744 8.961 2.592 1 93.38 175 CYS B C 1
ATOM 3126 O O . CYS B 1 175 ? 3.543 8.336 3.293 1 93.38 175 CYS B O 1
ATOM 3128 N N . TYR B 1 176 ? 2.826 10.25 2.383 1 93.62 176 TYR B N 1
ATOM 3129 C CA . TYR B 1 176 ? 3.891 11.039 2.988 1 93.62 176 TYR B CA 1
ATOM 3130 C C . TYR B 1 176 ? 3.842 10.945 4.508 1 93.62 176 TYR B C 1
ATOM 3132 O O . TYR B 1 176 ? 4.863 10.711 5.156 1 93.62 176 TYR B O 1
ATOM 3140 N N . VAL B 1 177 ? 2.67 11.086 5.012 1 96.12 177 VAL B N 1
ATOM 3141 C CA . VAL B 1 177 ? 2.473 11.016 6.453 1 96.12 177 VAL B CA 1
ATOM 3142 C C . VAL B 1 177 ? 2.797 9.617 6.953 1 96.12 177 VAL B C 1
ATOM 3144 O O . VAL B 1 177 ? 3.559 9.445 7.91 1 96.12 177 VAL B O 1
ATOM 3147 N N . LEU B 1 178 ? 2.258 8.609 6.281 1 96.19 178 LEU B N 1
ATOM 3148 C CA . LEU B 1 178 ? 2.422 7.227 6.723 1 96.19 178 LEU B CA 1
ATOM 3149 C C . LEU B 1 178 ? 3.885 6.801 6.641 1 96.19 178 LEU B C 1
ATOM 3151 O O . LEU B 1 178 ? 4.355 6.023 7.473 1 96.19 178 LEU B O 1
ATOM 3155 N N . LEU B 1 179 ? 4.602 7.332 5.695 1 94.19 179 LEU B N 1
ATOM 3156 C CA . LEU B 1 179 ? 6.016 7.008 5.574 1 94.19 179 LEU B CA 1
ATOM 3157 C C . LEU B 1 179 ? 6.797 7.508 6.789 1 94.19 179 LEU B C 1
ATOM 3159 O O . LEU B 1 179 ? 7.727 6.844 7.25 1 94.19 179 LEU B O 1
ATOM 3163 N N . ARG B 1 180 ? 6.438 8.648 7.273 1 94.5 180 ARG B N 1
ATOM 3164 C CA . ARG B 1 180 ? 7.098 9.172 8.461 1 94.5 180 ARG B CA 1
ATOM 3165 C C . ARG B 1 180 ? 6.805 8.312 9.68 1 94.5 180 ARG B C 1
ATOM 3167 O O . ARG B 1 180 ? 7.688 8.07 10.508 1 94.5 180 ARG B O 1
ATOM 3174 N N . ILE B 1 181 ? 5.578 7.848 9.773 1 95.81 181 ILE B N 1
ATOM 3175 C CA . ILE B 1 181 ? 5.203 6.973 10.883 1 95.81 181 ILE B CA 1
ATOM 3176 C C . ILE B 1 181 ? 6 5.672 10.805 1 95.81 181 ILE B C 1
ATOM 3178 O O . ILE B 1 181 ? 6.57 5.227 11.805 1 95.81 181 ILE B O 1
ATOM 3182 N N . TRP B 1 182 ? 6.082 5.133 9.617 1 92.56 182 TRP B N 1
ATOM 3183 C CA . TRP B 1 182 ? 6.699 3.826 9.414 1 92.56 182 TRP B CA 1
ATOM 3184 C C . TRP B 1 182 ? 8.219 3.918 9.531 1 92.56 182 TRP B C 1
ATOM 3186 O O . TRP B 1 182 ? 8.891 2.9 9.688 1 92.56 182 TRP B O 1
ATOM 3196 N N . SER B 1 183 ? 8.734 5.102 9.422 1 91.12 183 SER B N 1
ATOM 3197 C CA . SER B 1 183 ? 10.18 5.293 9.531 1 91.12 183 SER B CA 1
ATOM 3198 C C . SER B 1 183 ? 10.625 5.324 10.984 1 91.12 183 SER B C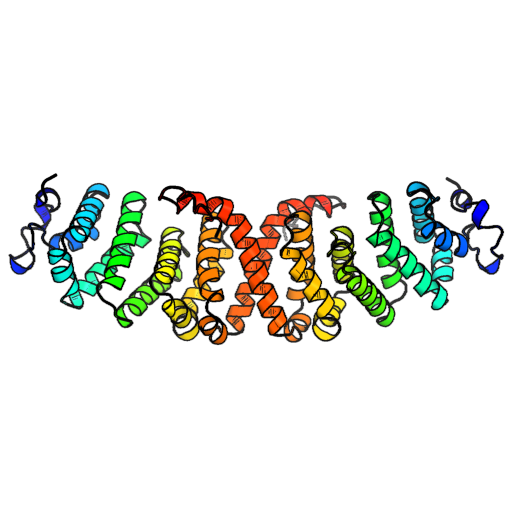 1
ATOM 3200 O O . SER B 1 183 ? 11.82 5.25 11.281 1 91.12 183 SER B O 1
ATOM 3202 N N . SER B 1 184 ? 9.719 5.445 11.867 1 93.38 184 SER B N 1
ATOM 3203 C CA . SER B 1 184 ? 10 5.465 13.297 1 93.38 184 SER B CA 1
ATOM 3204 C C . SER B 1 184 ? 9.75 4.098 13.93 1 93.38 184 SER B C 1
ATOM 3206 O O . SER B 1 184 ? 8.602 3.691 14.109 1 93.38 184 SER B O 1
ATOM 3208 N N . ALA B 1 185 ? 10.844 3.414 14.336 1 90.69 185 ALA B N 1
ATOM 3209 C CA . ALA B 1 185 ? 10.719 2.098 14.953 1 90.69 185 ALA B CA 1
ATOM 3210 C C . ALA B 1 185 ? 9.875 2.166 16.219 1 90.69 185 ALA B C 1
ATOM 3212 O O . ALA B 1 185 ? 9.039 1.287 16.469 1 90.69 185 ALA B O 1
ATOM 3213 N N . ALA B 1 186 ? 10.109 3.252 16.969 1 94.38 186 ALA B N 1
ATOM 3214 C CA . ALA B 1 186 ? 9.352 3.439 18.203 1 94.38 186 ALA B CA 1
ATOM 3215 C C . ALA B 1 186 ? 7.863 3.621 17.922 1 94.38 186 ALA B C 1
ATOM 3217 O O . ALA B 1 186 ? 7.016 3.086 18.641 1 94.38 186 ALA B O 1
ATOM 3218 N N . ALA B 1 187 ? 7.539 4.348 16.891 1 95.38 187 ALA B N 1
ATOM 3219 C CA . ALA B 1 187 ? 6.141 4.57 16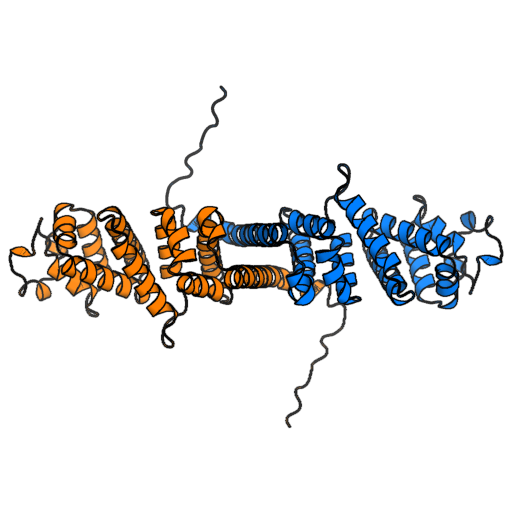.547 1 95.38 187 ALA B CA 1
ATOM 3220 C C . ALA B 1 187 ? 5.465 3.27 16.125 1 95.38 187 ALA B C 1
ATOM 3222 O O . ALA B 1 187 ? 4.336 2.988 16.531 1 95.38 187 ALA B O 1
ATOM 3223 N N . ILE B 1 188 ? 6.164 2.453 15.352 1 91.94 188 ILE B N 1
ATOM 3224 C CA . ILE B 1 188 ? 5.621 1.196 14.852 1 91.94 188 ILE B CA 1
ATOM 3225 C C . ILE B 1 188 ? 5.34 0.249 16.016 1 91.94 188 ILE B C 1
ATOM 3227 O O . ILE B 1 188 ? 4.34 -0.47 16.016 1 91.94 188 ILE B O 1
ATOM 3231 N N . GLN B 1 189 ? 6.23 0.191 16.938 1 91.75 189 GLN B N 1
ATOM 3232 C CA . GLN B 1 189 ? 6.082 -0.688 18.094 1 91.75 189 GLN B CA 1
ATOM 3233 C C . GLN B 1 189 ? 4.824 -0.353 18.891 1 91.75 189 GLN B C 1
ATOM 3235 O O . GLN B 1 189 ? 4.219 -1.231 19.5 1 91.75 189 GLN B O 1
ATOM 3240 N N . MET B 1 190 ? 4.387 0.94 18.828 1 94.38 190 MET B N 1
ATOM 3241 C CA . MET B 1 190 ? 3.246 1.382 19.609 1 94.38 190 MET B CA 1
ATOM 3242 C C . MET B 1 190 ? 1.967 1.365 18.781 1 94.38 190 MET B C 1
ATOM 3244 O O . MET B 1 190 ? 0.877 1.601 19.312 1 94.38 190 MET B O 1
ATOM 3248 N N . LEU B 1 191 ? 2.152 1.129 17.531 1 93.75 191 LEU B N 1
ATOM 3249 C CA . LEU B 1 191 ? 1.009 1.118 16.625 1 93.75 191 LEU B CA 1
ATOM 3250 C C . LEU B 1 191 ? 0.083 -0.054 16.938 1 93.75 191 LEU B C 1
ATOM 3252 O O . LEU B 1 191 ? 0.502 -1.212 16.891 1 93.75 191 LEU B O 1
ATOM 3256 N N . PRO B 1 192 ? -1.121 0.223 17.281 1 93 192 PRO B N 1
ATOM 3257 C CA . PRO B 1 192 ? -2.066 -0.863 17.547 1 93 192 PRO B CA 1
ATOM 3258 C C . PRO B 1 192 ? -2.203 -1.826 16.375 1 93 192 PRO B C 1
ATOM 3260 O O . PRO B 1 192 ? -2.201 -1.397 15.211 1 93 192 PRO B O 1
ATOM 3263 N N . ASP B 1 193 ? -2.422 -3.115 16.672 1 88.88 193 ASP B N 1
ATOM 3264 C CA . ASP B 1 193 ? -2.492 -4.156 15.648 1 88.88 193 ASP B CA 1
ATOM 3265 C C . ASP B 1 193 ? -3.654 -3.906 14.688 1 88.88 193 ASP B C 1
ATOM 3267 O O . ASP B 1 193 ? -3.516 -4.09 13.477 1 88.88 193 ASP B O 1
ATOM 3271 N N . THR B 1 194 ? -4.777 -3.527 15.25 1 90.31 194 THR B N 1
ATOM 3272 C CA . THR B 1 194 ? -5.961 -3.293 14.438 1 90.31 194 THR B CA 1
ATOM 3273 C C . THR B 1 194 ? -5.703 -2.191 13.414 1 90.31 194 THR B C 1
ATOM 3275 O O . THR B 1 194 ? -6.121 -2.301 12.258 1 90.31 194 THR B O 1
ATOM 3278 N N . LEU B 1 195 ? -5.059 -1.12 13.82 1 93.75 195 LEU B N 1
ATOM 3279 C CA . LEU B 1 195 ? -4.766 -0.015 12.914 1 93.75 195 LEU B CA 1
ATOM 3280 C C . LEU B 1 195 ? -3.729 -0.425 11.875 1 93.75 195 LEU B C 1
ATOM 3282 O O . LEU B 1 195 ? -3.828 -0.038 10.711 1 93.75 195 LEU B O 1
ATOM 3286 N N . ARG B 1 196 ? -2.744 -1.17 12.336 1 90.69 196 ARG B N 1
ATOM 3287 C CA . ARG B 1 196 ? -1.745 -1.687 11.406 1 90.69 196 ARG B CA 1
ATOM 3288 C C . ARG B 1 196 ? -2.4 -2.51 10.305 1 90.69 196 ARG B C 1
ATOM 3290 O O . ARG B 1 196 ? -2.08 -2.344 9.125 1 90.69 196 ARG B O 1
ATOM 3297 N N . GLN B 1 197 ? -3.283 -3.4 10.664 1 88.94 197 GLN B N 1
ATOM 3298 C CA . GLN B 1 197 ? -4.004 -4.238 9.703 1 88.94 197 GLN B CA 1
ATOM 3299 C C . GLN B 1 197 ? -4.82 -3.387 8.734 1 88.94 197 GLN B C 1
ATOM 3301 O O . GLN B 1 197 ? -4.793 -3.615 7.527 1 88.94 197 GLN B O 1
ATOM 3306 N N . ARG B 1 198 ? -5.512 -2.479 9.273 1 89.81 198 ARG B N 1
ATOM 3307 C CA . ARG B 1 198 ? -6.328 -1.596 8.445 1 89.81 198 ARG B CA 1
ATOM 3308 C C . ARG B 1 198 ? -5.465 -0.823 7.457 1 89.81 198 ARG B C 1
ATOM 3310 O O . ARG B 1 198 ? -5.832 -0.671 6.289 1 89.81 198 ARG B O 1
ATOM 3317 N N . MET B 1 199 ? -4.402 -0.281 7.914 1 93.06 199 MET B N 1
ATOM 3318 C CA . MET B 1 199 ? -3.473 0.45 7.062 1 93.06 199 MET B CA 1
ATOM 3319 C C . MET B 1 199 ? -3.01 -0.416 5.895 1 93.06 199 MET B C 1
ATOM 3321 O O . MET B 1 199 ? -3.029 0.025 4.742 1 93.06 199 MET B O 1
ATOM 3325 N N . CYS B 1 200 ? -2.652 -1.652 6.168 1 91.94 200 CYS B N 1
ATOM 3326 C CA . CYS B 1 200 ? -2.16 -2.568 5.145 1 91.94 200 CYS B CA 1
ATOM 3327 C C . CYS B 1 200 ? -3.242 -2.865 4.113 1 91.94 200 CYS B C 1
ATOM 3329 O O . CYS B 1 200 ? -2.984 -2.824 2.91 1 91.94 200 CYS B O 1
ATOM 3331 N N . VAL B 1 201 ? -4.426 -3.137 4.574 1 92.19 201 VAL B N 1
ATOM 3332 C CA . VAL B 1 201 ? -5.555 -3.439 3.697 1 92.19 201 VAL B CA 1
ATOM 3333 C C . VAL B 1 201 ? -5.828 -2.252 2.777 1 92.19 201 VAL B C 1
ATOM 3335 O O . VAL B 1 201 ? -5.98 -2.422 1.564 1 92.19 201 VAL B O 1
ATOM 3338 N N . LEU B 1 202 ? -5.883 -1.077 3.312 1 93 202 LEU B N 1
ATOM 3339 C CA . LEU B 1 202 ? -6.191 0.117 2.533 1 93 202 LEU B CA 1
ATOM 3340 C C . LEU B 1 202 ? -5.086 0.41 1.525 1 93 202 LEU B C 1
ATOM 3342 O O . LEU B 1 202 ? -5.363 0.792 0.386 1 93 202 LEU B O 1
ATOM 3346 N N . LEU B 1 203 ? -3.854 0.234 1.979 1 94.38 203 LEU B N 1
ATOM 3347 C CA . LEU B 1 203 ? -2.736 0.422 1.061 1 94.38 203 LEU B CA 1
ATOM 3348 C C . LEU B 1 203 ? -2.812 -0.564 -0.1 1 94.38 203 LEU B C 1
ATOM 3350 O O . LEU B 1 203 ? -2.631 -0.182 -1.259 1 94.38 203 LEU B O 1
ATOM 3354 N N . LEU B 1 204 ? -3.041 -1.809 0.222 1 93.5 204 LEU B N 1
ATOM 3355 C CA . LEU B 1 204 ? -3.129 -2.859 -0.786 1 93.5 204 LEU B CA 1
ATOM 3356 C C . LEU B 1 204 ? -4.254 -2.572 -1.773 1 93.5 204 LEU B C 1
ATOM 3358 O O . LEU B 1 204 ? -4.059 -2.654 -2.988 1 93.5 204 LEU B O 1
ATOM 3362 N N . HIS B 1 205 ? -5.379 -2.211 -1.286 1 91.69 205 HIS B N 1
ATOM 3363 C CA . HIS B 1 205 ? -6.512 -1.892 -2.15 1 91.69 205 HIS B CA 1
ATOM 3364 C C . HIS B 1 205 ? -6.207 -0.686 -3.033 1 91.69 205 HIS B C 1
ATOM 3366 O O . HIS B 1 205 ? -6.547 -0.678 -4.219 1 91.69 205 HIS B O 1
ATOM 3372 N N . THR B 1 206 ? -5.719 0.311 -2.439 1 91.44 206 THR B N 1
ATOM 3373 C CA . THR B 1 206 ? -5.383 1.514 -3.195 1 91.44 206 THR B CA 1
ATOM 3374 C C . THR B 1 206 ? -4.395 1.195 -4.312 1 91.44 206 THR B C 1
ATOM 3376 O O . THR B 1 206 ? -4.578 1.626 -5.453 1 91.44 206 THR B O 1
ATOM 3379 N N . LEU B 1 207 ? -3.344 0.47 -4.004 1 91.06 207 LEU B N 1
ATOM 3380 C CA . LEU B 1 207 ? -2.344 0.097 -4.996 1 91.06 207 LEU B CA 1
ATOM 3381 C C . LEU B 1 207 ? -2.963 -0.759 -6.098 1 91.06 207 LEU B C 1
ATOM 3383 O O . LEU B 1 207 ? -2.66 -0.576 -7.277 1 91.06 207 LEU B O 1
ATOM 3387 N N . SER B 1 208 ? -3.799 -1.727 -5.707 1 89.69 208 SER B N 1
ATOM 3388 C CA . SER B 1 208 ? -4.469 -2.59 -6.676 1 89.69 208 SER B CA 1
ATOM 3389 C C . SER B 1 208 ? -5.348 -1.779 -7.625 1 89.69 208 SER B C 1
ATOM 3391 O O . SER B 1 208 ? -5.426 -2.08 -8.812 1 89.69 208 SER B O 1
ATOM 3393 N N . ASN B 1 209 ? -5.98 -0.803 -7.059 1 86.19 209 ASN B N 1
ATOM 3394 C CA . ASN B 1 209 ? -6.848 0.051 -7.863 1 86.19 209 ASN B CA 1
ATOM 3395 C C . ASN B 1 209 ? -6.043 0.896 -8.844 1 86.19 209 ASN B C 1
ATOM 3397 O O . ASN B 1 209 ? -6.535 1.238 -9.922 1 86.19 209 ASN B O 1
ATOM 3401 N N . THR B 1 210 ? -4.934 1.271 -8.43 1 82.06 210 THR B N 1
ATOM 3402 C CA . THR B 1 210 ? -4.062 2.018 -9.328 1 82.06 210 THR B CA 1
ATOM 3403 C C . THR B 1 210 ? -3.67 1.166 -10.531 1 82.06 210 THR B C 1
ATOM 3405 O O . THR B 1 210 ? -3.422 1.693 -11.617 1 82.06 210 THR B O 1
ATOM 3408 N N . HIS B 1 211 ? -3.572 -0.25 -10.352 1 73.12 211 HIS B N 1
ATOM 3409 C CA . HIS B 1 211 ? -3.111 -1.152 -11.406 1 73.12 211 HIS B CA 1
ATOM 3410 C C . HIS B 1 211 ? -4.289 -1.784 -12.141 1 73.12 211 HIS B C 1
ATOM 3412 O O . HIS B 1 211 ? -4.113 -2.348 -13.227 1 73.12 211 HIS B O 1
ATOM 3418 N N . THR B 1 212 ? -5.418 -2.172 -11.492 1 61.91 212 THR B N 1
ATOM 3419 C CA . THR B 1 212 ? -6.57 -2.793 -12.141 1 61.91 212 THR B CA 1
ATOM 3420 C C . THR B 1 212 ? -7.047 -1.947 -13.312 1 61.91 212 THR B C 1
ATOM 3422 O O . THR B 1 212 ? -7.551 -2.48 -14.305 1 61.91 212 THR B O 1
ATOM 3425 N N . THR B 1 213 ? -7.051 -0.745 -13.203 1 50.38 213 THR B N 1
ATOM 3426 C CA . THR B 1 213 ? -7.418 -0.165 -14.492 1 50.38 213 THR B CA 1
ATOM 3427 C C . THR B 1 213 ? -6.625 -0.808 -15.625 1 50.38 213 THR B C 1
ATOM 3429 O O . THR B 1 213 ? -7.129 -0.958 -16.734 1 50.38 213 THR B O 1
ATOM 3432 N N . ALA B 1 214 ? -5.586 -1.248 -15.344 1 44.16 214 ALA B N 1
ATOM 3433 C CA . ALA B 1 214 ? -4.781 -1.903 -16.375 1 44.16 214 ALA B CA 1
ATOM 3434 C C . ALA B 1 214 ? -5.105 -3.393 -16.453 1 44.16 214 ALA B C 1
ATOM 3436 O O . ALA B 1 214 ? -5.047 -3.986 -17.547 1 44.16 214 ALA B O 1
ATOM 3437 N N . LEU B 1 215 ? -5.348 -4.172 -15.367 1 41.66 215 LEU B N 1
ATOM 3438 C CA . LEU B 1 215 ? -5.574 -5.609 -15.289 1 41.66 215 LEU B CA 1
ATOM 3439 C C . LEU B 1 215 ? -6.945 -5.98 -15.844 1 41.66 215 LEU B C 1
ATOM 3441 O O . LEU B 1 215 ? -7.16 -7.113 -16.281 1 41.66 215 LEU B O 1
ATOM 3445 N N . THR B 1 216 ? -8.094 -5.324 -15.391 1 39.91 216 THR B N 1
ATOM 3446 C CA . THR B 1 216 ? -9.359 -5.68 -16.031 1 39.91 216 THR B CA 1
ATOM 3447 C C . THR B 1 216 ? -9.156 -5.992 -17.5 1 39.91 216 THR B C 1
ATOM 3449 O O . THR B 1 216 ? -9.906 -6.781 -18.078 1 39.91 216 THR B O 1
ATOM 3452 N N . VAL B 1 217 ? -8.336 -5.391 -18.094 1 38.25 217 VAL B N 1
ATOM 3453 C CA . VAL B 1 217 ? -8.273 -5.648 -19.531 1 38.25 217 VAL B CA 1
ATOM 3454 C C . VAL B 1 217 ? -7.75 -7.059 -19.781 1 38.25 217 VAL B C 1
ATOM 3456 O O . VAL B 1 217 ? -8.258 -7.773 -20.656 1 38.25 217 VAL B O 1
ATOM 3459 N N . ASN B 1 218 ? -6.672 -7.297 -19.125 1 37.59 218 ASN B N 1
ATOM 3460 C CA . ASN B 1 218 ? -6.039 -8.5 -19.656 1 37.59 218 ASN B CA 1
ATOM 3461 C C . ASN B 1 218 ? -6.742 -9.766 -19.156 1 37.59 218 ASN B C 1
ATOM 3463 O O . ASN B 1 218 ? -6.773 -10.773 -19.859 1 37.59 218 ASN B O 1
ATOM 3467 N N . CYS B 1 219 ? -7.18 -9.789 -17.844 1 36.94 219 CYS B N 1
ATOM 3468 C CA . CYS B 1 219 ? -7.715 -11.078 -17.406 1 36.94 219 CYS B CA 1
ATOM 3469 C C . CYS B 1 219 ? -9.141 -11.266 -17.922 1 36.94 219 CYS B C 1
ATOM 3471 O O . CYS B 1 219 ? -9.75 -12.305 -17.672 1 36.94 219 CYS B O 1
ATOM 3473 N N . LEU B 1 220 ? -10.078 -10.102 -17.969 1 34.88 220 LEU B N 1
ATOM 3474 C CA . LEU B 1 220 ? -11.398 -10.422 -18.484 1 34.88 220 LEU B CA 1
ATOM 3475 C C . LEU B 1 220 ? -11.312 -10.984 -19.891 1 34.88 220 LEU B C 1
ATOM 3477 O O . LEU B 1 220 ? -11.148 -10.234 -20.859 1 34.88 220 LEU B O 1
ATOM 3481 N N . GLY B 1 221 ? -10.625 -11.789 -20.109 1 32.19 221 GLY B N 1
ATOM 3482 C CA . GLY B 1 221 ? -10.984 -12.516 -21.312 1 32.19 221 GLY B CA 1
ATOM 3483 C C . GLY B 1 221 ? -12.484 -12.711 -21.469 1 32.19 221 GLY B C 1
ATOM 3484 O O . GLY B 1 221 ? -12.938 -13.195 -22.516 1 32.19 221 GLY B O 1
ATOM 3485 N N . GLU B 1 222 ? -13.359 -13.273 -20.422 1 34.12 222 GLU B N 1
ATOM 3486 C CA . GLU B 1 222 ? -14.758 -13.438 -20.797 1 34.12 222 GLU B CA 1
ATOM 3487 C C . GLU B 1 222 ? -15.453 -12.086 -20.938 1 34.12 222 GLU B C 1
ATOM 3489 O O . GLU B 1 222 ? -14.984 -11.086 -20.391 1 34.12 222 GLU B O 1
ATOM 3494 N N . THR B 1 223 ? -16.719 -12 -21.797 1 29.5 223 THR B N 1
ATOM 3495 C CA . THR B 1 223 ? -17.766 -11.078 -22.188 1 29.5 223 THR B CA 1
ATOM 3496 C C . THR B 1 223 ? -18.375 -10.383 -20.969 1 29.5 223 THR B C 1
ATOM 3498 O O . THR B 1 223 ? -18.5 -10.984 -19.906 1 29.5 223 THR B O 1
ATOM 3501 N N . PRO B 1 224 ? -18.719 -9.031 -20.984 1 29.14 224 PRO B N 1
ATOM 3502 C CA . PRO B 1 224 ? -19.516 -8.18 -20.094 1 29.14 224 PRO B CA 1
ATOM 3503 C C . PRO B 1 224 ? -20.828 -8.828 -19.688 1 29.14 224 PRO B C 1
ATOM 3505 O O . PRO B 1 224 ? -21.703 -9.07 -20.531 1 29.14 224 PRO B O 1
ATOM 3508 N N . CYS B 1 225 ? -20.984 -9.961 -18.984 1 24.45 225 CYS B N 1
ATOM 3509 C CA . CYS B 1 225 ? -22.359 -10.25 -18.656 1 24.45 225 CYS B CA 1
ATOM 3510 C C . CYS B 1 225 ? -23 -9.094 -17.875 1 24.45 225 CYS B C 1
ATOM 3512 O O . CYS B 1 225 ? -22.5 -8.711 -16.828 1 24.45 225 CYS B O 1
ATOM 3514 N N . ALA B 1 226 ? -24 -8.211 -18.562 1 28.06 226 ALA B N 1
ATOM 3515 C CA . ALA B 1 226 ? -24.969 -7.195 -18.172 1 28.06 226 ALA B CA 1
ATOM 3516 C C . ALA B 1 226 ? -25.859 -7.707 -17.047 1 28.06 226 ALA B C 1
ATOM 3518 O O . ALA B 1 226 ? -26.719 -8.57 -17.266 1 28.06 226 ALA B O 1
ATOM 3519 N N . HIS B 1 227 ? -25.516 -7.969 -15.781 1 21.83 227 HIS B N 1
ATOM 3520 C CA . HIS B 1 227 ? -26.5 -8.172 -14.711 1 21.83 227 HIS B CA 1
ATOM 3521 C C . HIS B 1 227 ? -27.547 -7.062 -14.711 1 21.83 227 HIS B C 1
ATOM 3523 O O . HIS B 1 227 ? -27.219 -5.895 -14.492 1 21.83 227 HIS B O 1
ATOM 3529 N N . HIS B 1 228 ? -28.594 -7.223 -15.594 1 20.5 228 HIS B N 1
ATOM 3530 C CA . HIS B 1 228 ? -29.922 -6.613 -15.508 1 20.5 228 HIS B CA 1
ATOM 3531 C C . HIS B 1 228 ? -30.531 -6.793 -14.125 1 20.5 228 HIS B C 1
ATOM 3533 O O . HIS B 1 228 ? -30.734 -7.926 -13.672 1 20.5 228 HIS B O 1
ATOM 3539 N N . TYR B 1 229 ? -30.234 -5.914 -13.125 1 19.5 229 TYR B N 1
ATOM 3540 C CA . TYR B 1 229 ? -31.031 -5.625 -11.938 1 19.5 229 TYR B CA 1
ATOM 3541 C C . TYR B 1 229 ? -32.531 -5.562 -12.281 1 19.5 229 TYR B C 1
ATOM 3543 O O . TYR B 1 229 ? -32.938 -4.719 -13.07 1 19.5 229 TYR B O 1
ATOM 3551 N N . MET B 1 230 ? -33.281 -6.707 -12.297 1 19.95 230 MET B N 1
ATOM 3552 C CA . MET B 1 230 ? -34.719 -6.801 -12.188 1 19.95 230 MET B CA 1
ATOM 3553 C C . MET B 1 230 ? -35.219 -6.023 -10.977 1 19.95 230 MET B C 1
ATOM 3555 O O . MET B 1 230 ? -34.531 -5.922 -9.969 1 19.95 230 MET B O 1
ATOM 3559 N N . GLY B 1 231 ? -36.156 -4.953 -11.164 1 20.62 231 GLY B N 1
ATOM 3560 C CA . GLY B 1 231 ? -37.312 -4.332 -10.5 1 20.62 231 GLY B CA 1
ATOM 3561 C C . GLY B 1 231 ? -38.156 -5.324 -9.734 1 20.62 231 GLY B C 1
ATOM 3562 O O . GLY B 1 231 ? -39.031 -5.973 -10.312 1 20.62 231 GLY B O 1
ATOM 3563 N N . ILE B 1 232 ? -37.719 -6.234 -8.766 1 19.55 232 ILE B N 1
ATOM 3564 C CA . ILE B 1 232 ? -38.812 -6.32 -7.805 1 19.55 232 ILE B CA 1
ATOM 3565 C C . ILE B 1 232 ? -38.75 -5.133 -6.848 1 19.55 232 ILE B C 1
ATOM 3567 O O . ILE B 1 232 ? -37.656 -4.676 -6.484 1 19.55 232 ILE B O 1
#

Solvent-accessible surface area (backbone atoms only — not comparable to full-atom values): 25806 Å² total; per-residue (Å²): 130,62,62,63,69,50,62,54,72,88,57,42,78,81,58,62,74,88,42,49,40,92,68,38,45,52,62,40,50,50,51,47,59,70,37,83,89,51,54,60,69,52,47,36,48,35,53,52,49,44,72,70,35,65,66,40,42,49,62,43,52,69,43,65,71,52,34,51,51,44,51,50,40,46,50,50,43,54,73,65,60,80,55,62,68,38,43,52,50,44,48,50,51,55,50,47,49,52,66,74,49,81,43,70,67,58,55,50,51,50,51,49,53,52,38,54,46,43,68,34,82,93,41,67,52,73,44,56,65,56,39,43,44,51,33,51,48,37,69,75,34,64,69,47,34,35,44,34,31,64,76,38,42,65,48,51,52,50,47,51,56,39,51,74,51,86,52,63,69,41,36,34,34,40,36,54,37,49,49,56,33,70,68,30,68,70,14,51,73,45,39,48,67,71,56,52,50,50,46,38,53,49,45,48,50,47,50,34,55,72,32,38,77,61,44,62,58,68,72,49,71,73,80,87,78,79,79,74,80,74,84,124,128,62,62,61,69,52,60,54,69,89,59,41,79,82,57,61,74,88,41,46,39,92,67,39,46,52,62,39,50,50,51,46,59,71,37,84,89,51,52,60,69,51,47,36,49,36,52,53,49,44,71,71,34,64,65,40,42,50,64,41,50,70,41,65,70,52,34,52,51,45,50,50,42,46,50,50,41,55,75,63,58,80,54,62,68,38,44,52,50,44,48,51,52,55,52,49,49,52,67,74,51,80,43,70,68,57,53,51,51,51,52,50,53,50,39,53,45,41,68,33,84,93,40,67,53,72,44,57,64,56,38,44,46,51,33,52,47,37,68,77,35,63,70,48,32,37,44,35,29,62,76,37,42,66,49,52,52,48,45,52,56,39,49,74,52,86,52,63,70,41,36,35,35,38,35,53,36,50,49,55,32,69,68,30,68,71,15,50,74,45,38,49,67,70,57,53,52,50,47,38,52,50,45,49,51,45,49,33,55,70,32,36,76,62,43,60,58,69,72,51,71,72,80,86,78,78,81,75,81,76,88,124

Nearest PDB structures (foldseek):
  8cdj-assembly1_D  TM=5.286E-01  e=3.164E-02  Homo sapiens
  5h7c-assembly2_C  TM=5.479E-01  e=4.004E-01  Staphylococcus aureus
  5yvh-assembly1_A  TM=5.005E-01  e=2.432E-01  Homo sapiens
  8e5t-assembly1_5  TM=4.510E-01  e=6.898E-01  Saccharomyces cerevisiae BY4741
  3vyc-assembly1_A  TM=3.261E-01  e=9.053E-01  Saccharomyces cerevisiae S288C

Radius of gyration: 31.53 Å; Cα contacts (8 Å, |Δi|>4): 465; chains: 2; bounding box: 77×100×64 Å

Organism: Culter alburnus (NCBI:txid194366)

pLDDT: mean 84.55, std 19.57, range [19.48, 97.38]

Foldseek 3Di:
DDLLVLADPVQPVPDDPLQDDPNAGLSRLLVLLPDPPRDLVSNLVNLVSCVVDVVNLCSQLVDPVSVLSSLVSLVVCCQDPPDVSSLVSSLVSNLVNCVVDVDPVVVVSNLVVLLVQQPDPVHDQDDLSNLQSLLVNCVSPVCVLQVCQAPNVSSLVSLLVQLPPPDVSSVVSSVSNVVSNVVDPNSVVSHDPVSVVSSVVSVVVSVVVVCVVPVVVPPPPDDPPPPPPDDD/DDLLVLADPVQPVPDDPLQDDPNAGLSRLLVLLPDPPRDLVSNLVNLVSCVVDVVNLCSQLVDPVSVLSSLVSLVVCCQDPPDVSSLVSSLVSNLVNCVVDVDPVVVVSNLVVLLVQQPDPVHDQDDLSNLQSLLVNCVSPVCVLQVCQAPNVSSLVSLLVQLPPPDVSSVVSSVSNVVSNVVDPNSVVSHDPVSVVSSVVSVVVSVVVVCVVVVVPPPPPDDPPPPPPDDD

InterPro domains:
  IPR016024 Armadillo-type fold [SSF48371] (21-209)
  IPR052133 Immune Signaling and Apoptosis Regulator [PTHR12044] (7-221)
  IPR060507 Meiosis inhibitor protein 1, N-terminal domain [PF28582] (24-221)